Protein AF-A0A8C7MGF1-F1 (afdb_monomer_lite)

Secondary structure (DSSP, 8-state):
-HHHHHHHHHHHHHHHHHHTTSTTT--S---EEE--------S-TTSSEEEEEEEEESSSEEESS--EEEEEEEESS-B-SS--EE---EEEETTEEEEPBPBTTBSB-EES-HHHHHHHHS-TTSPPPTTTTTTT---SS-B----S--------------------------SSHHHHHHHHHHHHHHHHHHHHHHH-SSHHHHHHHT--GGGHHHHHHHHHHHHHHHHHHHHHHHHHHHHHHHHHHHHHHHHHHHHHHHHHHHHHHHHHHHHHHHHHHHHHHHHHHHHHHHHHHHHHHHHHSHHHHHHHHHHHHH-SSHHHHHHHHHHHHHHHHHHHHHHHHHHHHHHHHHHHHHHHHHHHHHHHHHHHHHHHHHHHHHHHHHHHHHHHHHHHHHHHHHHHHHHHHHHHHHHHHHHHHHHHTTS-----------------

Radius of gyration: 53.66 Å; chains: 1; bounding box: 94×139×147 Å

pLDDT: mean 77.33, std 20.77, range [21.83, 98.06]

Organism: Oncorhynchus kisutch (NCBI:txid8019)

Structure (mmCIF, N/CA/C/O backbone):
data_AF-A0A8C7MGF1-F1
#
_entry.id   AF-A0A8C7MGF1-F1
#
loop_
_atom_site.group_PDB
_atom_site.id
_atom_site.type_symbol
_atom_site.label_atom_id
_atom_site.label_alt_id
_atom_site.label_comp_id
_atom_site.label_asym_id
_atom_site.label_entity_id
_atom_site.label_seq_id
_atom_site.pdbx_PDB_ins_code
_atom_site.Cartn_x
_atom_site.Cartn_y
_atom_site.Cartn_z
_atom_site.occupancy
_atom_site.B_iso_or_equiv
_atom_site.auth_seq_id
_atom_site.auth_comp_id
_atom_site.auth_asym_id
_atom_site.auth_atom_id
_atom_site.pdbx_PDB_model_num
ATOM 1 N N . MET A 1 1 ? -4.438 -28.065 25.127 1.00 48.44 1 MET A N 1
ATOM 2 C CA . MET A 1 1 ? -4.462 -28.089 23.645 1.00 48.44 1 MET A CA 1
ATOM 3 C C . MET A 1 1 ? -5.595 -27.255 23.055 1.00 48.44 1 MET A C 1
ATOM 5 O O . MET A 1 1 ? -5.280 -26.351 22.300 1.00 48.44 1 MET A O 1
ATOM 9 N N . LYS A 1 2 ? -6.869 -27.446 23.435 1.00 40.03 2 LYS A N 1
ATOM 10 C CA . LYS A 1 2 ? -7.990 -26.633 22.905 1.00 40.03 2 LYS A CA 1
ATOM 11 C C . LYS A 1 2 ? -7.847 -25.116 23.154 1.00 40.03 2 LYS A C 1
ATOM 13 O O . LYS A 1 2 ? -8.087 -24.334 22.245 1.00 40.03 2 LYS A O 1
ATOM 18 N N . ASN A 1 3 ? -7.337 -24.711 24.321 1.00 41.34 3 ASN A N 1
ATOM 19 C CA . ASN A 1 3 ? -7.145 -23.288 24.648 1.00 41.34 3 ASN A CA 1
ATOM 20 C C . ASN A 1 3 ? -5.932 -22.646 23.946 1.00 41.34 3 ASN A C 1
ATOM 22 O O . ASN A 1 3 ? -5.928 -21.440 23.739 1.00 41.34 3 ASN A O 1
ATOM 26 N N . CYS A 1 4 ? -4.928 -23.434 23.542 1.00 42.59 4 CYS A N 1
ATOM 27 C CA . CYS A 1 4 ? -3.792 -22.926 22.761 1.00 42.59 4 CYS A CA 1
ATOM 28 C C . CYS A 1 4 ? -4.198 -22.674 21.307 1.00 42.59 4 CYS A C 1
ATOM 30 O O . CYS A 1 4 ? -3.785 -21.684 20.723 1.00 42.59 4 CYS A O 1
ATOM 32 N N . ILE A 1 5 ? -5.053 -23.536 20.749 1.00 58.16 5 ILE A N 1
ATOM 33 C CA . ILE A 1 5 ? -5.573 -23.380 19.386 1.00 58.16 5 ILE A CA 1
ATOM 34 C C . ILE A 1 5 ? -6.497 -22.157 19.313 1.00 58.16 5 ILE A C 1
ATOM 36 O O . ILE A 1 5 ? -6.367 -21.360 18.395 1.00 58.16 5 ILE A O 1
ATOM 40 N N . ALA A 1 6 ? -7.357 -21.952 20.318 1.00 48.53 6 ALA A N 1
ATOM 41 C CA . ALA A 1 6 ? -8.198 -20.758 20.392 1.00 48.53 6 ALA A CA 1
ATOM 42 C C . ALA A 1 6 ? -7.363 -19.470 20.487 1.00 48.53 6 ALA A C 1
ATOM 44 O O . ALA A 1 6 ? -7.625 -18.539 19.744 1.00 48.53 6 ALA A O 1
ATOM 45 N N . ALA A 1 7 ? -6.321 -19.433 21.326 1.00 55.03 7 ALA A N 1
ATOM 46 C CA . ALA A 1 7 ? -5.462 -18.255 21.458 1.00 55.03 7 ALA A CA 1
ATOM 47 C C . ALA A 1 7 ? -4.693 -17.927 20.167 1.00 55.03 7 ALA A C 1
ATOM 49 O O . ALA A 1 7 ? -4.595 -16.759 19.813 1.00 55.03 7 ALA A O 1
ATOM 50 N N . VAL A 1 8 ? -4.200 -18.941 19.445 1.00 64.88 8 VAL A N 1
ATOM 51 C CA . VAL A 1 8 ? -3.512 -18.755 18.156 1.00 64.88 8 VAL A CA 1
ATOM 52 C C . VAL A 1 8 ? -4.484 -18.277 17.079 1.00 64.88 8 VAL A C 1
ATOM 54 O O . VAL A 1 8 ? -4.157 -17.352 16.349 1.00 64.88 8 VAL A O 1
ATOM 57 N N . ILE A 1 9 ? -5.702 -18.825 17.024 1.00 63.25 9 ILE A N 1
ATOM 58 C CA . ILE A 1 9 ? -6.731 -18.370 16.078 1.00 63.25 9 ILE A CA 1
ATOM 59 C C . ILE A 1 9 ? -7.138 -16.922 16.380 1.00 63.25 9 ILE A C 1
ATOM 61 O O . ILE A 1 9 ? -7.226 -16.118 15.458 1.00 63.25 9 ILE A O 1
ATOM 65 N N . THR A 1 10 ? -7.321 -16.553 17.651 1.00 55.03 10 THR A N 1
ATOM 66 C CA . THR A 1 10 ? -7.651 -15.170 18.022 1.00 55.03 10 THR A CA 1
ATOM 67 C C . THR A 1 10 ? -6.496 -14.213 17.719 1.00 55.03 10 THR A C 1
ATOM 69 O O . THR A 1 10 ? -6.748 -13.120 17.224 1.00 55.03 10 THR A O 1
ATOM 72 N N . LEU A 1 11 ? -5.237 -14.619 17.935 1.00 56.50 11 LEU A N 1
ATOM 73 C CA . LEU A 1 11 ? -4.072 -13.806 17.565 1.00 56.50 11 LEU A CA 1
ATOM 74 C C . LEU A 1 11 ? -3.960 -13.638 16.041 1.00 56.50 11 LEU A C 1
ATOM 76 O O . LEU A 1 11 ? -3.710 -12.536 15.568 1.00 56.50 11 LEU A O 1
ATOM 80 N N . CYS A 1 12 ? -4.204 -14.704 15.271 1.00 51.19 12 CYS A N 1
ATOM 81 C CA . CYS A 1 12 ? -4.207 -14.659 13.809 1.00 51.19 12 CYS A CA 1
ATOM 82 C C . CYS A 1 12 ? -5.329 -13.769 13.262 1.00 51.19 12 CYS A C 1
ATOM 84 O O . CYS A 1 12 ? -5.092 -13.026 12.318 1.00 51.19 12 CYS A O 1
ATOM 86 N N . ILE A 1 13 ? -6.520 -13.785 13.869 1.00 54.56 13 ILE A N 1
ATOM 87 C CA . ILE A 1 13 ? -7.622 -12.891 13.481 1.00 54.56 13 ILE A CA 1
ATOM 88 C C . ILE A 1 13 ? -7.269 -11.433 13.810 1.00 54.56 13 ILE A C 1
ATOM 90 O O . ILE A 1 13 ? -7.506 -10.558 12.988 1.00 54.56 13 ILE A O 1
ATOM 94 N N . VAL A 1 14 ? -6.646 -11.155 14.961 1.00 51.03 14 VAL A N 1
ATOM 95 C CA . VAL A 1 14 ? -6.215 -9.790 15.321 1.00 51.03 14 VAL A CA 1
ATOM 96 C C . VAL A 1 14 ? -5.103 -9.281 14.392 1.00 51.03 14 VAL A C 1
ATOM 98 O O . VAL A 1 14 ? -5.136 -8.118 13.999 1.00 51.03 14 VAL A O 1
ATOM 101 N N . MET A 1 15 ? -4.170 -10.141 13.967 1.00 51.00 15 MET A N 1
ATOM 102 C CA . MET A 1 15 ? -3.142 -9.767 12.985 1.00 51.00 15 MET A CA 1
ATOM 103 C C . MET A 1 15 ? -3.722 -9.554 11.579 1.00 51.00 15 MET A C 1
ATOM 105 O O . MET A 1 15 ? -3.382 -8.568 10.934 1.00 51.00 15 MET A O 1
ATOM 109 N N . GLN A 1 16 ? -4.670 -10.387 11.137 1.00 46.19 16 GLN A N 1
ATOM 110 C CA . GLN A 1 16 ? -5.327 -10.205 9.836 1.00 46.19 16 GLN A CA 1
ATOM 111 C C . GLN A 1 16 ? -6.243 -8.972 9.779 1.00 46.19 16 GLN A C 1
ATOM 113 O O . GLN A 1 16 ? -6.409 -8.392 8.709 1.00 46.19 16 GLN A O 1
ATOM 118 N N . VAL A 1 17 ? -6.817 -8.540 10.909 1.00 46.03 17 VAL A N 1
ATOM 119 C CA . VAL A 1 17 ? -7.641 -7.318 10.975 1.00 46.03 17 VAL A CA 1
ATOM 120 C C . VAL A 1 17 ? -6.778 -6.049 11.039 1.00 46.03 17 VAL A C 1
ATOM 122 O O . VAL A 1 17 ? -7.191 -5.023 10.504 1.00 46.03 17 VAL A O 1
ATOM 125 N N . ASN A 1 18 ? -5.569 -6.110 11.611 1.00 44.75 18 ASN A N 1
ATOM 126 C CA . ASN A 1 18 ? -4.622 -4.989 11.568 1.00 44.75 18 ASN A CA 1
ATOM 127 C C . ASN A 1 18 ? -3.985 -4.802 10.179 1.00 44.75 18 ASN A C 1
ATOM 129 O O . ASN A 1 18 ? -3.852 -3.664 9.742 1.00 44.75 18 ASN A O 1
ATOM 133 N N . ASP A 1 19 ? -3.664 -5.882 9.458 1.00 43.16 19 ASP A N 1
ATOM 134 C CA . ASP A 1 19 ? -3.136 -5.788 8.084 1.00 43.16 19 ASP A CA 1
ATOM 135 C C . ASP A 1 19 ? -4.193 -5.287 7.076 1.00 43.16 19 ASP A C 1
ATOM 137 O O . ASP A 1 19 ? -3.857 -4.660 6.072 1.00 43.16 19 ASP A O 1
ATOM 141 N N . ALA A 1 20 ? -5.486 -5.511 7.346 1.00 40.31 20 ALA A N 1
ATOM 142 C CA . ALA A 1 20 ? -6.582 -5.051 6.489 1.00 40.31 20 ALA A CA 1
ATOM 143 C C . ALA A 1 20 ? -6.896 -3.546 6.624 1.00 40.31 20 ALA A C 1
ATOM 145 O O . ALA A 1 20 ? -7.609 -2.999 5.785 1.00 40.31 20 ALA A O 1
ATOM 146 N N . LEU A 1 21 ? -6.374 -2.864 7.652 1.00 36.47 21 LEU A N 1
ATOM 147 C CA . LEU A 1 21 ? -6.612 -1.434 7.892 1.00 36.47 21 LEU A CA 1
ATOM 148 C C . LEU A 1 21 ? -5.487 -0.512 7.396 1.00 36.47 21 LEU A C 1
ATOM 150 O O . LEU A 1 21 ? -5.614 0.703 7.531 1.00 36.47 21 LEU A O 1
ATOM 154 N N . ASP A 1 22 ? -4.429 -1.050 6.782 1.00 36.25 22 ASP A N 1
ATOM 155 C CA . ASP A 1 22 ? -3.279 -0.251 6.327 1.00 36.25 22 ASP A CA 1
ATOM 156 C C . ASP A 1 22 ? -3.208 -0.060 4.797 1.00 36.25 22 ASP A C 1
ATOM 158 O O . ASP A 1 22 ? -2.263 0.529 4.274 1.00 36.25 22 ASP A O 1
ATOM 162 N N . PHE A 1 23 ? -4.222 -0.511 4.047 1.00 39.38 23 PHE A N 1
ATOM 163 C CA . PHE A 1 23 ? -4.166 -0.511 2.577 1.00 39.38 23 PHE A CA 1
ATOM 164 C C . PHE A 1 23 ? -4.354 0.874 1.920 1.00 39.38 23 PHE A C 1
ATOM 166 O O . PHE A 1 23 ? -4.012 1.039 0.753 1.00 39.38 23 PHE A O 1
ATOM 173 N N . GLU A 1 24 ? -4.809 1.905 2.644 1.00 39.56 24 GLU A N 1
ATOM 174 C CA . GLU A 1 24 ? -5.101 3.220 2.035 1.00 39.56 24 GLU A CA 1
ATOM 175 C C . GLU A 1 24 ? -4.253 4.409 2.525 1.00 39.56 24 GLU A C 1
ATOM 177 O O . GLU A 1 24 ? -4.455 5.526 2.041 1.00 39.56 24 GLU A O 1
ATOM 182 N N . LYS A 1 25 ? -3.270 4.244 3.433 1.00 33.88 25 LYS A N 1
ATOM 183 C CA . LYS A 1 25 ? -2.584 5.427 4.014 1.00 33.88 25 LYS A CA 1
ATOM 184 C C . LYS A 1 25 ? -1.060 5.433 4.138 1.00 33.88 25 LYS A C 1
ATOM 186 O O . LYS A 1 25 ? -0.514 6.427 4.617 1.00 33.88 25 LYS A O 1
ATOM 191 N N . THR A 1 26 ? -0.344 4.447 3.609 1.00 32.66 26 THR A N 1
ATOM 192 C CA . THR A 1 26 ? 1.131 4.416 3.637 1.00 32.66 26 THR A CA 1
ATOM 193 C C . THR A 1 26 ? 1.739 4.468 2.230 1.00 32.66 26 THR A C 1
ATOM 195 O O . THR A 1 26 ? 2.295 3.506 1.716 1.00 32.66 26 THR A O 1
ATOM 198 N N . ARG A 1 27 ? 1.744 5.658 1.603 1.00 37.88 27 ARG A N 1
ATOM 199 C CA . ARG A 1 27 ? 2.689 5.983 0.503 1.00 37.88 27 ARG A CA 1
ATOM 200 C C . ARG A 1 27 ? 4.088 6.298 1.058 1.00 37.88 27 ARG A C 1
ATOM 202 O O . ARG A 1 27 ? 4.693 7.313 0.721 1.00 37.88 27 ARG A O 1
ATOM 209 N N . THR A 1 28 ? 4.598 5.434 1.926 1.00 36.28 28 THR A N 1
ATOM 210 C CA . THR A 1 28 ? 6.008 5.382 2.327 1.00 36.28 28 THR A CA 1
ATOM 211 C C . THR A 1 28 ? 6.693 4.379 1.405 1.00 36.28 28 THR A C 1
ATOM 213 O O . THR A 1 28 ? 6.153 3.305 1.166 1.00 36.28 28 THR A O 1
ATOM 216 N N . ALA A 1 29 ? 7.846 4.732 0.834 1.00 42.62 29 ALA A N 1
ATOM 217 C CA . ALA A 1 29 ? 8.560 3.919 -0.152 1.00 42.62 29 ALA A CA 1
ATOM 218 C C . ALA A 1 29 ? 9.014 2.563 0.432 1.00 42.62 29 ALA A C 1
ATOM 220 O O . ALA A 1 29 ? 10.140 2.420 0.904 1.00 42.62 29 ALA A O 1
ATOM 221 N N . TYR A 1 30 ? 8.128 1.567 0.411 1.00 51.72 30 TYR A N 1
ATOM 222 C CA . TYR A 1 30 ? 8.448 0.177 0.713 1.00 51.72 30 TYR A CA 1
ATOM 223 C C . TYR A 1 30 ? 9.276 -0.399 -0.439 1.00 51.72 30 TYR A C 1
ATOM 225 O O . TYR A 1 30 ? 8.810 -0.444 -1.576 1.00 51.72 30 TYR A O 1
ATOM 233 N N . SER A 1 31 ? 10.505 -0.835 -0.143 1.00 55.25 31 SER A N 1
ATOM 234 C CA . SER A 1 31 ? 11.298 -1.659 -1.058 1.00 55.25 31 SER A CA 1
ATOM 235 C C . SER A 1 31 ? 11.147 -3.124 -0.660 1.00 55.25 31 SER A C 1
ATOM 237 O O . SER A 1 31 ? 11.668 -3.546 0.373 1.00 55.25 31 SER A O 1
ATOM 239 N N . ALA A 1 32 ? 10.409 -3.894 -1.455 1.00 72.38 32 ALA A N 1
ATOM 240 C CA . ALA A 1 32 ? 10.256 -5.332 -1.264 1.00 72.38 32 ALA A CA 1
ATOM 241 C C . ALA A 1 32 ? 11.247 -6.085 -2.161 1.00 72.38 32 ALA A C 1
ATOM 243 O O . ALA A 1 32 ? 11.392 -5.760 -3.341 1.00 72.38 32 ALA A O 1
ATOM 244 N N . LYS A 1 33 ? 11.923 -7.095 -1.598 1.00 76.69 33 LYS A N 1
ATOM 245 C CA . LYS A 1 33 ? 12.781 -8.031 -2.335 1.00 76.69 33 LYS A CA 1
ATOM 246 C C . LYS A 1 33 ? 12.146 -9.413 -2.316 1.00 76.69 33 LYS A C 1
ATOM 248 O O . LYS A 1 33 ? 11.998 -10.003 -1.248 1.00 76.69 33 LYS A O 1
ATOM 253 N N . ILE A 1 34 ? 11.770 -9.907 -3.488 1.00 78.69 34 ILE A N 1
ATOM 254 C CA . ILE A 1 34 ? 11.181 -11.235 -3.674 1.00 78.69 34 ILE A CA 1
ATOM 255 C C . ILE A 1 34 ? 12.290 -12.155 -4.174 1.00 78.69 34 ILE A C 1
ATOM 257 O O . ILE A 1 34 ? 12.898 -11.877 -5.205 1.00 78.69 34 ILE A O 1
ATOM 261 N N . PHE A 1 35 ? 12.572 -13.220 -3.431 1.00 80.19 35 PHE A N 1
ATOM 262 C CA . PHE A 1 35 ? 13.685 -14.128 -3.700 1.00 80.19 35 PHE A CA 1
ATOM 263 C C . PHE A 1 35 ? 13.206 -15.423 -4.344 1.00 80.19 35 PHE A C 1
ATOM 265 O O . PHE A 1 35 ? 12.133 -15.919 -4.003 1.00 80.19 35 PHE A O 1
ATOM 272 N N . GLY A 1 36 ? 14.054 -16.012 -5.187 1.00 77.62 36 GLY A N 1
ATOM 273 C CA . GLY A 1 36 ? 13.915 -17.412 -5.577 1.00 77.62 36 GLY A CA 1
ATOM 274 C C . GLY A 1 36 ? 12.747 -17.644 -6.523 1.00 77.62 36 GLY A C 1
ATOM 275 O O . GLY A 1 36 ? 11.896 -18.496 -6.269 1.00 77.62 36 GLY A O 1
ATOM 276 N N . PHE A 1 37 ? 12.708 -16.884 -7.621 1.00 85.81 37 PHE A N 1
ATOM 277 C CA . PHE A 1 37 ? 11.730 -17.117 -8.677 1.00 85.81 37 PHE A CA 1
ATOM 278 C C . PHE A 1 37 ? 11.848 -18.555 -9.204 1.00 85.81 37 PHE A C 1
ATOM 280 O O . PHE A 1 37 ? 12.886 -18.968 -9.721 1.00 85.81 37 PHE A O 1
ATOM 287 N N . SER A 1 38 ? 10.755 -19.302 -9.090 1.00 88.81 38 SER A N 1
ATOM 288 C CA . SER A 1 38 ? 10.614 -20.667 -9.583 1.00 88.81 38 SER A CA 1
ATOM 289 C C . SER A 1 38 ? 9.240 -20.818 -10.222 1.00 88.81 38 SER A C 1
ATOM 291 O O . SER A 1 38 ? 8.280 -20.170 -9.804 1.00 88.81 38 SER A O 1
ATOM 293 N N . TRP A 1 39 ? 9.144 -21.661 -11.245 1.00 92.81 39 TRP A N 1
ATOM 294 C CA . TRP A 1 39 ? 7.886 -21.950 -11.920 1.00 92.81 39 TRP A CA 1
ATOM 295 C C . TRP A 1 39 ? 7.877 -23.385 -12.447 1.00 92.81 39 TRP A C 1
ATOM 297 O O . TRP A 1 39 ? 8.917 -23.941 -12.803 1.00 92.81 39 TRP A O 1
ATOM 307 N N . GLU A 1 40 ? 6.682 -23.958 -12.540 1.00 92.56 40 GLU A N 1
ATOM 308 C CA . GLU A 1 40 ? 6.429 -25.245 -13.181 1.00 92.56 40 GLU A CA 1
ATOM 309 C C . GLU A 1 40 ? 5.016 -25.275 -13.779 1.00 92.56 40 GLU A C 1
ATOM 311 O O . GLU A 1 40 ? 4.155 -24.478 -13.409 1.00 92.56 40 GLU A O 1
ATOM 316 N N . ASN A 1 41 ? 4.767 -26.183 -14.727 1.00 90.81 41 ASN A N 1
ATOM 317 C CA . ASN A 1 41 ? 3.404 -26.436 -15.195 1.00 90.81 41 ASN A CA 1
ATOM 318 C C . ASN A 1 41 ? 2.735 -27.429 -14.237 1.00 90.81 41 ASN A C 1
ATOM 320 O O . ASN A 1 41 ? 3.185 -28.567 -14.128 1.00 90.81 41 ASN A O 1
ATOM 324 N N . CYS A 1 42 ? 1.634 -27.029 -13.601 1.00 89.25 42 CYS A N 1
ATOM 325 C CA . CYS A 1 42 ? 0.871 -27.902 -12.698 1.00 89.25 42 CYS A CA 1
ATOM 326 C C . CYS A 1 42 ? 0.048 -28.973 -13.445 1.00 89.25 42 CYS A C 1
ATOM 328 O O . CYS A 1 42 ? -0.407 -29.950 -12.851 1.00 89.25 42 CYS A O 1
ATOM 330 N N . GLY A 1 43 ? -0.201 -28.735 -14.735 1.00 82.06 43 GLY A N 1
ATOM 331 C CA . GLY A 1 43 ? -1.018 -29.564 -15.613 1.00 82.06 43 GLY A CA 1
ATOM 332 C C . GLY A 1 43 ? -0.330 -30.839 -16.103 1.00 82.06 43 GLY A C 1
ATOM 333 O O . GLY A 1 43 ? 0.867 -31.054 -15.905 1.00 82.06 43 GLY A O 1
ATOM 334 N N . LYS A 1 44 ? -1.084 -31.705 -16.784 1.00 80.88 44 LYS A N 1
ATOM 335 C CA . LYS A 1 44 ? -0.506 -32.886 -17.444 1.00 80.88 44 LYS A CA 1
ATOM 336 C C . LYS A 1 44 ? 0.308 -32.450 -18.674 1.00 80.88 44 LYS A C 1
ATOM 338 O O . LYS A 1 44 ? -0.020 -31.437 -19.283 1.00 80.88 44 LYS A O 1
ATOM 343 N N . PRO A 1 45 ? 1.315 -33.227 -19.119 1.00 72.12 45 PRO A N 1
ATOM 344 C CA . PRO A 1 45 ? 2.090 -32.898 -20.324 1.00 72.12 45 PRO A CA 1
ATOM 345 C C . PRO A 1 45 ? 1.244 -32.756 -21.599 1.00 72.12 45 PRO A C 1
ATOM 347 O O . PRO A 1 45 ? 1.657 -32.080 -22.538 1.00 72.12 45 PRO A O 1
ATOM 350 N N . ASP A 1 46 ? 0.075 -33.399 -21.617 1.00 75.19 46 ASP A N 1
ATOM 351 C CA . ASP A 1 46 ? -0.871 -33.398 -22.734 1.00 75.19 46 ASP A CA 1
ATOM 352 C C . ASP A 1 46 ? -1.890 -32.247 -22.657 1.00 75.19 46 ASP A C 1
ATOM 354 O O . ASP A 1 46 ? -2.790 -32.167 -23.497 1.00 75.19 46 ASP A O 1
ATOM 358 N N . ASP A 1 47 ? -1.787 -31.375 -21.647 1.00 83.38 47 ASP A N 1
ATOM 359 C CA . ASP A 1 47 ? -2.684 -30.236 -21.510 1.00 83.38 47 ASP A CA 1
ATOM 360 C C . ASP A 1 47 ? -2.532 -29.284 -22.705 1.00 83.38 47 ASP A C 1
ATOM 362 O O . ASP A 1 47 ? -1.449 -29.122 -23.278 1.00 83.38 47 ASP A O 1
ATOM 366 N N . PRO A 1 48 ? -3.635 -28.651 -23.132 1.00 82.38 48 PRO A N 1
ATOM 367 C CA . PRO A 1 48 ? -3.680 -27.992 -24.424 1.00 82.38 48 PRO A CA 1
ATOM 368 C C . PRO A 1 48 ? -2.756 -26.778 -24.524 1.00 82.38 48 PRO A C 1
ATOM 370 O O . PRO A 1 48 ? -2.315 -26.476 -25.633 1.00 82.38 48 PRO A O 1
ATOM 373 N N . ALA A 1 49 ? -2.448 -26.118 -23.405 1.00 85.12 49 ALA A N 1
ATOM 374 C CA . ALA A 1 49 ? -1.533 -24.989 -23.323 1.00 85.12 49 ALA A CA 1
ATOM 375 C C . ALA A 1 49 ? -0.426 -25.286 -22.305 1.00 85.12 49 ALA A C 1
ATOM 377 O O . ALA A 1 49 ? -0.709 -25.520 -21.133 1.00 85.12 49 ALA A O 1
ATOM 378 N N . VAL A 1 50 ? 0.829 -25.265 -22.760 1.00 87.69 50 VAL A N 1
ATOM 379 C CA . VAL A 1 50 ? 1.998 -25.577 -21.929 1.00 87.69 50 VAL A CA 1
ATOM 380 C C . VAL A 1 50 ? 3.032 -24.469 -22.065 1.00 87.69 50 VAL A C 1
ATOM 382 O O . VAL A 1 50 ? 3.414 -24.065 -23.172 1.00 87.69 50 VAL A O 1
ATOM 385 N N . LEU A 1 51 ? 3.517 -23.983 -20.924 1.00 87.75 51 LEU A N 1
ATOM 386 C CA . LEU A 1 51 ? 4.604 -23.018 -20.884 1.00 87.75 51 LEU A CA 1
ATOM 387 C C . LEU A 1 51 ? 5.939 -23.754 -21.041 1.00 87.75 51 LEU A C 1
ATOM 389 O O . LEU A 1 51 ? 6.214 -24.728 -20.342 1.00 87.75 51 LEU A O 1
ATOM 393 N N . LYS A 1 52 ? 6.766 -23.312 -21.988 1.00 89.12 52 LYS A N 1
ATOM 394 C CA . LYS A 1 52 ? 8.069 -23.920 -22.293 1.00 89.12 52 LYS A CA 1
ATOM 395 C C . LYS A 1 52 ? 9.203 -23.238 -21.551 1.00 89.12 52 LYS A C 1
ATOM 397 O O . LYS A 1 52 ? 10.083 -23.913 -21.032 1.00 89.12 52 LYS A O 1
ATOM 402 N N . THR A 1 53 ? 9.198 -21.910 -21.532 1.00 89.62 53 THR A N 1
ATOM 403 C CA . THR A 1 53 ? 10.206 -21.115 -20.832 1.00 89.62 53 THR A CA 1
ATOM 404 C C . THR A 1 53 ? 9.538 -19.930 -20.160 1.00 89.62 53 THR A C 1
ATOM 406 O O . THR A 1 53 ? 8.686 -19.282 -20.763 1.00 89.62 53 THR A O 1
ATOM 409 N N . LEU A 1 54 ? 9.969 -19.613 -18.946 1.00 90.38 54 LEU A N 1
ATOM 410 C CA . LEU A 1 54 ? 9.657 -18.369 -18.260 1.00 90.38 54 LEU A CA 1
ATOM 411 C C . LEU A 1 54 ? 10.892 -17.957 -17.461 1.00 90.38 54 LEU A C 1
ATOM 413 O O . LEU A 1 54 ? 11.450 -18.755 -16.709 1.00 90.38 54 LEU A O 1
ATOM 417 N N . THR A 1 55 ? 11.359 -16.733 -17.667 1.00 87.19 55 THR A N 1
ATOM 418 C CA . THR A 1 55 ? 12.519 -16.186 -16.962 1.00 87.19 55 THR A CA 1
ATOM 419 C C . THR A 1 55 ? 12.200 -14.783 -16.491 1.00 87.19 55 THR A C 1
ATOM 421 O O . THR A 1 55 ? 11.768 -13.957 -17.298 1.00 87.19 55 THR A O 1
ATOM 424 N N . LEU A 1 56 ? 12.474 -14.511 -15.220 1.00 88.75 56 LEU A N 1
ATOM 425 C CA . LEU A 1 56 ? 12.384 -13.185 -14.623 1.00 88.75 56 LEU A CA 1
ATOM 426 C C . LEU A 1 56 ? 13.769 -12.756 -14.128 1.00 88.75 56 LEU A C 1
ATOM 428 O O . LEU A 1 56 ? 14.522 -13.574 -13.605 1.00 88.75 56 LEU A O 1
ATOM 432 N N . SER A 1 57 ? 14.111 -11.485 -14.319 1.00 84.62 57 SER A N 1
ATOM 433 C CA . SER A 1 57 ? 15.367 -10.883 -13.864 1.00 84.62 57 SER A CA 1
ATOM 434 C C . SER A 1 57 ? 15.130 -9.426 -13.453 1.00 84.62 57 SER A C 1
ATOM 436 O O . SER A 1 57 ? 14.415 -8.727 -14.176 1.00 84.62 57 SER A O 1
ATOM 438 N N . PRO A 1 58 ? 15.756 -8.922 -12.372 1.00 86.88 58 PRO A N 1
ATOM 439 C CA . PRO A 1 58 ? 16.762 -9.588 -11.530 1.00 86.88 58 PRO A CA 1
ATOM 440 C C . PRO A 1 58 ? 16.162 -10.500 -10.439 1.00 86.88 58 PRO A C 1
ATOM 442 O O . PRO A 1 58 ? 15.000 -10.349 -10.080 1.00 86.88 58 PRO A O 1
ATOM 445 N N . ASP A 1 59 ? 16.967 -11.421 -9.894 1.00 79.56 59 ASP A N 1
ATOM 446 C CA . ASP A 1 59 ? 16.668 -12.196 -8.673 1.00 79.56 59 ASP A CA 1
ATOM 447 C C . ASP A 1 59 ? 17.635 -11.749 -7.553 1.00 79.56 59 ASP A C 1
ATOM 449 O O . ASP A 1 59 ? 18.853 -11.875 -7.731 1.00 79.56 59 ASP A O 1
ATOM 453 N N . PRO A 1 60 ? 17.158 -11.179 -6.427 1.00 82.88 60 PRO A N 1
ATOM 454 C CA . PRO A 1 60 ? 15.755 -10.958 -6.070 1.00 82.88 60 PRO A CA 1
ATOM 455 C C . PRO A 1 60 ? 15.082 -9.828 -6.856 1.00 82.88 60 PRO A C 1
ATOM 457 O O . PRO A 1 60 ? 15.679 -8.777 -7.113 1.00 82.88 60 PRO A O 1
ATOM 460 N N . ILE A 1 61 ? 13.797 -10.015 -7.157 1.00 84.56 61 ILE A N 1
ATOM 461 C CA . ILE A 1 61 ? 12.957 -8.997 -7.792 1.00 84.56 61 ILE A CA 1
ATOM 462 C C . ILE A 1 61 ? 12.770 -7.857 -6.793 1.00 84.56 61 ILE A C 1
ATOM 464 O O . ILE A 1 61 ? 12.334 -8.079 -5.663 1.00 84.56 61 ILE A O 1
ATOM 468 N N . THR A 1 62 ? 13.116 -6.638 -7.206 1.00 76.94 62 THR A N 1
ATOM 469 C CA . THR A 1 62 ? 13.038 -5.440 -6.363 1.00 76.94 62 THR A CA 1
ATOM 470 C C . THR A 1 62 ? 11.837 -4.597 -6.777 1.00 76.94 62 THR A C 1
ATOM 472 O O . THR A 1 62 ? 11.736 -4.203 -7.935 1.00 76.94 62 THR A O 1
ATOM 475 N N . VAL A 1 63 ? 10.938 -4.308 -5.834 1.00 77.75 63 VAL A N 1
ATOM 476 C CA . VAL A 1 63 ? 9.757 -3.457 -6.048 1.00 77.75 63 VAL A CA 1
ATOM 477 C C . VAL A 1 63 ? 9.868 -2.227 -5.142 1.00 77.75 63 VAL A C 1
ATOM 479 O O . VAL A 1 63 ? 10.023 -2.426 -3.939 1.00 77.75 63 VAL A O 1
ATOM 482 N N . PRO A 1 64 ? 9.789 -0.984 -5.658 1.00 77.12 64 PRO A N 1
ATOM 483 C CA . PRO A 1 64 ? 9.676 -0.618 -7.075 1.00 77.12 64 PRO A CA 1
ATOM 484 C C . PRO A 1 64 ? 10.997 -0.824 -7.843 1.00 77.12 64 PRO A C 1
ATOM 486 O O . PRO A 1 64 ? 12.078 -0.655 -7.280 1.00 77.12 64 PRO A O 1
ATOM 489 N N . GLY A 1 65 ? 10.911 -1.162 -9.132 1.00 80.19 65 GLY A N 1
ATOM 490 C CA . GLY A 1 65 ? 12.069 -1.375 -10.004 1.00 80.19 65 GLY A CA 1
ATOM 491 C C . GLY A 1 65 ? 11.687 -1.954 -11.368 1.00 80.19 65 GLY A C 1
ATOM 492 O O . GLY A 1 65 ? 10.551 -2.386 -11.564 1.00 80.19 65 GLY A O 1
ATOM 493 N N . ASP A 1 66 ? 12.642 -1.965 -12.300 1.00 84.25 66 ASP A N 1
ATOM 494 C CA . ASP A 1 66 ? 12.452 -2.552 -13.628 1.00 84.25 66 ASP A CA 1
ATOM 495 C C . ASP A 1 66 ? 12.578 -4.080 -13.569 1.00 84.25 66 ASP A C 1
ATOM 497 O O . ASP A 1 66 ? 13.536 -4.625 -13.011 1.00 84.25 66 ASP A O 1
ATOM 501 N N . LEU A 1 67 ? 11.624 -4.772 -14.190 1.00 84.19 67 LEU A N 1
ATOM 502 C CA . LEU A 1 67 ? 11.607 -6.226 -14.315 1.00 84.19 67 LEU A CA 1
ATOM 503 C C . LEU A 1 67 ? 11.765 -6.615 -15.786 1.00 84.19 67 LEU A C 1
ATOM 505 O O . LEU A 1 67 ? 11.005 -6.173 -16.643 1.00 84.19 67 LEU A O 1
ATOM 509 N N . THR A 1 68 ? 12.728 -7.486 -16.080 1.00 87.12 68 THR A N 1
ATOM 510 C CA . THR A 1 68 ? 12.859 -8.119 -17.396 1.00 87.12 68 THR A CA 1
ATOM 511 C C . THR A 1 68 ? 12.210 -9.495 -17.350 1.00 87.12 68 THR A C 1
ATOM 513 O O . THR A 1 68 ? 12.643 -10.361 -16.588 1.00 87.12 68 THR A O 1
ATOM 516 N N . ALA A 1 69 ? 11.191 -9.705 -18.182 1.00 87.00 69 ALA A N 1
ATOM 517 C CA . ALA A 1 69 ? 10.481 -10.971 -18.308 1.00 87.00 69 ALA A CA 1
ATOM 518 C C . ALA A 1 69 ? 10.635 -11.536 -19.725 1.00 87.00 69 ALA A C 1
ATOM 520 O O . ALA A 1 69 ? 10.524 -10.806 -20.708 1.00 87.00 69 ALA A O 1
ATOM 521 N N . SER A 1 70 ? 10.859 -12.845 -19.837 1.00 85.94 70 SER A N 1
ATOM 522 C CA . SER A 1 70 ? 10.777 -13.561 -21.112 1.00 85.94 70 SER A CA 1
ATOM 523 C C . SER A 1 70 ? 9.946 -14.824 -20.930 1.00 85.94 70 SER A C 1
ATOM 525 O O . SER A 1 70 ? 10.131 -15.552 -19.955 1.00 85.94 70 SER A O 1
ATOM 527 N N . ALA A 1 71 ? 9.007 -15.071 -21.842 1.00 87.12 71 ALA A N 1
ATOM 528 C CA . ALA A 1 71 ? 8.102 -16.209 -21.777 1.00 87.12 71 ALA A CA 1
ATOM 529 C C . ALA A 1 71 ? 7.925 -16.833 -23.163 1.00 87.12 71 ALA A C 1
ATOM 531 O O . ALA A 1 71 ? 7.815 -16.131 -24.168 1.00 87.12 71 ALA A O 1
ATOM 532 N N . SER A 1 72 ? 7.874 -18.161 -23.227 1.00 86.19 72 SER A N 1
ATOM 533 C CA . SER A 1 72 ? 7.476 -18.890 -24.427 1.00 86.19 72 SER A CA 1
ATOM 534 C C . SER A 1 72 ? 6.568 -20.050 -24.053 1.00 86.19 72 SER A C 1
ATOM 536 O O . SER A 1 72 ? 6.815 -20.770 -23.087 1.00 86.19 72 SER A O 1
ATOM 538 N N . GLY A 1 73 ? 5.510 -20.246 -24.830 1.00 86.00 73 GLY A N 1
ATOM 539 C CA . GLY A 1 73 ? 4.544 -21.318 -24.633 1.00 86.00 73 GLY A CA 1
ATOM 540 C C . GLY A 1 73 ? 3.993 -21.800 -25.964 1.00 86.00 73 GLY A C 1
ATOM 541 O O . GLY A 1 73 ? 4.161 -21.153 -27.003 1.00 86.00 73 GLY A O 1
ATOM 542 N N . ASN A 1 74 ? 3.358 -22.965 -25.953 1.00 84.25 74 ASN A N 1
ATOM 543 C CA . ASN A 1 74 ? 2.559 -23.431 -27.076 1.00 84.25 74 ASN A CA 1
ATOM 544 C C . ASN A 1 74 ? 1.129 -23.708 -26.626 1.00 84.25 74 ASN A C 1
ATOM 546 O O . ASN A 1 74 ? 0.882 -24.112 -25.497 1.00 84.25 74 ASN A O 1
ATOM 550 N N . THR A 1 75 ? 0.198 -23.513 -27.554 1.00 85.19 75 THR A N 1
ATOM 551 C CA . THR A 1 75 ? -1.166 -24.009 -27.418 1.00 85.19 75 THR A CA 1
ATOM 552 C C . THR A 1 75 ? -1.507 -24.865 -28.629 1.00 85.19 75 THR A C 1
ATOM 554 O O . THR A 1 75 ? -1.191 -24.510 -29.772 1.00 85.19 75 THR A O 1
ATOM 557 N N . THR A 1 76 ? -2.097 -26.025 -28.371 1.00 85.75 76 THR A N 1
ATOM 558 C CA . THR A 1 76 ? -2.570 -26.984 -29.377 1.00 85.75 76 THR A CA 1
ATOM 559 C C . THR A 1 76 ? -4.010 -26.702 -29.798 1.00 85.75 76 THR A C 1
ATOM 561 O O . THR A 1 76 ? -4.411 -27.102 -30.892 1.00 85.75 76 THR A O 1
ATOM 564 N N . VAL A 1 77 ? -4.755 -25.959 -28.975 1.00 89.19 77 VAL A N 1
ATOM 565 C CA . VAL A 1 77 ? -6.135 -25.531 -29.228 1.00 89.19 77 VAL A CA 1
ATOM 566 C C . VAL A 1 77 ? -6.219 -24.012 -29.334 1.00 89.19 77 VAL A C 1
ATOM 568 O O . VAL A 1 77 ? -5.343 -23.281 -28.869 1.00 89.19 77 VAL A O 1
ATOM 571 N N . GLU A 1 78 ? -7.275 -23.538 -29.980 1.00 89.19 78 GLU A N 1
ATOM 572 C CA . GLU A 1 78 ? -7.600 -22.117 -30.021 1.00 89.19 78 GLU A CA 1
ATOM 573 C C . GLU A 1 78 ? -8.161 -21.674 -28.664 1.00 89.19 78 GLU A C 1
ATOM 575 O O . GLU A 1 78 ? -9.061 -22.320 -28.130 1.00 89.19 78 GLU A O 1
ATOM 580 N N . LEU A 1 79 ? -7.618 -20.591 -28.103 1.00 89.94 79 LEU A N 1
ATOM 581 C CA . LEU A 1 79 ? -8.100 -20.011 -26.847 1.00 89.94 79 LEU A CA 1
ATOM 582 C C . LEU A 1 79 ? -9.058 -18.864 -27.189 1.00 89.94 79 LEU A C 1
ATOM 584 O O . LEU A 1 79 ? -8.615 -17.781 -27.577 1.00 89.94 79 LEU A O 1
ATOM 588 N N . ALA A 1 80 ? -10.360 -19.133 -27.107 1.00 91.69 80 ALA A N 1
ATOM 589 C CA . ALA A 1 80 ? -11.441 -18.206 -27.441 1.00 91.69 80 ALA A CA 1
ATOM 590 C C . ALA A 1 80 ? -12.294 -17.870 -26.205 1.00 91.69 80 ALA A C 1
ATOM 592 O O . ALA A 1 80 ? -12.236 -18.577 -25.201 1.00 91.69 80 ALA A O 1
ATOM 593 N N . ALA A 1 81 ? -13.092 -16.804 -26.298 1.00 90.81 81 ALA A N 1
ATOM 594 C CA . ALA A 1 81 ? -14.016 -16.405 -25.240 1.00 90.81 81 ALA A CA 1
ATOM 595 C C . ALA A 1 81 ? -15.180 -17.414 -25.083 1.00 90.81 81 ALA A C 1
ATOM 597 O O . ALA A 1 81 ? -15.670 -17.927 -26.099 1.00 90.81 81 ALA A O 1
ATOM 598 N N . PRO A 1 82 ? -15.674 -17.667 -23.855 1.00 91.69 82 PRO A N 1
ATOM 599 C CA . PRO A 1 82 ? -15.166 -17.145 -22.585 1.00 91.69 82 PRO A CA 1
ATOM 600 C C . PRO A 1 82 ? -13.948 -17.924 -22.066 1.00 91.69 82 PRO A C 1
ATOM 602 O O . PRO A 1 82 ? -13.976 -19.155 -21.986 1.00 91.69 82 PRO A O 1
ATOM 605 N N . LEU A 1 83 ? -12.886 -17.207 -21.684 1.00 92.19 83 LEU A N 1
ATOM 606 C CA . LEU A 1 83 ? -11.642 -17.801 -21.183 1.00 92.19 83 LEU A CA 1
ATOM 607 C C . LEU A 1 83 ? -11.525 -17.628 -19.665 1.00 92.19 83 LEU A C 1
ATOM 609 O O . LEU A 1 83 ? -10.950 -16.653 -19.189 1.00 92.19 83 LEU A O 1
ATOM 613 N N . ALA A 1 84 ? -12.054 -18.577 -18.896 1.00 93.50 84 ALA A N 1
ATOM 614 C CA . ALA A 1 84 ? -12.004 -18.510 -17.437 1.00 93.50 84 ALA A CA 1
ATOM 615 C C . ALA A 1 84 ? -10.575 -18.717 -16.891 1.00 93.50 84 ALA A C 1
ATOM 617 O O . ALA A 1 84 ? -9.898 -19.681 -17.255 1.00 93.50 84 ALA A O 1
ATOM 618 N N . VAL A 1 85 ? -10.138 -17.849 -15.972 1.00 92.25 85 VAL A N 1
ATOM 619 C CA . VAL A 1 85 ? -8.814 -17.890 -15.329 1.00 92.25 85 VAL A CA 1
ATOM 620 C C . VAL A 1 85 ? -8.972 -17.873 -13.809 1.00 92.25 85 VAL A C 1
ATOM 622 O O . VAL A 1 85 ? -9.579 -16.971 -13.239 1.00 92.25 85 VAL A O 1
ATOM 625 N N . ASN A 1 86 ? -8.400 -18.874 -13.141 1.00 93.12 86 ASN A N 1
ATOM 626 C CA . ASN A 1 86 ? -8.323 -18.948 -11.683 1.00 93.12 86 ASN A CA 1
ATOM 627 C C . ASN A 1 86 ? -6.919 -18.581 -11.222 1.00 93.12 86 ASN A C 1
ATOM 629 O O . ASN A 1 86 ? -5.966 -19.283 -11.562 1.00 93.12 86 ASN A O 1
ATOM 633 N N . VAL A 1 87 ? -6.805 -17.515 -10.434 1.00 94.38 87 VAL A N 1
ATOM 634 C CA . VAL A 1 87 ? -5.545 -17.092 -9.826 1.00 94.38 87 VAL A CA 1
ATOM 635 C C . VAL A 1 87 ? -5.637 -17.314 -8.325 1.00 94.38 87 VAL A C 1
ATOM 637 O O . VAL A 1 87 ? -6.571 -16.845 -7.681 1.00 94.38 87 VAL A O 1
ATOM 640 N N . THR A 1 88 ? -4.649 -18.006 -7.767 1.00 93.94 88 THR A N 1
ATOM 641 C CA . THR A 1 88 ? -4.471 -18.147 -6.320 1.00 93.94 88 THR A CA 1
ATOM 642 C C . THR A 1 88 ? -3.139 -17.514 -5.960 1.00 93.94 88 THR A C 1
ATOM 644 O O . THR A 1 88 ? -2.100 -17.945 -6.456 1.00 93.94 88 THR A O 1
ATOM 647 N N . LEU A 1 89 ? -3.175 -16.475 -5.127 1.00 92.25 89 LEU A N 1
ATOM 648 C CA . LEU A 1 89 ? -1.991 -15.784 -4.633 1.00 92.25 89 LEU A CA 1
ATOM 649 C C . LEU A 1 89 ? -1.821 -16.085 -3.149 1.00 92.25 89 LEU A C 1
ATOM 651 O O . LEU A 1 89 ? -2.725 -15.846 -2.350 1.00 92.25 89 LEU A O 1
ATOM 655 N N . GLU A 1 90 ? -0.642 -16.561 -2.773 1.00 89.50 90 GLU A N 1
ATOM 656 C CA . GLU A 1 90 ? -0.313 -16.897 -1.392 1.00 89.50 90 GLU A CA 1
ATOM 657 C C . GLU A 1 90 ? 0.989 -16.214 -0.974 1.00 89.50 90 GLU A C 1
ATOM 659 O O . GLU A 1 90 ? 1.896 -16.012 -1.784 1.00 89.50 90 GLU A O 1
ATOM 664 N N . LYS A 1 91 ? 1.080 -15.854 0.306 1.00 86.38 91 LYS A N 1
ATOM 665 C CA . LYS A 1 91 ? 2.271 -15.272 0.923 1.00 86.38 91 LYS A CA 1
ATOM 666 C C . LYS A 1 91 ? 2.738 -16.172 2.055 1.00 86.38 91 LYS A C 1
ATOM 668 O O . LYS A 1 91 ? 1.966 -16.473 2.964 1.00 86.38 91 LYS A O 1
ATOM 673 N N . GLU A 1 92 ? 4.004 -16.566 2.026 1.00 84.44 92 GLU A N 1
ATOM 674 C CA . GLU A 1 92 ? 4.614 -17.276 3.146 1.00 84.44 92 GLU A CA 1
ATOM 675 C C . GLU A 1 92 ? 4.914 -16.294 4.289 1.00 84.44 92 GLU A C 1
ATOM 677 O O . GLU A 1 92 ? 5.615 -15.295 4.113 1.00 84.44 92 GLU A O 1
ATOM 682 N N . VAL A 1 93 ? 4.371 -16.570 5.474 1.00 80.88 93 VAL A N 1
ATOM 683 C CA . VAL A 1 93 ? 4.599 -15.795 6.697 1.00 80.88 93 VAL A CA 1
ATOM 684 C C . VAL A 1 93 ? 4.951 -16.783 7.797 1.00 80.88 93 VAL A C 1
ATOM 686 O O . VAL A 1 93 ? 4.185 -17.697 8.063 1.00 80.88 93 VAL A O 1
ATOM 689 N N . ALA A 1 94 ? 6.129 -16.647 8.411 1.00 80.69 94 ALA A N 1
ATOM 690 C CA . ALA A 1 94 ? 6.582 -17.507 9.514 1.00 80.69 94 ALA A CA 1
ATOM 691 C C . ALA A 1 94 ? 6.398 -19.034 9.279 1.00 80.69 94 ALA A C 1
ATOM 693 O O . ALA A 1 94 ? 6.094 -19.780 10.210 1.00 80.69 94 ALA A O 1
ATOM 694 N N . GLY A 1 95 ? 6.598 -19.499 8.037 1.00 82.38 95 GLY A N 1
ATOM 695 C CA . GLY A 1 95 ? 6.535 -20.916 7.649 1.00 82.38 95 GLY A CA 1
ATOM 696 C C . GLY A 1 95 ? 5.137 -21.463 7.331 1.00 82.38 95 GLY A C 1
ATOM 697 O O . GLY A 1 95 ? 4.987 -22.674 7.166 1.00 82.38 95 GLY A O 1
ATOM 698 N N . PHE A 1 96 ? 4.112 -20.610 7.249 1.00 84.12 96 PHE A N 1
ATOM 699 C CA . PHE A 1 96 ? 2.780 -20.968 6.754 1.00 84.12 96 PHE A CA 1
ATOM 700 C C . PHE A 1 96 ? 2.391 -20.114 5.543 1.00 84.12 96 PHE A C 1
ATOM 702 O O . PHE A 1 96 ? 2.744 -18.939 5.455 1.00 84.12 96 PHE A O 1
ATOM 709 N N . TRP A 1 97 ? 1.642 -20.705 4.612 1.00 87.81 97 TRP A N 1
ATOM 710 C CA . TRP A 1 97 ? 1.124 -20.016 3.430 1.00 87.81 97 TRP A CA 1
ATOM 711 C C . TRP A 1 97 ? -0.228 -19.381 3.749 1.00 87.81 97 TRP A C 1
ATOM 713 O O . TRP A 1 97 ? -1.170 -20.068 4.147 1.00 87.81 97 TRP A O 1
ATOM 723 N N . VAL A 1 98 ? -0.310 -18.059 3.609 1.00 88.5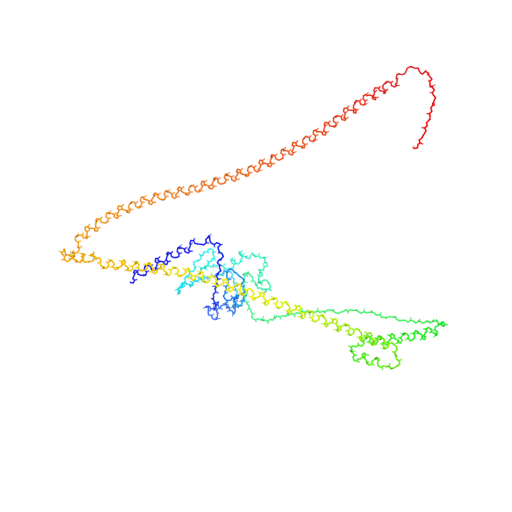0 98 VAL A N 1
ATOM 724 C CA . VAL A 1 98 ? -1.541 -17.281 3.774 1.00 88.50 98 VAL A CA 1
ATOM 725 C C . VAL A 1 98 ? -2.065 -16.898 2.400 1.00 88.50 98 VAL A C 1
ATOM 727 O O . VAL A 1 98 ? -1.396 -16.176 1.663 1.00 88.50 98 VAL A O 1
ATOM 730 N N . THR A 1 99 ? -3.272 -17.341 2.062 1.00 88.62 99 THR A N 1
ATOM 731 C CA . THR A 1 99 ? -3.952 -16.938 0.828 1.00 88.62 99 THR A CA 1
ATOM 732 C C . THR A 1 99 ? -4.363 -15.466 0.900 1.00 88.62 99 THR A C 1
ATOM 734 O O . THR A 1 99 ? -5.034 -15.043 1.842 1.00 88.62 99 THR A O 1
ATOM 737 N N . VAL A 1 100 ? -3.973 -14.683 -0.105 1.00 88.94 100 VAL A N 1
ATOM 738 C CA . VAL A 1 100 ? -4.346 -13.271 -0.237 1.00 88.94 100 VAL A CA 1
ATOM 739 C C . VAL A 1 100 ? -5.751 -13.199 -0.845 1.00 88.94 100 VAL A C 1
ATOM 741 O O . VAL A 1 100 ? -5.940 -13.722 -1.950 1.00 88.94 100 VAL A O 1
ATOM 744 N N . PRO A 1 101 ? -6.748 -12.603 -0.162 1.00 90.44 101 PRO A N 1
ATOM 745 C CA . PRO A 1 101 ? -8.107 -12.502 -0.689 1.00 90.44 101 PRO A CA 1
ATOM 746 C C . PRO A 1 101 ? -8.152 -11.618 -1.943 1.00 90.44 101 PRO A C 1
ATOM 748 O O . PRO A 1 101 ? -7.300 -10.754 -2.124 1.00 90.44 101 PRO A O 1
ATOM 751 N N . CYS A 1 102 ? -9.146 -11.832 -2.806 1.00 89.94 102 CYS A N 1
ATOM 752 C CA . CYS A 1 102 ? -9.382 -10.963 -3.959 1.00 89.94 102 CYS A CA 1
ATOM 753 C C . CYS A 1 102 ? -9.943 -9.609 -3.501 1.00 89.94 102 CYS A C 1
ATOM 755 O O . CYS A 1 102 ? -11.051 -9.556 -2.961 1.00 89.94 102 CYS A O 1
ATOM 757 N N . LEU A 1 103 ? -9.199 -8.531 -3.732 1.00 87.38 103 LEU A N 1
ATOM 758 C CA . LEU A 1 103 ? -9.602 -7.145 -3.497 1.00 87.38 103 LEU A CA 1
ATOM 759 C C . LEU A 1 103 ? -9.259 -6.334 -4.746 1.00 87.38 103 LEU A C 1
ATOM 761 O O . LEU A 1 103 ? -8.114 -6.352 -5.178 1.00 87.38 103 LEU A O 1
ATOM 765 N N . GLU A 1 104 ? -10.247 -5.659 -5.336 1.00 83.88 104 GLU A N 1
ATOM 766 C CA . GLU A 1 104 ? -10.051 -4.805 -6.525 1.00 83.88 104 GLU A CA 1
ATOM 767 C C . GLU A 1 104 ? -9.270 -5.485 -7.672 1.00 83.88 104 GLU A C 1
ATOM 769 O O . GLU A 1 104 ? -8.354 -4.904 -8.240 1.00 83.88 104 GLU A O 1
ATOM 774 N N . GLU A 1 105 ? -9.609 -6.740 -8.004 1.00 83.19 105 GLU A N 1
ATOM 775 C CA . GLU A 1 105 ? -8.919 -7.547 -9.037 1.00 83.19 105 GLU A CA 1
ATOM 776 C C . GLU A 1 105 ? -7.446 -7.885 -8.716 1.00 83.19 105 GLU A C 1
ATOM 778 O O . GLU A 1 105 ? -6.667 -8.285 -9.579 1.00 83.19 105 GLU A O 1
ATOM 783 N N . ILE A 1 106 ? -7.051 -7.788 -7.446 1.00 83.94 106 ILE A N 1
ATOM 784 C CA . ILE A 1 106 ? -5.719 -8.156 -6.962 1.00 83.94 106 ILE A CA 1
ATOM 785 C C . ILE A 1 106 ? -5.857 -9.227 -5.873 1.00 83.94 106 ILE A C 1
ATOM 787 O O . ILE A 1 106 ? -6.650 -9.100 -4.945 1.00 83.94 106 ILE A O 1
ATOM 791 N N . GLY A 1 107 ? -5.071 -10.302 -5.976 1.00 91.81 107 GLY A N 1
ATOM 792 C CA . GLY A 1 107 ? -5.082 -11.423 -5.031 1.00 91.81 107 GLY A CA 1
ATOM 793 C C . GLY A 1 107 ? -5.615 -12.716 -5.646 1.00 91.81 107 GLY A C 1
ATOM 794 O O . GLY A 1 107 ? -5.422 -12.984 -6.833 1.00 91.81 107 GLY A O 1
ATOM 795 N N . SER A 1 108 ? -6.258 -13.549 -4.825 1.00 94.94 108 SER A N 1
ATOM 796 C CA . SER A 1 108 ? -6.808 -14.840 -5.258 1.00 94.94 108 SER A CA 1
ATOM 797 C C . SER A 1 108 ? -8.182 -14.674 -5.911 1.00 94.94 108 SER A C 1
ATOM 799 O O . SER A 1 108 ? -9.213 -14.857 -5.260 1.00 94.94 108 SER A O 1
ATOM 801 N N . CYS A 1 109 ? -8.192 -14.270 -7.181 1.00 94.31 109 CYS A N 1
ATOM 802 C CA . CYS A 1 109 ? -9.390 -13.914 -7.940 1.00 94.31 109 CYS A CA 1
ATOM 803 C C . CYS A 1 109 ? -9.798 -14.990 -8.968 1.00 94.31 109 CYS A C 1
ATOM 805 O O . CYS A 1 109 ? -8.956 -15.652 -9.582 1.00 94.31 109 CYS A O 1
ATOM 807 N N . HIS A 1 110 ? -11.110 -15.118 -9.199 1.00 95.69 110 HIS A N 1
ATOM 808 C CA . HIS A 1 110 ? -11.680 -15.905 -10.296 1.00 95.69 110 HIS A CA 1
ATOM 809 C C . HIS A 1 110 ? -12.172 -14.973 -11.404 1.00 95.69 110 HIS A C 1
ATOM 811 O O . HIS A 1 110 ? -13.176 -14.281 -11.236 1.00 95.69 110 HIS A O 1
ATOM 817 N N . TYR A 1 111 ? -11.485 -14.984 -12.541 1.00 92.44 111 TYR A N 1
ATOM 818 C CA . TYR A 1 111 ? -11.881 -14.249 -13.734 1.00 92.44 111 TYR A CA 1
ATOM 819 C C . TYR A 1 111 ? -12.730 -15.161 -14.613 1.00 92.44 111 TYR A C 1
ATOM 821 O O . TYR A 1 111 ? -12.254 -16.184 -15.105 1.00 92.44 111 TYR A O 1
ATOM 829 N N . THR A 1 112 ? -13.997 -14.807 -14.801 1.00 92.25 112 THR A N 1
ATOM 830 C CA . THR A 1 112 ? -14.951 -15.611 -15.578 1.00 92.25 112 THR A CA 1
ATOM 831 C C . THR A 1 112 ? -14.663 -15.567 -17.078 1.00 92.25 112 THR A C 1
ATOM 833 O O . THR A 1 112 ? -14.843 -16.580 -17.754 1.00 92.25 112 THR A O 1
ATOM 836 N N . ASP A 1 113 ? -14.174 -14.431 -17.583 1.00 93.75 113 ASP A N 1
ATOM 837 C CA . ASP A 1 113 ? -13.710 -14.278 -18.960 1.00 93.75 113 ASP A CA 1
ATOM 838 C C . ASP A 1 113 ? -12.504 -13.327 -19.064 1.00 93.75 113 ASP A C 1
ATOM 840 O O . ASP A 1 113 ? -12.624 -12.103 -19.035 1.00 93.75 113 ASP A O 1
ATOM 844 N N . GLY A 1 114 ? -11.311 -13.899 -19.223 1.00 90.12 114 GLY A N 1
ATOM 845 C CA . GLY A 1 114 ? -10.078 -13.152 -19.453 1.00 90.12 114 GLY A CA 1
ATOM 846 C C . GLY A 1 114 ? -10.051 -12.415 -20.796 1.00 90.12 114 GLY A C 1
ATOM 847 O O . GLY A 1 114 ? -9.312 -11.442 -20.930 1.00 90.12 114 GLY A O 1
ATOM 848 N N . CYS A 1 115 ? -10.862 -12.822 -21.781 1.00 92.56 115 CYS A N 1
ATOM 849 C CA . CYS A 1 115 ? -10.975 -12.094 -23.045 1.00 92.56 115 CYS A CA 1
ATOM 850 C C . CYS A 1 115 ? -11.682 -10.745 -22.856 1.00 92.56 115 CYS A C 1
ATOM 852 O O . CYS A 1 115 ? -11.280 -9.757 -23.470 1.00 92.56 115 CYS A O 1
ATOM 854 N N . ASP A 1 116 ? -12.684 -10.683 -21.976 1.00 91.69 116 ASP A N 1
ATOM 855 C CA . ASP A 1 116 ? -13.375 -9.436 -21.638 1.00 91.69 116 ASP A CA 1
ATOM 856 C C . ASP A 1 116 ? -12.462 -8.477 -20.872 1.00 91.69 116 ASP A C 1
ATOM 858 O O . ASP A 1 116 ? -12.446 -7.283 -21.172 1.00 91.69 116 ASP A O 1
ATOM 862 N N . LEU A 1 117 ? -11.646 -8.987 -19.942 1.00 89.31 117 LEU A N 1
ATOM 863 C CA . LEU A 1 117 ? -10.638 -8.178 -19.246 1.00 89.31 117 LEU A CA 1
ATOM 864 C C . LEU A 1 117 ? -9.614 -7.595 -20.231 1.00 89.31 117 LEU A C 1
ATOM 866 O O . LEU A 1 117 ? -9.267 -6.417 -20.166 1.00 89.31 117 LEU A O 1
ATOM 870 N N . LEU A 1 118 ? -9.166 -8.401 -21.195 1.00 89.25 118 LEU A N 1
ATOM 871 C CA . LEU A 1 118 ? -8.211 -7.958 -22.204 1.00 89.25 118 LEU A CA 1
ATOM 872 C C . LEU A 1 118 ? -8.794 -6.864 -23.110 1.00 89.25 118 LEU A C 1
ATOM 874 O O . LEU A 1 118 ? -8.095 -5.906 -23.419 1.00 89.25 118 LEU A O 1
ATOM 878 N N . ASN A 1 119 ? -10.080 -6.957 -23.463 1.00 90.19 119 ASN A N 1
ATOM 879 C CA . ASN A 1 119 ? -10.783 -5.927 -24.234 1.00 90.19 119 ASN A CA 1
ATOM 880 C C . ASN A 1 119 ? -11.026 -4.629 -23.443 1.00 90.19 119 ASN A C 1
ATOM 882 O O . ASN A 1 119 ? -11.152 -3.563 -24.046 1.00 90.19 119 ASN A O 1
ATOM 886 N N . GLN A 1 120 ? -11.113 -4.703 -22.110 1.00 88.06 120 GLN A N 1
ATOM 887 C CA . GLN A 1 120 ? -11.190 -3.521 -21.246 1.00 88.06 120 GLN A CA 1
ATOM 888 C C . GLN A 1 120 ? -9.841 -2.799 -21.155 1.00 88.06 120 GLN A C 1
ATOM 890 O O . GLN A 1 120 ? -9.802 -1.571 -21.198 1.00 88.06 120 GLN A O 1
ATOM 895 N N . LEU A 1 121 ? -8.740 -3.554 -21.064 1.00 88.81 121 LEU A N 1
ATOM 896 C CA . LEU A 1 121 ? -7.382 -3.002 -20.990 1.00 88.81 121 LEU A CA 1
ATOM 897 C C . LEU A 1 121 ? -6.869 -2.505 -22.347 1.00 88.81 121 LEU A C 1
ATOM 899 O O . LEU A 1 121 ? -6.174 -1.493 -22.415 1.00 88.81 121 LEU A O 1
ATOM 903 N N . ILE A 1 122 ? -7.200 -3.218 -23.422 1.00 90.25 122 ILE A N 1
ATOM 904 C CA . ILE A 1 122 ? -6.804 -2.913 -24.795 1.00 90.25 122 ILE A CA 1
ATOM 905 C C . ILE A 1 122 ? -8.090 -2.900 -25.623 1.00 90.25 122 ILE A C 1
ATOM 907 O O . ILE A 1 122 ? -8.617 -3.962 -25.947 1.00 90.25 122 ILE A O 1
ATOM 911 N N . PRO A 1 123 ? -8.646 -1.725 -25.954 1.00 88.31 123 PRO A N 1
ATOM 912 C CA . PRO A 1 123 ? -9.856 -1.647 -26.761 1.00 88.31 123 PRO A CA 1
ATOM 913 C C . PRO A 1 123 ? -9.643 -2.213 -28.177 1.00 88.31 123 PRO A C 1
ATOM 915 O O . PRO A 1 123 ? -8.618 -1.934 -28.807 1.00 88.31 123 PRO A O 1
ATOM 918 N N . PRO A 1 124 ? -10.610 -2.968 -28.730 1.00 86.25 124 PRO A N 1
ATOM 919 C CA . PRO A 1 124 ? -10.481 -3.551 -30.061 1.00 86.25 124 PRO A CA 1
ATOM 920 C C . PRO A 1 124 ? -10.325 -2.468 -31.138 1.00 86.25 124 PRO A C 1
ATOM 922 O O . PRO A 1 124 ? -11.072 -1.491 -31.177 1.00 86.25 124 PRO A O 1
ATOM 925 N N . GLY A 1 125 ? -9.370 -2.675 -32.047 1.00 82.00 125 GLY A N 1
ATOM 926 C CA . GLY A 1 125 ? -9.051 -1.742 -33.135 1.00 82.00 125 GLY A CA 1
ATOM 927 C C . GLY A 1 125 ? -7.824 -0.861 -32.884 1.00 82.00 125 GLY A C 1
ATOM 928 O O . GLY A 1 125 ? -7.464 -0.088 -33.769 1.00 82.00 125 GLY A O 1
ATOM 929 N N . GLN A 1 126 ? -7.178 -0.987 -31.723 1.00 85.75 126 GLN A N 1
ATOM 930 C CA . GLN A 1 126 ? -5.854 -0.420 -31.456 1.00 85.75 126 GLN A CA 1
ATOM 931 C C . GLN A 1 126 ? -4.750 -1.457 -31.705 1.00 85.75 126 GLN A C 1
ATOM 933 O O . GLN A 1 126 ? -4.994 -2.664 -31.637 1.00 85.75 126 GLN A O 1
ATOM 938 N N . ASP A 1 127 ? -3.538 -0.985 -32.005 1.00 87.81 127 ASP A N 1
ATOM 939 C CA . ASP A 1 127 ? -2.359 -1.849 -32.059 1.00 87.81 127 ASP A CA 1
ATOM 940 C C . ASP A 1 127 ? -2.022 -2.372 -30.656 1.00 87.81 127 ASP A C 1
ATOM 942 O O . ASP A 1 127 ? -2.245 -1.696 -29.648 1.00 87.81 127 ASP A O 1
ATOM 946 N N . CYS A 1 128 ? -1.472 -3.585 -30.583 1.00 89.88 128 CYS A N 1
ATOM 947 C CA . CYS A 1 128 ? -1.058 -4.161 -29.309 1.00 89.88 128 CYS A CA 1
ATOM 948 C C . CYS A 1 128 ? 0.023 -3.298 -28.634 1.00 89.88 128 CYS A C 1
ATOM 950 O O . CYS A 1 128 ? 0.855 -2.702 -29.316 1.00 89.88 128 CYS A O 1
ATOM 952 N N . PRO A 1 129 ? 0.069 -3.234 -27.297 1.00 91.38 129 PRO A N 1
ATOM 953 C CA . PRO A 1 129 ? 1.112 -2.488 -26.607 1.00 91.38 129 PRO A CA 1
ATOM 954 C C . PRO A 1 129 ? 2.489 -3.128 -26.826 1.00 91.38 129 PRO A C 1
ATOM 956 O O . PRO A 1 129 ? 2.618 -4.346 -26.987 1.00 91.38 129 PRO A O 1
ATOM 959 N N . GLU A 1 130 ? 3.545 -2.318 -26.793 1.00 87.19 130 GLU A N 1
ATOM 960 C CA . GLU A 1 130 ? 4.911 -2.841 -26.737 1.00 87.19 130 GLU A CA 1
ATOM 961 C C . GLU A 1 130 ? 5.133 -3.612 -25.420 1.00 87.19 130 GLU A C 1
ATOM 963 O O . GLU A 1 130 ? 4.618 -3.199 -24.379 1.00 87.19 130 GLU A O 1
ATOM 968 N N . PRO A 1 131 ? 5.875 -4.735 -25.421 1.00 86.94 131 PRO A N 1
ATOM 969 C CA . PRO A 1 131 ? 6.671 -5.286 -26.524 1.00 86.94 131 PRO A CA 1
ATOM 970 C C . PRO A 1 131 ? 5.901 -6.241 -27.459 1.00 86.94 131 PRO A C 1
ATOM 972 O O . PRO A 1 131 ? 6.492 -6.826 -28.368 1.00 86.94 131 PRO A O 1
ATOM 975 N N . LEU A 1 132 ? 4.599 -6.465 -27.236 1.00 86.75 132 LEU A N 1
ATOM 976 C CA . LEU A 1 132 ? 3.822 -7.456 -27.994 1.00 86.75 132 LEU A CA 1
ATOM 977 C C . LEU A 1 132 ? 3.757 -7.106 -29.481 1.00 86.75 132 LEU A C 1
ATOM 979 O O . LEU A 1 132 ? 3.877 -7.997 -30.322 1.00 86.75 132 LEU A O 1
ATOM 983 N N . HIS A 1 133 ? 3.620 -5.818 -29.796 1.00 87.88 133 HIS A N 1
ATOM 984 C CA . HIS A 1 133 ? 3.591 -5.332 -31.170 1.00 87.88 133 HIS A CA 1
ATOM 985 C C . HIS A 1 133 ? 4.913 -5.574 -31.910 1.00 87.88 133 HIS A C 1
ATOM 987 O O . HIS A 1 133 ? 4.886 -6.204 -32.969 1.00 87.88 133 HIS A O 1
ATOM 993 N N . THR A 1 134 ? 6.066 -5.216 -31.328 1.00 87.94 134 THR A N 1
ATOM 994 C CA . THR A 1 134 ? 7.385 -5.502 -31.930 1.00 87.94 134 THR A CA 1
ATOM 995 C C . THR A 1 134 ? 7.591 -6.991 -32.223 1.00 87.94 134 THR A C 1
ATOM 997 O O . THR A 1 134 ? 8.143 -7.348 -33.264 1.00 87.94 134 THR A O 1
ATOM 1000 N N . TYR A 1 135 ? 7.127 -7.879 -31.340 1.00 84.44 135 TYR A N 1
ATOM 1001 C CA . TYR A 1 135 ? 7.277 -9.328 -31.518 1.00 84.44 135 TYR A CA 1
ATOM 1002 C C . TYR A 1 135 ? 6.129 -9.998 -32.294 1.00 84.44 135 TYR A C 1
ATOM 1004 O O . TYR A 1 135 ? 6.126 -11.223 -32.446 1.00 84.44 135 TYR A O 1
ATOM 1012 N N . GLY A 1 136 ? 5.150 -9.232 -32.790 1.00 86.38 136 GLY A N 1
ATOM 1013 C CA . GLY A 1 136 ? 4.003 -9.757 -33.538 1.00 86.38 136 GLY A CA 1
ATOM 1014 C C . GLY A 1 136 ? 3.125 -10.721 -32.729 1.00 86.38 136 GLY A C 1
ATOM 1015 O O . GLY A 1 136 ? 2.571 -11.676 -33.282 1.00 86.38 136 GLY A O 1
ATOM 1016 N N . ILE A 1 137 ? 3.033 -10.518 -31.413 1.00 86.69 137 ILE A N 1
ATOM 1017 C CA . ILE A 1 137 ? 2.231 -11.339 -30.505 1.00 86.69 137 ILE A CA 1
ATOM 1018 C C . ILE A 1 137 ? 0.816 -10.740 -30.436 1.00 86.69 137 ILE A C 1
ATOM 1020 O O . ILE A 1 137 ? 0.678 -9.566 -30.093 1.00 86.69 137 ILE A O 1
ATOM 1024 N N . PRO A 1 138 ? -0.247 -11.506 -30.750 1.00 89.88 138 PRO A N 1
ATOM 1025 C CA . PRO A 1 138 ? -1.614 -11.001 -30.653 1.00 89.88 138 PRO A CA 1
ATOM 1026 C C . PRO A 1 138 ? -1.976 -10.682 -29.197 1.00 89.88 138 PRO A C 1
ATOM 1028 O O . PRO A 1 138 ? -1.547 -11.386 -28.288 1.00 89.88 138 PRO A O 1
ATOM 1031 N N . CYS A 1 139 ? -2.797 -9.654 -28.992 1.00 91.38 139 CYS A N 1
ATOM 1032 C CA . CYS A 1 139 ? -3.283 -9.199 -27.685 1.00 91.38 139 CYS A CA 1
ATOM 1033 C C . CYS A 1 139 ? -4.818 -9.211 -27.590 1.00 91.38 139 CYS A C 1
ATOM 1035 O O . CYS A 1 139 ? -5.382 -8.533 -26.745 1.00 91.38 139 CYS A O 1
ATOM 1037 N N . HIS A 1 140 ? -5.499 -9.970 -28.452 1.00 91.50 140 HIS A N 1
ATOM 1038 C CA . HIS A 1 140 ? -6.948 -10.160 -28.403 1.00 91.50 140 HIS A CA 1
ATOM 1039 C C . HIS A 1 140 ? -7.304 -11.617 -28.677 1.00 91.50 140 HIS A C 1
ATOM 1041 O O . HIS A 1 140 ? -6.632 -12.305 -29.453 1.00 91.50 140 HIS A O 1
ATOM 1047 N N . CYS A 1 141 ? -8.402 -12.066 -28.078 1.00 90.88 141 CYS A N 1
ATOM 1048 C CA . CYS A 1 141 ? -8.990 -13.358 -28.391 1.00 90.88 141 CYS A CA 1
ATOM 1049 C C . CYS A 1 141 ? -9.640 -13.353 -29.794 1.00 90.88 141 CYS A C 1
ATOM 1051 O O . CYS A 1 141 ? -10.174 -12.326 -30.217 1.00 90.88 141 CYS A O 1
ATOM 1053 N N . PRO A 1 142 ? -9.665 -14.494 -30.508 1.00 91.69 142 PRO A N 1
ATOM 1054 C CA . PRO A 1 142 ? -9.107 -15.784 -30.108 1.00 91.69 142 PRO A CA 1
ATOM 1055 C C . PRO A 1 142 ? -7.610 -15.942 -30.437 1.00 91.69 142 PRO A C 1
ATOM 1057 O O . PRO A 1 142 ? -7.144 -15.601 -31.529 1.00 91.69 142 PRO A O 1
ATOM 1060 N N . PHE A 1 143 ? -6.856 -16.552 -29.518 1.00 90.38 143 PHE A N 1
ATOM 1061 C CA . PHE A 1 143 ? -5.451 -16.900 -29.739 1.00 90.38 143 PHE A CA 1
ATOM 1062 C C . PHE A 1 143 ? -5.349 -18.208 -30.526 1.00 90.38 143 PHE A C 1
ATOM 1064 O O . PHE A 1 143 ? -5.676 -19.290 -30.031 1.00 90.38 143 PHE A O 1
ATOM 1071 N N . LYS A 1 144 ? -4.887 -18.110 -31.775 1.00 86.25 144 LYS A N 1
ATOM 1072 C CA . LYS A 1 144 ? -4.825 -19.246 -32.706 1.00 86.25 144 LYS A CA 1
ATOM 1073 C C . LYS A 1 144 ? -3.766 -20.272 -32.298 1.00 86.25 144 LYS A C 1
ATOM 1075 O O . LYS A 1 144 ? -2.646 -19.920 -31.929 1.00 86.25 144 LYS A O 1
ATOM 1080 N N . ALA A 1 145 ? -4.083 -21.552 -32.489 1.00 83.06 145 ALA A N 1
ATOM 1081 C CA . ALA A 1 145 ? -3.135 -22.645 -32.291 1.00 83.06 145 ALA A CA 1
ATOM 1082 C C . ALA A 1 145 ? -1.925 -22.531 -33.241 1.00 83.06 145 ALA A C 1
ATOM 1084 O O . ALA A 1 145 ? -2.075 -22.439 -34.466 1.00 83.06 145 ALA A O 1
ATOM 1085 N N . ARG A 1 146 ? -0.703 -22.583 -32.691 1.00 65.44 146 ARG A N 1
ATOM 1086 C CA . ARG A 1 146 ? 0.533 -22.582 -33.491 1.00 65.44 146 ARG A CA 1
ATOM 1087 C C . ARG A 1 146 ? 0.784 -23.988 -34.036 1.00 65.44 146 ARG A C 1
ATOM 1089 O O . ARG A 1 146 ? 1.211 -24.884 -33.314 1.00 65.44 146 ARG A O 1
ATOM 1096 N N . LYS A 1 147 ? 0.575 -24.176 -35.342 1.00 47.84 147 LYS A N 1
ATOM 1097 C CA . LYS A 1 147 ? 1.046 -25.368 -36.065 1.00 47.84 147 LYS A CA 1
ATOM 1098 C C . LYS A 1 147 ? 2.551 -25.225 -36.302 1.00 47.84 147 LYS A C 1
ATOM 1100 O O . LYS A 1 147 ? 2.978 -24.302 -36.987 1.00 47.84 147 LYS A O 1
ATOM 1105 N N . SER A 1 148 ? 3.356 -26.112 -35.728 1.00 38.19 148 SER A N 1
ATOM 1106 C CA . SER A 1 148 ? 4.823 -26.085 -35.790 1.00 38.19 148 SER A CA 1
ATOM 1107 C C . SER A 1 148 ? 5.370 -26.037 -37.227 1.00 38.19 148 SER A C 1
ATOM 1109 O O . SER A 1 148 ? 5.507 -27.084 -37.855 1.00 38.19 148 SER A O 1
ATOM 1111 N N . LYS A 1 149 ? 5.730 -24.848 -37.737 1.00 31.48 149 LYS A N 1
ATOM 1112 C CA . LYS A 1 149 ? 6.702 -24.649 -38.832 1.00 31.48 149 LYS A CA 1
ATOM 1113 C C . LYS A 1 149 ? 7.443 -23.318 -38.630 1.00 31.48 149 LYS A C 1
ATOM 1115 O O . LYS A 1 149 ? 6.849 -22.257 -38.760 1.00 31.48 149 LYS A O 1
ATOM 1120 N N . VAL A 1 150 ? 8.730 -23.396 -38.292 1.00 32.72 150 VAL A N 1
ATOM 1121 C CA . VAL A 1 150 ? 9.653 -22.263 -38.100 1.00 32.72 150 VAL A CA 1
ATOM 1122 C C . VAL A 1 150 ? 10.398 -22.000 -39.407 1.00 32.72 150 VAL A C 1
ATOM 1124 O O . VAL A 1 150 ? 11.042 -22.925 -39.900 1.00 32.72 150 VAL A O 1
ATOM 1127 N N . LYS A 1 151 ? 10.341 -20.769 -39.933 1.00 31.52 151 LYS A N 1
ATOM 1128 C CA . LYS A 1 151 ? 11.392 -20.145 -40.758 1.00 31.52 151 LYS A CA 1
ATOM 1129 C C . LYS A 1 151 ? 11.309 -18.623 -40.613 1.00 31.52 151 LYS A C 1
ATOM 1131 O O . LYS A 1 151 ? 10.244 -18.054 -40.823 1.00 31.52 151 LYS A O 1
ATOM 1136 N N . GLU A 1 152 ? 12.433 -18.015 -40.271 1.00 27.56 152 GLU A N 1
ATOM 1137 C CA . GLU A 1 152 ? 12.676 -16.574 -40.216 1.00 27.56 152 GLU A CA 1
ATOM 1138 C C . GLU A 1 152 ? 13.669 -16.271 -41.354 1.00 27.56 152 GLU A C 1
ATOM 1140 O O . GLU A 1 152 ? 14.703 -16.932 -41.453 1.00 27.56 152 GLU A O 1
ATOM 1145 N N . GLU A 1 153 ? 13.307 -15.381 -42.283 1.00 30.08 153 GLU A N 1
ATOM 1146 C CA . GLU A 1 153 ? 14.146 -14.958 -43.416 1.00 30.08 153 GLU A CA 1
ATOM 1147 C C . GLU A 1 153 ? 14.287 -13.430 -43.399 1.00 30.08 153 GLU A C 1
ATOM 1149 O O . GLU A 1 153 ? 13.297 -12.705 -43.470 1.00 30.08 153 GLU A O 1
ATOM 1154 N N . GLU A 1 154 ? 15.534 -12.963 -43.359 1.00 27.11 154 GLU A N 1
ATOM 1155 C CA . GLU A 1 154 ? 15.954 -11.569 -43.511 1.00 27.11 154 GLU A CA 1
ATOM 1156 C C . GLU A 1 154 ? 16.528 -11.384 -44.931 1.00 27.11 154 GLU A C 1
ATOM 1158 O O . GLU A 1 154 ? 17.248 -12.256 -45.433 1.00 27.11 154 GLU A O 1
ATOM 1163 N N . LYS A 1 155 ? 16.199 -10.288 -45.633 1.00 25.67 155 LYS A N 1
ATOM 1164 C CA . LYS A 1 155 ? 16.700 -10.050 -46.999 1.00 25.67 155 LYS A CA 1
ATOM 1165 C C . LYS A 1 155 ? 16.835 -8.565 -47.334 1.00 25.67 155 LYS A C 1
ATOM 1167 O O . LYS A 1 155 ? 15.840 -7.851 -47.409 1.00 25.67 155 LYS A O 1
ATOM 1172 N N . THR A 1 156 ? 18.053 -8.159 -47.688 1.00 22.72 156 THR A N 1
ATOM 1173 C CA . THR A 1 156 ? 18.390 -6.839 -48.253 1.00 22.72 156 THR A CA 1
ATOM 1174 C C . THR A 1 156 ? 18.976 -7.024 -49.660 1.00 22.72 156 THR A C 1
ATOM 1176 O O . THR A 1 156 ? 19.708 -7.985 -49.904 1.00 22.72 156 THR A O 1
ATOM 1179 N N . LYS A 1 157 ? 18.652 -6.134 -50.612 1.00 27.92 157 LYS A N 1
ATOM 1180 C CA . LYS A 1 157 ? 19.233 -6.091 -51.972 1.00 27.92 157 LYS A CA 1
ATOM 1181 C C . LYS A 1 157 ? 19.572 -4.653 -52.384 1.00 27.92 157 LYS A C 1
ATOM 1183 O O . LYS A 1 157 ? 18.719 -3.778 -52.286 1.00 27.92 157 LYS A O 1
ATOM 1188 N N . GLU A 1 158 ? 20.784 -4.464 -52.909 1.00 21.83 158 GLU A N 1
ATOM 1189 C CA . GLU A 1 158 ? 21.273 -3.271 -53.623 1.00 21.83 158 GLU A CA 1
ATOM 1190 C C . GLU A 1 158 ? 20.961 -3.316 -55.136 1.00 21.83 158 GLU A C 1
ATOM 1192 O O . GLU A 1 158 ? 20.731 -4.387 -55.705 1.00 21.83 158 GLU A O 1
ATOM 1197 N N . VAL A 1 159 ? 21.020 -2.149 -55.800 1.00 26.11 159 VAL A N 1
ATOM 1198 C CA . VAL A 1 159 ? 20.874 -1.949 -57.258 1.00 26.11 159 VAL A CA 1
ATOM 1199 C C . VAL A 1 159 ? 22.073 -1.153 -57.801 1.00 26.11 159 VAL A C 1
ATOM 1201 O O . VAL A 1 159 ? 22.486 -0.165 -57.200 1.00 26.11 159 VAL A O 1
ATOM 1204 N N . ARG A 1 160 ? 22.613 -1.571 -58.959 1.00 24.58 160 ARG A N 1
ATOM 1205 C CA . ARG A 1 160 ? 23.712 -0.924 -59.706 1.00 24.58 160 ARG A CA 1
ATOM 1206 C C . ARG A 1 160 ? 23.192 -0.260 -60.993 1.00 24.58 160 ARG A C 1
ATOM 1208 O O . ARG A 1 160 ? 22.205 -0.720 -61.560 1.00 24.58 160 ARG A O 1
ATOM 1215 N N . GLY A 1 161 ? 23.876 0.816 -61.400 1.00 30.19 161 GLY A N 1
ATOM 1216 C CA . GLY A 1 161 ? 23.502 1.796 -62.432 1.00 30.19 161 GLY A CA 1
ATOM 1217 C C . GLY A 1 161 ? 23.675 1.418 -63.912 1.00 30.19 161 GLY A C 1
ATOM 1218 O O . GLY A 1 161 ? 23.855 0.255 -64.268 1.00 30.19 161 GLY A O 1
ATOM 1219 N N . GLN A 1 162 ? 23.597 2.454 -64.761 1.00 26.38 162 GLN A N 1
ATOM 1220 C CA . GLN A 1 162 ? 23.534 2.398 -66.226 1.00 26.38 162 GLN A CA 1
ATOM 1221 C C . GLN A 1 162 ? 24.495 3.388 -66.921 1.00 26.38 162 GLN A C 1
ATOM 1223 O O . GLN A 1 162 ? 25.036 4.299 -66.302 1.00 26.38 162 GLN A O 1
ATOM 1228 N N . ASP A 1 163 ? 24.668 3.118 -68.214 1.00 25.98 163 ASP A N 1
ATOM 1229 C CA . ASP A 1 163 ? 25.797 3.294 -69.139 1.00 25.98 163 ASP A CA 1
ATOM 1230 C C . ASP A 1 163 ? 25.656 4.482 -70.130 1.00 25.98 163 ASP A C 1
ATOM 1232 O O . ASP A 1 163 ? 24.584 5.076 -70.249 1.00 25.98 163 ASP A O 1
ATOM 1236 N N . GLY A 1 164 ? 26.721 4.748 -70.902 1.00 27.05 164 GLY A N 1
ATOM 1237 C CA . GLY A 1 164 ? 26.717 5.489 -72.178 1.00 27.05 164 GLY A CA 1
ATOM 1238 C C . GLY A 1 164 ? 27.843 6.531 -72.269 1.00 27.05 164 GLY A C 1
ATOM 1239 O O . GLY A 1 164 ? 28.011 7.335 -71.364 1.00 27.05 164 GLY A O 1
ATOM 1240 N N . GLY A 1 165 ? 28.672 6.653 -73.309 1.00 28.47 165 GLY A N 1
ATOM 1241 C CA . GLY A 1 165 ? 28.706 6.092 -74.662 1.00 28.47 165 GLY A CA 1
ATOM 1242 C C . GLY A 1 165 ? 29.441 7.112 -75.554 1.00 28.47 165 GLY A C 1
ATOM 1243 O O . GLY A 1 165 ? 29.068 8.282 -75.578 1.00 28.47 165 GLY A O 1
ATOM 1244 N N . GLY A 1 166 ? 30.526 6.709 -76.224 1.00 27.88 166 GLY A N 1
ATOM 1245 C CA . GLY A 1 166 ? 31.384 7.590 -77.031 1.00 27.88 166 GLY A CA 1
ATOM 1246 C C . GLY A 1 166 ? 31.062 7.586 -78.532 1.00 27.88 166 GLY A C 1
ATOM 1247 O O . GLY A 1 166 ? 30.551 6.604 -79.063 1.00 27.88 166 GLY A O 1
ATOM 1248 N N . GLY A 1 167 ? 31.439 8.667 -79.223 1.00 28.70 167 GLY A N 1
ATOM 1249 C CA . GLY A 1 167 ? 31.429 8.802 -80.684 1.00 28.70 167 GLY A CA 1
ATOM 1250 C C . GLY A 1 167 ? 32.620 9.643 -81.161 1.00 28.70 167 GLY A C 1
ATOM 1251 O O . GLY A 1 167 ? 32.982 10.628 -80.523 1.00 28.70 167 GLY A O 1
ATOM 1252 N N . LYS A 1 168 ? 33.262 9.208 -82.249 1.00 28.30 168 LYS A N 1
ATOM 1253 C CA . LYS A 1 168 ? 34.550 9.675 -82.799 1.00 28.30 168 LYS A CA 1
ATOM 1254 C C . LYS A 1 168 ? 34.326 10.201 -84.237 1.00 28.30 168 LYS A C 1
ATOM 1256 O O . LYS A 1 168 ? 33.329 9.826 -84.849 1.00 28.30 168 LYS A O 1
ATOM 1261 N N . VAL A 1 169 ? 35.222 11.045 -84.771 1.00 30.55 169 VAL A N 1
ATOM 1262 C CA . VAL A 1 169 ? 36.068 10.907 -86.004 1.00 30.55 169 VAL A CA 1
ATOM 1263 C C . VAL A 1 169 ? 36.017 12.268 -86.797 1.00 30.55 169 VAL A C 1
ATOM 1265 O O . VAL A 1 169 ? 35.043 12.987 -86.579 1.00 30.55 169 VAL A O 1
ATOM 1268 N N . PRO A 1 170 ? 36.866 12.605 -87.811 1.00 39.56 170 PRO A N 1
ATOM 1269 C CA . PRO A 1 170 ? 38.324 12.951 -87.934 1.00 39.56 170 PRO A CA 1
ATOM 1270 C C . PRO A 1 170 ? 38.628 14.411 -88.449 1.00 39.56 170 PRO A C 1
ATOM 1272 O O . PRO A 1 170 ? 37.763 14.993 -89.088 1.00 39.56 170 PRO A O 1
ATOM 1275 N N . LEU A 1 171 ? 39.771 15.058 -88.092 1.00 30.50 171 LEU A N 1
ATOM 1276 C CA . LEU A 1 171 ? 41.045 15.330 -88.864 1.00 30.50 171 LEU A CA 1
ATOM 1277 C C . LEU A 1 171 ? 40.906 16.431 -89.970 1.00 30.50 171 LEU A C 1
ATOM 1279 O O . LEU A 1 171 ? 39.934 16.379 -90.705 1.00 30.50 171 LEU A O 1
ATOM 1283 N N . GLU A 1 172 ? 41.741 17.466 -90.199 1.00 29.44 172 GLU A N 1
ATOM 1284 C CA . GLU A 1 172 ? 43.212 17.674 -90.184 1.00 29.44 172 GLU A CA 1
ATOM 1285 C C . GLU A 1 172 ? 43.506 19.160 -90.596 1.00 29.44 172 GLU A C 1
ATOM 1287 O O . GLU A 1 172 ? 42.714 19.680 -91.372 1.00 29.44 172 GLU A O 1
ATOM 1292 N N . GLU A 1 173 ? 44.581 19.835 -90.127 1.00 30.48 173 GLU A N 1
ATOM 1293 C CA . GLU A 1 173 ? 45.346 20.934 -90.816 1.00 30.48 173 GLU A CA 1
ATOM 1294 C C . GLU A 1 173 ? 46.420 21.560 -89.870 1.00 30.48 173 GLU A C 1
ATOM 1296 O O . GLU A 1 173 ? 46.107 22.244 -88.901 1.00 30.48 173 GLU A O 1
ATOM 1301 N N . LEU A 1 174 ? 47.686 21.121 -89.962 1.00 38.00 174 LEU A N 1
ATOM 1302 C CA . LEU A 1 174 ? 48.864 21.759 -90.599 1.00 38.00 174 LEU A CA 1
ATOM 1303 C C . LEU A 1 174 ? 49.562 22.937 -89.859 1.00 38.00 174 LEU A C 1
ATOM 1305 O O . LEU A 1 174 ? 49.339 24.117 -90.099 1.00 38.00 174 LEU A O 1
ATOM 1309 N N . ASN A 1 175 ? 50.590 22.544 -89.094 1.00 44.91 175 ASN A N 1
ATOM 1310 C CA . ASN A 1 175 ? 51.972 23.045 -89.197 1.00 44.91 175 ASN A CA 1
ATOM 1311 C C . ASN A 1 175 ? 52.352 24.437 -88.640 1.00 44.91 175 ASN A C 1
ATOM 1313 O O . ASN A 1 175 ? 53.260 25.091 -89.147 1.00 44.91 175 ASN A O 1
ATOM 1317 N N . VAL A 1 176 ? 51.769 24.803 -87.494 1.00 48.75 176 VAL A N 1
ATOM 1318 C CA . VAL A 1 176 ? 52.515 25.444 -86.374 1.00 48.75 176 VAL A CA 1
ATOM 1319 C C . VAL A 1 176 ? 52.898 24.384 -85.310 1.00 48.75 176 VAL A C 1
ATOM 1321 O O . VAL A 1 176 ? 53.500 24.670 -84.279 1.00 48.75 176 VAL A O 1
ATOM 1324 N N . GLY A 1 177 ? 52.552 23.122 -85.589 1.00 50.28 177 GLY A N 1
ATOM 1325 C CA . GLY A 1 177 ? 52.458 22.031 -84.631 1.00 50.28 177 GLY A CA 1
ATOM 1326 C C . GLY A 1 177 ? 53.756 21.330 -84.266 1.00 50.28 177 GLY A C 1
ATOM 1327 O O . GLY A 1 177 ? 53.792 20.780 -83.191 1.00 50.28 177 GLY A O 1
ATOM 1328 N N . LEU A 1 178 ? 54.842 21.350 -85.040 1.00 50.31 178 LEU A N 1
ATOM 1329 C CA . LEU A 1 178 ? 55.907 20.351 -84.831 1.00 50.31 178 LEU A CA 1
ATOM 1330 C C . LEU A 1 178 ? 56.622 20.420 -83.457 1.00 50.31 178 LEU A C 1
ATOM 1332 O O . LEU A 1 178 ? 56.939 19.384 -82.875 1.00 50.31 178 LEU A O 1
ATOM 1336 N N . GLU A 1 179 ? 56.835 21.617 -82.897 1.00 49.97 179 GLU A N 1
ATOM 1337 C CA . GLU A 1 179 ? 57.422 21.774 -81.551 1.00 49.97 179 GLU A CA 1
ATOM 1338 C C . GLU A 1 179 ? 56.363 21.594 -80.447 1.00 49.97 179 GLU A C 1
ATOM 1340 O O . GLU A 1 179 ? 56.626 20.996 -79.403 1.00 49.97 179 GLU A O 1
ATOM 1345 N N . ALA A 1 180 ? 55.134 22.052 -80.711 1.00 52.59 180 ALA A N 1
ATOM 1346 C CA . ALA A 1 180 ? 53.991 21.898 -79.818 1.00 52.59 180 ALA A CA 1
ATOM 1347 C C . ALA A 1 180 ? 53.493 20.444 -79.747 1.00 52.59 180 ALA A C 1
ATOM 1349 O O . ALA A 1 180 ? 53.073 20.024 -78.687 1.00 52.59 180 ALA A O 1
ATOM 1350 N N . GLU A 1 181 ? 53.594 19.658 -80.818 1.00 56.28 181 GLU A N 1
ATOM 1351 C CA . GLU A 1 181 ? 53.256 18.234 -80.944 1.00 56.28 181 GLU A CA 1
ATOM 1352 C C . GLU A 1 181 ? 54.317 17.366 -80.275 1.00 56.28 181 GLU A C 1
ATOM 1354 O O . GLU A 1 181 ? 53.992 16.344 -79.680 1.00 56.28 181 GLU A O 1
ATOM 1359 N N . LYS A 1 182 ? 55.587 17.787 -80.304 1.00 62.44 182 LYS A N 1
ATOM 1360 C CA . LYS A 1 182 ? 56.665 17.116 -79.571 1.00 62.44 182 LYS A CA 1
ATOM 1361 C C . LYS A 1 182 ? 56.539 17.342 -78.062 1.00 62.44 182 LYS A C 1
ATOM 1363 O O . LYS A 1 182 ? 56.668 16.394 -77.290 1.00 62.44 182 LYS A O 1
ATOM 1368 N N . GLN A 1 183 ? 56.220 18.572 -77.652 1.00 60.25 183 GLN A N 1
ATOM 1369 C CA . GLN A 1 183 ? 55.871 18.914 -76.268 1.00 60.25 183 GLN A CA 1
ATOM 1370 C C . GLN A 1 183 ? 54.572 18.224 -75.827 1.00 60.25 183 GLN A C 1
ATOM 1372 O O . GLN A 1 183 ? 54.533 17.604 -74.769 1.00 60.25 183 GLN A O 1
ATOM 1377 N N . LEU A 1 184 ? 53.524 18.262 -76.650 1.00 67.81 184 LEU A N 1
ATOM 1378 C CA . LEU A 1 184 ? 52.239 17.617 -76.380 1.00 67.81 184 LEU A CA 1
ATOM 1379 C C . LEU A 1 184 ? 52.394 16.100 -76.296 1.00 67.81 184 LEU A C 1
ATOM 1381 O O . LEU A 1 184 ? 51.852 15.508 -75.377 1.00 67.81 184 LEU A O 1
ATOM 1385 N N . GLY A 1 185 ? 53.201 15.479 -77.158 1.00 72.44 185 GLY A N 1
ATOM 1386 C CA . GLY A 1 185 ? 53.527 14.055 -77.081 1.00 72.44 185 GLY A CA 1
ATOM 1387 C C . GLY A 1 185 ? 54.280 13.690 -75.799 1.00 72.44 185 GLY A C 1
ATOM 1388 O O . GLY A 1 185 ? 54.034 12.633 -75.217 1.00 72.44 185 GLY A O 1
ATOM 1389 N N . GLN A 1 186 ? 55.143 14.581 -75.301 1.00 72.19 186 GLN A N 1
ATOM 1390 C CA . GLN A 1 186 ? 55.806 14.414 -74.007 1.00 72.19 186 GLN A CA 1
ATOM 1391 C C . GLN A 1 186 ? 54.812 14.537 -72.839 1.00 72.19 186 GLN A C 1
ATOM 1393 O O . GLN A 1 186 ? 54.824 13.689 -71.947 1.00 72.19 186 GLN A O 1
ATOM 1398 N N . TYR A 1 187 ? 53.909 15.523 -72.864 1.00 71.69 187 TYR A N 1
ATOM 1399 C CA . TYR A 1 187 ? 52.856 15.681 -71.854 1.00 71.69 187 TYR A CA 1
ATOM 1400 C C . TYR A 1 187 ? 51.813 14.554 -71.897 1.00 71.69 187 TYR A C 1
ATOM 1402 O O . TYR A 1 187 ? 51.408 14.058 -70.850 1.00 71.69 187 TYR A O 1
ATOM 1410 N N . GLU A 1 188 ? 51.405 14.093 -73.078 1.00 76.69 188 GLU A N 1
ATOM 1411 C CA . GLU A 1 188 ? 50.504 12.949 -73.249 1.00 76.69 188 GLU A CA 1
ATOM 1412 C C . GLU A 1 188 ? 51.133 11.667 -72.709 1.00 76.69 188 GLU A C 1
ATOM 1414 O O . GLU A 1 188 ? 50.469 10.894 -72.017 1.00 76.69 188 GLU A O 1
ATOM 1419 N N . TRP A 1 189 ? 52.425 11.453 -72.966 1.00 74.62 189 TRP A N 1
ATOM 1420 C CA . TRP A 1 189 ? 53.155 10.311 -72.428 1.00 74.62 189 TRP A CA 1
ATOM 1421 C C . TRP A 1 189 ? 53.290 10.382 -70.898 1.00 74.62 189 TRP A C 1
ATOM 1423 O O . TRP A 1 189 ? 53.042 9.387 -70.215 1.00 74.62 189 TRP A O 1
ATOM 1433 N N . GLN A 1 190 ? 53.576 11.564 -70.343 1.00 73.19 190 GLN A N 1
ATOM 1434 C CA . GLN A 1 190 ? 53.582 11.806 -68.895 1.00 73.19 190 GLN A CA 1
ATOM 1435 C C . GLN A 1 190 ? 52.205 11.552 -68.256 1.00 73.19 190 GLN A C 1
ATOM 1437 O O . GLN A 1 190 ? 52.110 10.866 -67.237 1.00 73.19 190 GLN A O 1
ATOM 1442 N N . LEU A 1 191 ? 51.125 12.037 -68.876 1.00 75.94 191 LEU A N 1
ATOM 1443 C CA . LEU A 1 191 ? 49.746 11.817 -68.424 1.00 75.94 191 LEU A CA 1
ATOM 1444 C C . LEU A 1 191 ? 49.324 10.349 -68.533 1.00 75.94 191 LEU A C 1
ATOM 1446 O O . LEU A 1 191 ? 48.549 9.869 -67.704 1.00 75.94 191 LEU A O 1
ATOM 1450 N N . LYS A 1 192 ? 49.832 9.625 -69.534 1.00 78.50 192 LYS A N 1
ATOM 1451 C CA . LYS A 1 192 ? 49.587 8.191 -69.696 1.00 78.50 192 LYS A CA 1
ATOM 1452 C C . LYS A 1 192 ? 50.225 7.386 -68.566 1.00 78.50 192 LYS A C 1
ATOM 1454 O O . LYS A 1 192 ? 49.539 6.569 -67.961 1.00 78.50 192 LYS A O 1
ATOM 1459 N N . ILE A 1 193 ? 51.481 7.680 -68.224 1.00 74.50 193 ILE A N 1
ATOM 1460 C CA . ILE A 1 193 ? 52.170 7.047 -67.088 1.00 74.50 193 ILE A CA 1
ATOM 1461 C C . ILE A 1 193 ? 51.461 7.377 -65.774 1.00 74.50 193 ILE A C 1
ATOM 1463 O O . ILE A 1 193 ? 51.185 6.478 -64.984 1.00 74.50 193 ILE A O 1
ATOM 1467 N N . LEU A 1 194 ? 51.111 8.648 -65.552 1.00 74.25 194 LEU A N 1
ATOM 1468 C CA . LEU A 1 194 ? 50.387 9.065 -64.351 1.00 74.25 194 LEU A CA 1
ATOM 1469 C C . LEU A 1 194 ? 49.044 8.328 -64.223 1.00 74.25 194 LEU A C 1
ATOM 1471 O O . LEU A 1 194 ? 48.689 7.866 -63.142 1.00 74.25 194 LEU A O 1
ATOM 1475 N N . ARG A 1 195 ? 48.313 8.169 -65.333 1.00 79.19 195 ARG A N 1
ATOM 1476 C CA . ARG A 1 195 ? 47.054 7.416 -65.371 1.00 79.19 195 ARG A CA 1
ATOM 1477 C C . ARG A 1 195 ? 47.259 5.946 -65.020 1.00 79.19 195 ARG A C 1
ATOM 1479 O O . ARG A 1 195 ? 46.466 5.415 -64.250 1.00 79.19 195 ARG A O 1
ATOM 1486 N N . GLU A 1 196 ? 48.279 5.298 -65.571 1.00 75.88 196 GLU A N 1
ATOM 1487 C CA . GLU A 1 196 ? 48.587 3.892 -65.283 1.00 75.88 196 GLU A CA 1
ATOM 1488 C C . GLU A 1 196 ? 48.942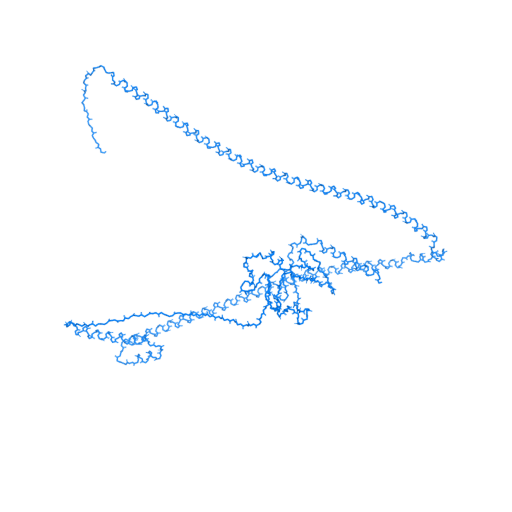 3.693 -63.799 1.00 75.88 196 GLU A C 1
ATOM 1490 O O . GLU A 1 196 ? 48.382 2.807 -63.158 1.00 75.88 196 GLU A O 1
ATOM 1495 N N . VAL A 1 197 ? 49.750 4.584 -63.208 1.00 75.00 197 VAL A N 1
ATOM 1496 C CA . VAL A 1 197 ? 50.099 4.540 -61.773 1.00 75.00 197 VAL A CA 1
ATOM 1497 C C . VAL A 1 197 ? 48.876 4.768 -60.872 1.00 75.00 197 VAL A C 1
ATOM 1499 O O . VAL A 1 197 ? 48.685 4.043 -59.896 1.00 75.00 197 VAL A O 1
ATOM 1502 N N . LEU A 1 198 ? 48.010 5.733 -61.203 1.00 74.19 198 LEU A N 1
ATOM 1503 C CA . LEU A 1 198 ? 46.779 6.000 -60.443 1.00 74.19 198 LEU A CA 1
ATOM 1504 C C . LEU A 1 198 ? 45.730 4.883 -60.587 1.00 74.19 198 LEU A C 1
ATOM 1506 O O . LEU A 1 198 ? 44.924 4.687 -59.680 1.00 74.19 198 LEU A O 1
ATOM 1510 N N . SER A 1 199 ? 45.740 4.156 -61.710 1.00 78.88 199 SER A N 1
ATOM 1511 C CA . SER A 1 199 ? 44.785 3.073 -61.999 1.00 78.88 199 SER A CA 1
ATOM 1512 C C . SER A 1 199 ? 45.236 1.706 -61.477 1.00 78.88 199 SER A C 1
ATOM 1514 O O . SER A 1 199 ? 44.415 0.795 -61.394 1.00 78.88 199 SER A O 1
ATOM 1516 N N . ALA A 1 200 ? 46.515 1.550 -61.128 1.00 77.25 200 ALA A N 1
ATOM 1517 C CA . ALA A 1 200 ? 47.044 0.320 -60.550 1.00 77.25 200 ALA A CA 1
ATOM 1518 C C . ALA A 1 200 ? 46.407 0.033 -59.182 1.00 77.25 200 ALA A C 1
ATOM 1520 O O . ALA A 1 200 ? 46.132 0.944 -58.393 1.00 77.25 200 ALA A O 1
ATOM 1521 N N . SER A 1 201 ? 46.161 -1.245 -58.914 1.00 59.31 201 SER A N 1
ATOM 1522 C CA . SER A 1 201 ? 45.270 -1.709 -57.842 1.00 59.31 201 SER A CA 1
ATOM 1523 C C . SER A 1 201 ? 46.000 -2.105 -56.553 1.00 59.31 201 SER A C 1
ATOM 1525 O O . SER A 1 201 ? 45.370 -2.222 -55.503 1.00 59.31 201 SER A O 1
ATOM 1527 N N . GLY A 1 202 ? 47.329 -2.239 -56.609 1.00 68.44 202 GLY A N 1
ATOM 1528 C CA . GLY A 1 202 ? 48.178 -2.581 -55.467 1.00 68.44 202 GLY A CA 1
ATOM 1529 C C . GLY A 1 202 ? 49.463 -1.754 -55.392 1.00 68.44 202 GLY A C 1
ATOM 1530 O O . GLY A 1 202 ? 49.947 -1.229 -56.394 1.00 68.44 202 GLY A O 1
ATOM 1531 N N . THR A 1 203 ? 50.035 -1.661 -54.189 1.00 65.06 203 THR A N 1
ATOM 1532 C CA . THR A 1 203 ? 51.302 -0.957 -53.910 1.00 65.06 203 THR A CA 1
ATOM 1533 C C . THR A 1 203 ? 52.468 -1.529 -54.720 1.00 65.06 203 THR A C 1
ATOM 1535 O O . THR A 1 203 ? 53.230 -0.777 -55.314 1.00 65.06 203 THR A O 1
ATOM 1538 N N . GLN A 1 204 ? 52.532 -2.855 -54.856 1.00 68.81 204 GLN A N 1
ATOM 1539 C CA . GLN A 1 204 ? 53.590 -3.551 -55.595 1.00 68.81 204 GLN A CA 1
ATOM 1540 C C . GLN A 1 204 ? 53.545 -3.307 -57.119 1.00 68.81 204 GLN A C 1
ATOM 1542 O O . GLN A 1 204 ? 54.585 -3.142 -57.749 1.00 68.81 204 GLN A O 1
ATOM 1547 N N . GLU A 1 205 ? 52.343 -3.215 -57.700 1.00 69.06 205 GLU A N 1
ATOM 1548 C CA . GLU A 1 205 ? 52.118 -2.920 -59.127 1.00 69.06 205 GLU A CA 1
ATOM 1549 C C . GLU A 1 205 ? 52.511 -1.468 -59.468 1.00 69.06 205 GLU A C 1
ATOM 1551 O O . GLU A 1 205 ? 53.095 -1.193 -60.516 1.00 69.06 205 GLU A O 1
ATOM 1556 N N . ARG A 1 206 ? 52.267 -0.531 -58.541 1.00 69.38 206 ARG A N 1
ATOM 1557 C CA . ARG A 1 206 ? 52.689 0.876 -58.661 1.00 69.38 206 ARG A CA 1
ATOM 1558 C C . ARG A 1 206 ? 54.203 1.038 -58.563 1.00 69.38 206 ARG A C 1
ATOM 1560 O O . ARG A 1 206 ? 54.783 1.827 -59.303 1.00 69.38 206 ARG A O 1
ATOM 1567 N N . GLU A 1 207 ? 54.843 0.284 -57.676 1.00 66.56 207 GLU A N 1
ATOM 1568 C CA . GLU A 1 207 ? 56.282 0.366 -57.424 1.00 66.56 207 GLU A CA 1
ATOM 1569 C C . GLU A 1 207 ? 57.123 -0.213 -58.577 1.00 66.56 207 GLU A C 1
ATOM 1571 O O . GLU A 1 207 ? 58.205 0.293 -58.873 1.00 66.56 207 GLU A O 1
ATOM 1576 N N . GLU A 1 208 ? 56.615 -1.219 -59.300 1.00 70.25 208 GLU A N 1
ATOM 1577 C CA . GLU A 1 208 ? 57.232 -1.719 -60.540 1.00 70.25 208 GLU A CA 1
ATOM 1578 C C . GLU A 1 208 ? 57.169 -0.701 -61.691 1.00 70.25 208 GLU A C 1
ATOM 1580 O O . GLU A 1 208 ? 58.159 -0.515 -62.401 1.00 70.25 208 GLU A O 1
ATOM 1585 N N . LEU A 1 209 ? 56.048 0.015 -61.842 1.00 66.06 209 LEU A N 1
ATOM 1586 C CA . LEU A 1 209 ? 55.866 1.045 -62.876 1.00 66.06 209 LEU A CA 1
ATOM 1587 C C . LEU A 1 209 ? 56.752 2.288 -62.664 1.00 66.06 209 LEU A C 1
ATOM 1589 O O . LEU A 1 209 ? 57.045 3.007 -63.624 1.00 66.06 209 LEU A O 1
ATOM 1593 N N . LEU A 1 210 ? 57.197 2.527 -61.426 1.00 66.44 210 LEU A N 1
ATOM 1594 C CA . LEU A 1 210 ? 58.034 3.664 -61.022 1.00 66.44 210 LEU A CA 1
ATOM 1595 C C . LEU A 1 210 ? 59.553 3.383 -61.084 1.00 66.44 210 LEU A C 1
ATOM 1597 O O . LEU A 1 210 ? 60.338 4.318 -60.946 1.00 66.44 210 LEU A O 1
ATOM 1601 N N . LYS A 1 211 ? 59.985 2.134 -61.332 1.00 66.75 211 LYS A N 1
ATOM 1602 C CA . LYS A 1 211 ? 61.410 1.722 -61.400 1.00 66.75 211 LYS A CA 1
ATOM 1603 C C . LYS A 1 211 ? 62.106 1.968 -62.749 1.00 66.75 211 LYS A C 1
ATOM 1605 O O . LYS A 1 211 ? 63.305 1.722 -62.862 1.00 66.75 211 LYS A O 1
ATOM 1610 N N . ASP A 1 212 ? 61.389 2.422 -63.776 1.00 63.62 212 ASP A N 1
ATOM 1611 C CA . ASP A 1 212 ? 61.927 2.615 -65.132 1.00 63.62 212 ASP A CA 1
ATOM 1612 C C . ASP A 1 212 ? 62.832 3.874 -65.228 1.00 63.62 212 ASP A C 1
ATOM 1614 O O . ASP A 1 212 ? 62.344 5.001 -65.081 1.00 63.62 212 ASP A O 1
ATOM 1618 N N . PRO A 1 213 ? 64.144 3.727 -65.511 1.00 56.28 213 PRO A N 1
ATOM 1619 C CA . PRO A 1 213 ? 65.119 4.823 -65.497 1.00 56.28 213 PRO A CA 1
ATOM 1620 C C . PRO A 1 213 ? 64.956 5.839 -66.641 1.00 56.28 213 PRO A C 1
ATOM 1622 O O . PRO A 1 213 ? 65.614 6.878 -66.630 1.00 56.28 213 PRO A O 1
ATOM 1625 N N . THR A 1 214 ? 64.077 5.589 -67.619 1.00 56.97 214 THR A N 1
ATOM 1626 C CA . THR A 1 214 ? 63.793 6.528 -68.723 1.00 56.97 214 THR A CA 1
ATOM 1627 C C . THR A 1 214 ? 62.772 7.621 -68.366 1.00 56.97 214 THR A C 1
ATOM 1629 O O . THR A 1 214 ? 62.520 8.519 -69.170 1.00 56.97 214 THR A O 1
ATOM 1632 N N . LYS A 1 215 ? 62.204 7.589 -67.150 1.00 60.56 215 LYS A N 1
ATOM 1633 C CA . LYS A 1 215 ? 61.058 8.414 -66.705 1.00 60.56 215 LYS A CA 1
ATOM 1634 C C . LYS A 1 215 ? 61.388 9.398 -65.561 1.00 60.56 215 LYS A C 1
ATOM 1636 O O . LYS A 1 215 ? 60.498 9.849 -64.839 1.00 60.56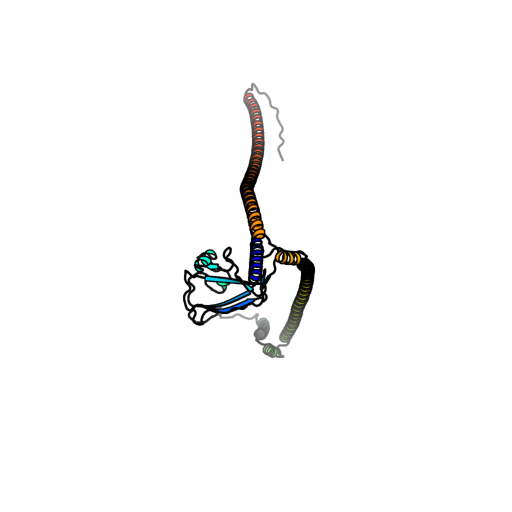 215 LYS A O 1
ATOM 1641 N N . GLY A 1 216 ? 62.676 9.722 -65.406 1.00 65.50 216 GLY A N 1
ATOM 1642 C CA . GLY A 1 216 ? 63.324 10.261 -64.198 1.00 65.50 216 GLY A CA 1
ATOM 1643 C C . GLY A 1 216 ? 62.563 11.297 -63.356 1.00 65.50 216 GLY A C 1
ATOM 1644 O O . GLY A 1 216 ? 62.301 11.041 -62.185 1.00 65.50 216 GLY A O 1
ATOM 1645 N N . GLU A 1 217 ? 62.217 12.467 -63.900 1.00 67.69 217 GLU A N 1
ATOM 1646 C CA . GLU A 1 217 ? 61.727 13.590 -63.073 1.00 67.69 217 GLU A CA 1
ATOM 1647 C C . GLU A 1 217 ? 60.286 13.406 -62.566 1.00 67.69 217 GLU A C 1
ATOM 1649 O O . GLU A 1 217 ? 59.989 13.693 -61.405 1.00 67.69 217 GLU A O 1
ATOM 1654 N N . LEU A 1 218 ? 59.390 12.881 -63.410 1.00 72.25 218 LEU A N 1
ATOM 1655 C CA . LEU A 1 218 ? 57.986 12.672 -63.045 1.00 72.25 218 LEU A CA 1
ATOM 1656 C C . LEU A 1 218 ? 57.833 11.510 -62.055 1.00 72.25 218 LEU A C 1
ATOM 1658 O O . LEU A 1 218 ? 57.101 11.636 -61.076 1.00 72.25 218 LEU A O 1
ATOM 1662 N N . CYS A 1 219 ? 58.539 10.397 -62.275 1.00 72.00 219 CYS A N 1
ATOM 1663 C CA . CYS A 1 219 ? 58.493 9.247 -61.370 1.00 72.00 219 CYS A CA 1
ATOM 1664 C C . CYS A 1 219 ? 59.075 9.582 -59.989 1.00 72.00 219 CYS A C 1
ATOM 1666 O O . CYS A 1 219 ? 58.514 9.154 -58.983 1.00 72.00 219 CYS A O 1
ATOM 1668 N N . PHE A 1 220 ? 60.129 10.405 -59.922 1.00 77.31 220 PHE A N 1
ATOM 1669 C CA . PHE A 1 220 ? 60.677 10.889 -58.654 1.00 77.31 220 PHE A CA 1
ATOM 1670 C C . PHE A 1 220 ? 59.678 11.771 -57.894 1.00 77.31 220 PHE A C 1
ATOM 1672 O O . PHE A 1 220 ? 59.462 11.567 -56.700 1.00 77.31 220 PHE A O 1
ATOM 1679 N N . LEU A 1 221 ? 59.026 12.725 -58.569 1.00 80.38 221 LEU A N 1
ATOM 1680 C CA . LEU A 1 221 ? 58.013 13.577 -57.937 1.00 80.38 221 LEU A CA 1
ATOM 1681 C C . LEU A 1 221 ? 56.822 12.755 -57.422 1.00 80.38 221 LEU A C 1
ATOM 1683 O O . LEU A 1 221 ? 56.383 12.958 -56.293 1.00 80.38 221 LEU A O 1
ATOM 1687 N N . VAL A 1 222 ? 56.332 11.804 -58.221 1.00 80.62 222 VAL A N 1
ATOM 1688 C CA . VAL A 1 222 ? 55.229 10.912 -57.833 1.00 80.62 222 VAL A CA 1
ATOM 1689 C C . VAL A 1 222 ? 55.616 10.048 -56.631 1.00 80.62 222 VAL A C 1
ATOM 1691 O O . VAL A 1 222 ? 54.827 9.952 -55.698 1.00 80.62 222 VAL A O 1
ATOM 1694 N N . HIS A 1 223 ? 56.831 9.495 -56.593 1.00 77.19 223 HIS A N 1
ATOM 1695 C CA . HIS A 1 223 ? 57.319 8.734 -55.440 1.00 77.19 223 HIS A CA 1
ATOM 1696 C C . HIS A 1 223 ? 57.383 9.589 -54.167 1.00 77.19 223 HIS A C 1
ATOM 1698 O O . HIS A 1 223 ? 56.881 9.172 -53.131 1.00 77.19 223 HIS A O 1
ATOM 1704 N N . ASN A 1 224 ? 57.928 10.809 -54.244 1.00 83.31 224 ASN A N 1
ATOM 1705 C CA . ASN A 1 224 ? 57.983 11.720 -53.093 1.00 83.31 224 ASN A CA 1
ATOM 1706 C C . ASN A 1 224 ? 56.586 12.114 -52.593 1.00 83.31 224 ASN A C 1
ATOM 1708 O O . ASN A 1 224 ? 56.374 12.240 -51.391 1.00 83.31 224 ASN A O 1
ATOM 1712 N N . ILE A 1 225 ? 55.626 12.324 -53.500 1.00 83.69 225 ILE A N 1
ATOM 1713 C CA . ILE A 1 225 ? 54.239 12.625 -53.124 1.00 83.69 225 ILE A CA 1
ATOM 1714 C C . ILE A 1 225 ? 53.595 11.409 -52.459 1.00 83.69 225 ILE A C 1
ATOM 1716 O O . ILE A 1 225 ? 52.944 11.576 -51.435 1.00 83.69 225 ILE A O 1
ATOM 1720 N N . ILE A 1 226 ? 53.783 10.204 -53.005 1.00 81.25 226 ILE A N 1
ATOM 1721 C CA . ILE A 1 226 ? 53.248 8.966 -52.425 1.00 81.25 226 ILE A CA 1
ATOM 1722 C C . ILE A 1 226 ? 53.838 8.739 -51.035 1.00 81.25 226 ILE A C 1
ATOM 1724 O O . ILE A 1 226 ? 53.078 8.593 -50.090 1.00 81.25 226 ILE A O 1
ATOM 1728 N N . GLU A 1 227 ? 55.159 8.812 -50.883 1.00 83.94 227 GLU A N 1
ATOM 1729 C CA . GLU A 1 227 ? 55.836 8.649 -49.594 1.00 83.94 227 GLU A CA 1
ATOM 1730 C C . GLU A 1 227 ? 55.376 9.703 -48.575 1.00 83.94 227 GLU A C 1
ATOM 1732 O O . GLU A 1 227 ? 55.100 9.387 -47.418 1.00 83.94 227 GLU A O 1
ATOM 1737 N N . LYS A 1 228 ? 55.217 10.962 -49.000 1.00 88.38 228 LYS A N 1
ATOM 1738 C CA . LYS A 1 228 ? 54.703 12.028 -48.135 1.00 88.38 228 LYS A CA 1
ATOM 1739 C C . LYS A 1 228 ? 53.248 11.794 -47.724 1.00 88.38 228 LYS A C 1
ATOM 1741 O O . LYS A 1 228 ? 52.918 11.940 -46.555 1.00 88.38 228 LYS A O 1
ATOM 1746 N N . VAL A 1 229 ? 52.385 11.397 -48.657 1.00 88.75 229 VAL A N 1
ATOM 1747 C CA . VAL A 1 229 ? 50.979 11.083 -48.364 1.00 88.75 229 VAL A CA 1
ATOM 1748 C C . VAL A 1 229 ? 50.876 9.850 -47.471 1.00 88.75 229 VAL A C 1
ATOM 1750 O O . VAL A 1 229 ? 50.082 9.848 -46.537 1.00 88.75 229 VAL A O 1
ATOM 1753 N N . GLU A 1 230 ? 51.680 8.817 -47.706 1.00 85.56 230 GLU A N 1
ATOM 1754 C CA . GLU A 1 230 ? 51.716 7.609 -46.881 1.00 85.56 230 GLU A CA 1
ATOM 1755 C C . GLU A 1 230 ? 52.205 7.912 -45.465 1.00 85.56 230 GLU A C 1
ATOM 1757 O O . GLU A 1 230 ? 51.585 7.466 -44.502 1.00 85.56 230 GLU A O 1
ATOM 1762 N N . THR A 1 231 ? 53.263 8.712 -45.316 1.00 87.19 231 THR A N 1
ATOM 1763 C CA . THR A 1 231 ? 53.792 9.106 -44.000 1.00 87.19 231 THR A CA 1
ATOM 1764 C C . THR A 1 231 ? 52.841 10.026 -43.239 1.00 87.19 231 THR A C 1
ATOM 1766 O O . THR A 1 231 ? 52.602 9.780 -42.057 1.00 87.19 231 THR A O 1
ATOM 1769 N N . GLU A 1 232 ? 52.244 11.029 -43.892 1.00 87.88 232 GLU A N 1
ATOM 1770 C CA . GLU A 1 232 ? 51.240 11.913 -43.280 1.00 87.88 232 GLU A CA 1
ATOM 1771 C C . GLU A 1 232 ? 49.973 11.129 -42.898 1.00 87.88 232 GLU A C 1
ATOM 1773 O O . GLU A 1 232 ? 49.513 11.222 -41.763 1.00 87.88 232 GLU A O 1
ATOM 1778 N N . THR A 1 233 ? 49.470 10.255 -43.777 1.00 88.00 233 THR A N 1
ATOM 1779 C CA . THR A 1 233 ? 48.282 9.428 -43.492 1.00 88.00 233 THR A CA 1
ATOM 1780 C C . THR A 1 233 ? 48.553 8.402 -42.387 1.00 88.00 233 THR A C 1
ATOM 1782 O O . THR A 1 233 ? 47.695 8.169 -41.535 1.00 88.00 233 THR A O 1
ATOM 1785 N N . ALA A 1 234 ? 49.740 7.785 -42.360 1.00 89.44 234 ALA A N 1
ATOM 1786 C CA . ALA A 1 234 ? 50.128 6.858 -41.298 1.00 89.44 234 ALA A CA 1
ATOM 1787 C C . ALA A 1 234 ? 50.290 7.576 -39.951 1.00 89.44 234 ALA A C 1
ATOM 1789 O O . ALA A 1 234 ? 49.859 7.044 -38.923 1.00 89.44 234 ALA A O 1
ATOM 1790 N N . ALA A 1 235 ? 50.864 8.783 -39.943 1.00 91.75 235 ALA A N 1
ATOM 1791 C CA . ALA A 1 235 ? 50.967 9.614 -38.749 1.00 91.75 235 ALA A CA 1
ATOM 1792 C C . ALA A 1 235 ? 49.575 10.012 -38.229 1.00 91.75 235 ALA A C 1
ATOM 1794 O O . ALA A 1 235 ? 49.279 9.765 -37.058 1.00 91.75 235 ALA A O 1
ATOM 1795 N N . ASP A 1 236 ? 48.693 10.513 -39.097 1.00 91.00 236 ASP A N 1
ATOM 1796 C CA . ASP A 1 236 ? 47.322 10.903 -38.746 1.00 91.00 236 ASP A CA 1
ATOM 1797 C C . ASP A 1 236 ? 46.500 9.716 -38.227 1.00 91.00 236 ASP A C 1
ATOM 1799 O O . ASP A 1 236 ? 45.839 9.806 -37.189 1.00 91.00 236 ASP A O 1
ATOM 1803 N N . MET A 1 237 ? 46.583 8.561 -38.895 1.00 88.62 237 MET A N 1
ATOM 1804 C CA . MET A 1 237 ? 45.907 7.338 -38.459 1.00 88.62 237 MET A CA 1
ATOM 1805 C C . MET A 1 237 ? 46.435 6.846 -37.104 1.00 88.62 237 MET A C 1
ATOM 1807 O O . MET A 1 237 ? 45.652 6.379 -36.274 1.00 88.62 237 MET A O 1
ATOM 1811 N N . THR A 1 238 ? 47.739 6.982 -36.846 1.00 93.19 238 THR A N 1
ATOM 1812 C CA . THR A 1 238 ? 48.346 6.623 -35.555 1.00 93.19 238 THR A CA 1
ATOM 1813 C C . THR A 1 238 ? 47.860 7.552 -34.445 1.00 93.19 238 THR A C 1
ATOM 1815 O O . THR A 1 238 ? 47.467 7.070 -33.382 1.00 93.19 238 THR A O 1
ATOM 1818 N N . VAL A 1 239 ? 47.815 8.865 -34.691 1.00 95.25 239 VAL A N 1
ATOM 1819 C CA . VAL A 1 239 ? 47.287 9.853 -33.736 1.00 95.25 239 VAL A CA 1
ATOM 1820 C C . VAL A 1 239 ? 45.820 9.563 -33.414 1.00 95.25 239 VAL A C 1
ATOM 1822 O O . VAL A 1 239 ? 45.463 9.467 -32.240 1.00 95.25 239 VAL A O 1
ATOM 1825 N N . LEU A 1 240 ? 44.985 9.332 -34.433 1.00 94.25 240 LEU A N 1
ATOM 1826 C CA . LEU A 1 240 ? 43.569 8.994 -34.252 1.00 94.25 240 LEU A CA 1
ATOM 1827 C C . LEU A 1 240 ? 43.372 7.685 -33.479 1.00 94.25 240 LEU A C 1
ATOM 1829 O O . LEU A 1 240 ? 42.487 7.597 -32.625 1.00 94.25 240 LEU A O 1
ATOM 1833 N N . TYR A 1 241 ? 44.183 6.662 -33.757 1.00 90.25 241 TYR A N 1
ATOM 1834 C CA . TYR A 1 241 ? 44.118 5.387 -33.046 1.00 90.25 241 TYR A CA 1
ATOM 1835 C C . TYR A 1 241 ? 44.500 5.539 -31.570 1.00 90.25 241 TYR A C 1
ATOM 1837 O O . TYR A 1 241 ? 43.779 5.052 -30.696 1.00 90.25 241 TYR A O 1
ATOM 1845 N N . VAL A 1 242 ? 45.595 6.250 -31.284 1.00 95.62 242 VAL A N 1
ATOM 1846 C CA . VAL A 1 242 ? 46.049 6.531 -29.915 1.00 95.62 242 VAL A CA 1
ATOM 1847 C C . VAL A 1 242 ? 44.988 7.324 -29.155 1.00 95.62 242 VAL A C 1
ATOM 1849 O O . VAL A 1 242 ? 44.611 6.931 -28.052 1.00 95.62 242 VAL A O 1
ATOM 1852 N N . GLU A 1 243 ? 44.435 8.374 -29.761 1.00 94.62 243 GLU A N 1
ATOM 1853 C CA . GLU A 1 243 ? 43.399 9.196 -29.139 1.00 94.62 243 GLU A CA 1
ATOM 1854 C C . GLU A 1 243 ? 42.116 8.392 -28.874 1.00 94.62 243 GLU A C 1
ATOM 1856 O O . GLU A 1 243 ? 41.540 8.465 -27.787 1.00 94.62 243 GLU A O 1
ATOM 1861 N N . LYS A 1 244 ? 41.678 7.559 -29.827 1.00 94.25 244 LYS A N 1
ATOM 1862 C CA . LYS A 1 244 ? 40.507 6.687 -29.650 1.00 94.25 244 LYS A CA 1
ATOM 1863 C C . LYS A 1 244 ? 40.732 5.637 -28.560 1.00 94.25 244 LYS A C 1
ATOM 1865 O O . LYS A 1 244 ? 39.838 5.407 -27.741 1.00 94.25 244 LYS A O 1
ATOM 1870 N N . SER A 1 245 ? 41.912 5.019 -28.526 1.00 89.12 245 SER A N 1
ATOM 1871 C CA . SER A 1 245 ? 42.302 4.066 -27.482 1.00 89.12 245 SER A CA 1
ATOM 1872 C C . SER A 1 245 ? 42.302 4.735 -26.107 1.00 89.12 245 SER A C 1
ATOM 1874 O O . SER A 1 245 ? 41.742 4.192 -25.156 1.00 89.12 245 SER A O 1
ATOM 1876 N N . GLN A 1 246 ? 42.867 5.940 -26.007 1.00 96.19 246 GLN A N 1
ATOM 1877 C CA . GLN A 1 246 ? 42.926 6.700 -24.764 1.00 96.19 246 GLN A CA 1
ATOM 1878 C C . GLN A 1 246 ? 41.533 7.122 -24.281 1.00 96.19 246 GLN A C 1
ATOM 1880 O O . GLN A 1 246 ? 41.198 6.871 -23.127 1.00 96.19 246 GLN A O 1
ATOM 1885 N N . ARG A 1 247 ? 40.678 7.666 -25.157 1.00 95.25 247 ARG A N 1
ATOM 1886 C CA . ARG A 1 247 ? 39.289 8.027 -24.809 1.00 95.25 247 ARG A CA 1
ATOM 1887 C C . ARG A 1 247 ? 38.497 6.826 -24.291 1.00 95.25 247 ARG A C 1
ATOM 1889 O O . ARG A 1 247 ? 37.765 6.949 -23.313 1.00 95.25 247 ARG A O 1
ATOM 1896 N N . THR A 1 248 ? 38.670 5.662 -24.917 1.00 90.06 248 THR A N 1
ATOM 1897 C CA . THR A 1 248 ? 38.006 4.422 -24.484 1.00 90.06 248 THR A CA 1
ATOM 1898 C C . THR A 1 248 ? 38.526 3.973 -23.113 1.00 90.06 248 THR A C 1
ATOM 1900 O O . THR A 1 248 ? 37.736 3.635 -22.233 1.00 90.06 248 THR A O 1
ATOM 1903 N N . ALA A 1 249 ? 39.843 4.035 -22.890 1.00 95.19 249 ALA A N 1
ATOM 1904 C CA . ALA A 1 249 ? 40.454 3.708 -21.602 1.00 95.19 249 ALA A CA 1
ATOM 1905 C C . ALA A 1 249 ? 39.995 4.656 -20.479 1.00 95.19 249 ALA A C 1
ATOM 1907 O O . ALA A 1 249 ? 39.629 4.194 -19.399 1.00 95.19 249 ALA A O 1
ATOM 1908 N N . GLU A 1 250 ? 39.943 5.963 -20.740 1.00 96.75 250 GLU A N 1
ATOM 1909 C CA . GLU A 1 250 ? 39.447 6.965 -19.790 1.00 96.75 250 GLU A CA 1
ATOM 1910 C C . GLU A 1 250 ? 37.961 6.769 -19.477 1.00 96.75 250 GLU A C 1
ATOM 1912 O O . GLU A 1 250 ? 37.553 6.874 -18.321 1.00 96.75 250 GLU A O 1
ATOM 1917 N N . GLN A 1 251 ? 37.142 6.446 -20.480 1.00 95.38 251 GLN A N 1
ATOM 1918 C CA . GLN A 1 251 ? 35.723 6.164 -20.275 1.00 95.38 251 GLN A CA 1
ATOM 1919 C C . GLN A 1 251 ? 35.520 4.924 -19.395 1.00 95.38 251 GLN A C 1
ATOM 1921 O O . GLN A 1 251 ? 34.712 4.959 -18.465 1.00 95.38 251 GLN A O 1
ATOM 1926 N N . HIS A 1 252 ? 36.277 3.850 -19.632 1.00 93.25 252 HIS A N 1
ATOM 1927 C CA . HIS A 1 252 ? 36.232 2.661 -18.783 1.00 93.25 252 HIS A CA 1
ATOM 1928 C C . HIS A 1 252 ? 36.739 2.934 -17.363 1.00 93.25 252 HIS A C 1
ATOM 1930 O O . HIS A 1 252 ? 36.120 2.465 -16.409 1.00 93.25 252 HIS A O 1
ATOM 1936 N N . ALA A 1 253 ? 37.808 3.722 -17.206 1.00 96.94 253 ALA A N 1
ATOM 1937 C CA . ALA A 1 253 ? 38.317 4.123 -15.895 1.00 96.94 253 ALA A CA 1
ATOM 1938 C C . ALA A 1 253 ? 37.260 4.904 -15.096 1.00 96.94 253 ALA A C 1
ATOM 1940 O O . ALA A 1 253 ? 36.977 4.553 -13.952 1.00 96.94 253 ALA A O 1
ATOM 1941 N N . ARG A 1 254 ? 36.583 5.876 -15.726 1.00 96.81 254 ARG A N 1
ATOM 1942 C CA . ARG A 1 254 ? 35.482 6.629 -15.098 1.00 96.81 254 ARG A CA 1
ATOM 1943 C C . ARG A 1 254 ? 34.321 5.725 -14.693 1.00 96.81 254 ARG A C 1
ATOM 1945 O O . ARG A 1 254 ? 33.816 5.844 -13.583 1.00 96.81 254 ARG A O 1
ATOM 1952 N N . GLN A 1 255 ? 33.917 4.795 -15.560 1.00 95.12 255 GLN A N 1
ATOM 1953 C CA . GLN A 1 255 ? 32.844 3.846 -15.243 1.00 95.12 255 GLN A CA 1
ATOM 1954 C C . GLN A 1 255 ? 33.208 2.918 -14.076 1.00 95.12 255 GLN A C 1
ATOM 1956 O O . GLN A 1 255 ? 32.342 2.573 -13.270 1.00 95.12 255 GLN A O 1
ATOM 1961 N N . LEU A 1 256 ? 34.474 2.505 -13.975 1.00 96.25 256 LEU A N 1
ATOM 1962 C CA . LEU A 1 256 ? 34.977 1.696 -12.865 1.00 96.25 256 LEU A CA 1
ATOM 1963 C C . LEU A 1 256 ? 34.949 2.474 -11.548 1.00 96.25 256 LEU A C 1
ATOM 1965 O O . LEU A 1 256 ? 34.416 1.961 -10.565 1.00 96.25 256 LEU A O 1
ATOM 1969 N N . GLU A 1 257 ? 35.459 3.705 -11.536 1.00 96.75 257 GLU A N 1
ATOM 1970 C CA . GLU A 1 257 ? 35.435 4.575 -10.354 1.00 96.75 257 GLU A CA 1
ATOM 1971 C C . GLU A 1 257 ? 34.003 4.892 -9.914 1.00 96.75 257 GLU A C 1
ATOM 1973 O O . GLU A 1 257 ? 33.676 4.800 -8.731 1.00 96.75 257 GLU A O 1
ATOM 1978 N N . GLU A 1 258 ? 33.110 5.191 -10.857 1.00 97.00 258 GLU A N 1
ATOM 1979 C CA . GLU A 1 258 ? 31.707 5.465 -10.558 1.00 97.00 258 GLU A CA 1
ATOM 1980 C C . GLU A 1 258 ? 30.991 4.228 -9.999 1.00 97.00 258 GLU A C 1
ATOM 1982 O O . GLU A 1 258 ? 30.258 4.329 -9.010 1.00 97.00 258 GLU A O 1
ATOM 1987 N N . ARG A 1 259 ? 31.235 3.042 -10.578 1.00 91.12 259 ARG A N 1
ATOM 1988 C CA . ARG A 1 259 ? 30.697 1.778 -10.056 1.00 91.12 259 ARG A CA 1
ATOM 1989 C C . ARG A 1 259 ? 31.231 1.492 -8.651 1.00 91.12 259 ARG A C 1
ATOM 1991 O O . ARG A 1 259 ? 30.450 1.094 -7.792 1.00 91.12 259 ARG A O 1
ATOM 1998 N N . GLN A 1 260 ? 32.519 1.723 -8.394 1.00 95.25 260 GLN A N 1
ATOM 1999 C CA . GLN A 1 260 ? 33.107 1.567 -7.059 1.00 95.25 260 GLN A CA 1
ATOM 2000 C C . GLN A 1 260 ? 32.524 2.563 -6.051 1.00 95.25 260 GLN A C 1
ATOM 2002 O O . GLN A 1 260 ? 32.231 2.179 -4.917 1.00 95.25 260 GLN A O 1
ATOM 2007 N N . ARG A 1 261 ? 32.295 3.818 -6.455 1.00 97.56 261 ARG A N 1
ATOM 2008 C CA . ARG A 1 261 ? 31.649 4.832 -5.612 1.00 97.56 261 ARG A CA 1
ATOM 2009 C C . ARG A 1 261 ? 30.226 4.415 -5.244 1.00 97.56 261 ARG A C 1
ATOM 2011 O O . ARG A 1 261 ? 29.894 4.416 -4.061 1.00 97.56 261 ARG A O 1
ATOM 2018 N N . ARG A 1 262 ? 29.422 3.981 -6.225 1.00 95.75 262 ARG A N 1
ATOM 2019 C CA . ARG A 1 262 ? 28.062 3.469 -5.979 1.00 95.75 262 ARG A CA 1
ATOM 2020 C C . ARG A 1 262 ? 28.070 2.256 -5.056 1.00 95.75 262 ARG A C 1
ATOM 2022 O O . ARG A 1 262 ? 27.358 2.256 -4.061 1.00 95.75 262 ARG A O 1
ATOM 2029 N N . GLN A 1 263 ? 28.955 1.289 -5.299 1.00 93.56 263 GLN A N 1
ATOM 2030 C CA . GLN A 1 263 ? 29.103 0.118 -4.431 1.00 93.56 263 GLN A CA 1
ATOM 2031 C C . GLN A 1 263 ? 29.484 0.503 -2.989 1.00 93.56 263 GLN A C 1
ATOM 2033 O O . GLN A 1 263 ? 28.984 -0.086 -2.032 1.00 93.56 263 GLN A O 1
ATOM 2038 N N . SER A 1 264 ? 30.372 1.486 -2.813 1.00 95.44 264 SER A N 1
ATOM 2039 C CA . SER A 1 264 ? 30.758 2.014 -1.499 1.00 95.44 264 SER A CA 1
ATOM 2040 C C . SER A 1 264 ? 29.573 2.655 -0.768 1.00 95.44 264 SER A C 1
ATOM 2042 O O . SER A 1 264 ? 29.384 2.424 0.427 1.00 95.44 264 SER A O 1
ATOM 2044 N N . GLU A 1 265 ? 28.769 3.444 -1.479 1.00 97.12 265 GLU A N 1
ATOM 2045 C CA . GLU A 1 265 ? 27.595 4.132 -0.933 1.00 97.12 265 GLU A CA 1
ATOM 2046 C C . GLU A 1 265 ? 26.469 3.164 -0.577 1.00 97.12 265 GLU A C 1
ATOM 2048 O O . GLU A 1 265 ? 25.967 3.211 0.544 1.00 97.12 265 GLU A O 1
ATOM 2053 N N . GLU A 1 266 ? 26.144 2.232 -1.473 1.00 93.69 266 GLU A N 1
ATOM 2054 C CA . GLU A 1 266 ? 25.162 1.170 -1.232 1.00 93.69 266 GLU A CA 1
ATOM 2055 C C . GLU A 1 266 ? 25.569 0.309 -0.033 1.00 93.69 266 GLU A C 1
ATOM 2057 O O . GLU A 1 266 ? 24.750 0.034 0.843 1.00 93.69 266 GLU A O 1
ATOM 2062 N N . ARG A 1 267 ? 26.855 -0.060 0.074 1.00 94.38 267 ARG A N 1
ATOM 2063 C CA . ARG A 1 267 ? 27.357 -0.815 1.230 1.00 94.38 267 ARG A CA 1
ATOM 2064 C C . ARG A 1 267 ? 27.211 -0.020 2.528 1.00 94.38 267 ARG A C 1
ATOM 2066 O O . ARG A 1 267 ? 26.856 -0.599 3.555 1.00 94.38 267 ARG A O 1
ATOM 2073 N N . LYS A 1 268 ? 27.479 1.289 2.499 1.00 97.38 268 LYS A N 1
ATOM 2074 C CA . LYS A 1 268 ? 27.344 2.162 3.672 1.00 97.38 268 LYS A CA 1
ATOM 2075 C C . LYS A 1 268 ? 25.881 2.255 4.114 1.00 97.38 268 LYS A C 1
ATOM 2077 O O . LYS A 1 268 ? 25.592 1.965 5.269 1.00 97.38 268 LYS A O 1
ATOM 2082 N N . GLN A 1 269 ? 24.973 2.555 3.187 1.00 96.94 269 GLN A N 1
ATOM 2083 C CA . GLN A 1 269 ? 23.534 2.628 3.459 1.00 96.94 269 GLN A CA 1
ATOM 2084 C C . GLN A 1 269 ? 22.977 1.293 3.967 1.00 96.94 269 GLN A C 1
ATOM 2086 O O . GLN A 1 269 ? 22.209 1.262 4.928 1.00 96.94 269 GLN A O 1
ATOM 2091 N N . LEU A 1 270 ? 23.397 0.171 3.376 1.00 96.94 270 LEU A N 1
ATOM 2092 C CA . LEU A 1 270 ? 22.974 -1.155 3.824 1.00 96.94 270 LEU A CA 1
ATOM 2093 C C . LEU A 1 270 ? 23.459 -1.460 5.247 1.00 96.94 270 LEU A C 1
ATOM 2095 O O . LEU A 1 270 ? 22.720 -2.023 6.046 1.00 96.94 270 LEU A O 1
ATOM 2099 N N . THR A 1 271 ? 24.687 -1.062 5.585 1.00 93.44 271 THR A N 1
ATOM 2100 C CA . THR A 1 271 ? 25.226 -1.257 6.939 1.00 93.44 271 THR A CA 1
ATOM 2101 C C . THR A 1 271 ? 24.472 -0.410 7.962 1.00 93.44 271 THR A C 1
ATOM 2103 O O . THR A 1 271 ? 24.110 -0.908 9.024 1.00 93.44 271 THR A O 1
ATOM 2106 N N . GLU A 1 272 ? 24.195 0.854 7.637 1.00 97.25 272 GLU A N 1
ATOM 2107 C CA . GLU A 1 272 ? 23.461 1.771 8.516 1.00 97.25 272 GLU A CA 1
ATOM 2108 C C . GLU A 1 272 ? 22.018 1.300 8.749 1.00 97.25 272 GLU A C 1
ATOM 2110 O O . GLU A 1 272 ? 21.550 1.275 9.887 1.00 97.25 272 GLU A O 1
ATOM 2115 N N . THR A 1 273 ? 21.329 0.856 7.694 1.00 93.44 273 THR A N 1
ATOM 2116 C CA . THR A 1 273 ? 19.962 0.315 7.797 1.00 93.44 273 THR A CA 1
ATOM 2117 C C . THR A 1 273 ? 19.918 -0.995 8.577 1.00 93.44 273 THR A C 1
ATOM 2119 O O . THR A 1 273 ? 19.055 -1.154 9.439 1.00 93.44 273 THR A O 1
ATOM 2122 N N . HIS A 1 274 ? 20.874 -1.902 8.349 1.00 93.31 274 HIS A N 1
ATOM 2123 C CA . HIS A 1 274 ? 20.999 -3.131 9.132 1.00 93.31 274 HIS A CA 1
ATOM 2124 C C . HIS A 1 274 ? 21.218 -2.828 10.616 1.00 93.31 274 HIS A C 1
ATOM 2126 O O . HIS A 1 274 ? 20.527 -3.380 11.464 1.00 93.31 274 HIS A O 1
ATOM 2132 N N . GLN A 1 275 ? 22.147 -1.927 10.944 1.00 97.00 275 GLN A N 1
ATOM 2133 C CA . GLN A 1 275 ? 22.453 -1.583 12.331 1.00 97.00 275 GLN A CA 1
ATOM 2134 C C . GLN A 1 275 ? 21.267 -0.904 13.036 1.00 97.00 275 GLN A C 1
ATOM 2136 O O . GLN A 1 275 ? 21.036 -1.139 14.222 1.00 97.00 275 GLN A O 1
ATOM 2141 N N . ALA A 1 276 ? 20.493 -0.088 12.316 1.00 96.69 276 ALA A N 1
ATOM 2142 C CA . ALA A 1 276 ? 19.264 0.499 12.840 1.00 96.69 276 ALA A CA 1
ATOM 2143 C C . ALA A 1 276 ? 18.199 -0.574 13.129 1.00 96.69 276 ALA A C 1
ATOM 2145 O O . ALA A 1 276 ? 17.635 -0.583 14.221 1.00 96.69 276 ALA A O 1
ATOM 2146 N N . ALA A 1 277 ? 17.967 -1.502 12.194 1.00 92.88 277 ALA A N 1
ATOM 2147 C CA . ALA A 1 277 ? 17.020 -2.603 12.380 1.00 92.88 277 ALA A CA 1
ATOM 2148 C C . ALA A 1 277 ? 17.443 -3.548 13.518 1.00 92.88 277 ALA A C 1
ATOM 2150 O O . ALA A 1 277 ? 16.617 -3.935 14.340 1.00 92.88 277 ALA A O 1
ATOM 2151 N N . GLU A 1 278 ? 18.736 -3.866 13.616 1.00 96.00 278 GLU A N 1
ATOM 2152 C CA . GLU A 1 278 ? 19.299 -4.668 14.706 1.00 96.00 278 GLU A CA 1
ATOM 2153 C C . GLU A 1 278 ? 19.063 -4.005 16.066 1.00 96.00 278 GLU A C 1
ATOM 2155 O O . GLU A 1 278 ? 18.685 -4.676 17.027 1.00 96.00 278 GLU A O 1
ATOM 2160 N N . LYS A 1 279 ? 19.241 -2.681 16.150 1.00 97.56 279 LYS A N 1
ATOM 2161 C CA . LYS A 1 279 ? 18.982 -1.928 17.377 1.00 97.56 279 LYS A CA 1
ATOM 2162 C C . LYS A 1 279 ? 17.510 -2.014 17.792 1.00 97.56 279 LYS A C 1
ATOM 2164 O O . LYS A 1 279 ? 17.251 -2.299 18.956 1.00 97.56 279 LYS A O 1
ATOM 2169 N N . VAL A 1 280 ? 16.579 -1.818 16.857 1.00 97.19 280 VAL A N 1
ATOM 2170 C CA . VAL A 1 280 ? 15.131 -1.921 17.123 1.00 97.19 280 VAL A CA 1
ATOM 2171 C C . VAL A 1 280 ? 14.769 -3.323 17.610 1.00 97.19 280 VAL A C 1
ATOM 2173 O O . VAL A 1 280 ? 14.135 -3.471 18.649 1.00 97.19 280 VAL A O 1
ATOM 2176 N N . LEU A 1 281 ? 15.246 -4.362 16.918 1.00 95.25 281 LEU A N 1
ATOM 2177 C CA . LEU A 1 281 ? 14.964 -5.745 17.301 1.00 95.25 281 LEU A CA 1
ATOM 2178 C C . LEU A 1 281 ? 15.532 -6.077 18.688 1.00 95.25 281 LEU A C 1
ATOM 2180 O O . LEU A 1 281 ? 14.920 -6.812 19.459 1.00 95.25 281 LEU A O 1
ATOM 2184 N N . LYS A 1 282 ? 16.704 -5.532 19.024 1.00 97.25 282 LYS A N 1
ATOM 2185 C CA . LYS A 1 282 ? 17.313 -5.712 20.342 1.00 97.25 282 LYS A CA 1
ATOM 2186 C C . LYS A 1 282 ? 16.491 -5.050 21.450 1.00 97.25 282 LYS A C 1
ATOM 2188 O O . LYS A 1 282 ? 16.315 -5.667 22.498 1.00 97.25 282 LYS A O 1
ATOM 2193 N N . GLU A 1 283 ? 15.986 -3.841 21.215 1.00 96.94 283 GLU A N 1
ATOM 2194 C CA . GLU A 1 283 ? 15.087 -3.145 22.146 1.00 96.94 283 GLU A CA 1
ATOM 2195 C C . GLU A 1 283 ? 13.798 -3.957 22.375 1.00 96.94 283 GLU A C 1
ATOM 2197 O O . GLU A 1 283 ? 13.405 -4.170 23.521 1.00 96.94 283 GLU A O 1
ATOM 2202 N N . GLU A 1 284 ? 13.205 -4.516 21.317 1.00 95.50 284 GLU A N 1
ATOM 2203 C CA . GLU A 1 284 ? 11.982 -5.329 21.411 1.00 95.50 284 GLU A CA 1
ATOM 2204 C C . GLU A 1 284 ? 12.205 -6.669 22.136 1.00 95.50 284 GLU A C 1
ATOM 2206 O O . GLU A 1 284 ? 11.393 -7.087 22.964 1.00 95.50 284 GLU A O 1
ATOM 2211 N N . VAL A 1 285 ? 13.345 -7.331 21.907 1.00 97.19 285 VAL A N 1
ATOM 2212 C CA . VAL A 1 285 ? 13.729 -8.538 22.661 1.00 97.19 285 VAL A CA 1
ATOM 2213 C C . VAL A 1 285 ? 13.914 -8.227 24.147 1.00 97.19 285 VAL A C 1
ATOM 2215 O O . VAL A 1 285 ? 13.511 -9.030 24.996 1.00 97.19 285 VAL A O 1
ATOM 2218 N N . GLU A 1 286 ? 14.520 -7.087 24.484 1.00 96.75 286 GLU A N 1
ATOM 2219 C CA . GLU A 1 286 ? 14.660 -6.648 25.873 1.00 96.75 286 GLU A CA 1
ATOM 2220 C C . GLU A 1 286 ? 13.282 -6.396 26.507 1.00 96.75 286 GLU A C 1
ATOM 2222 O O . GLU A 1 286 ? 13.018 -6.923 27.591 1.00 96.75 286 GLU A O 1
ATOM 2227 N N . GLU A 1 287 ? 12.370 -5.710 25.813 1.00 95.31 287 GLU A N 1
ATOM 2228 C CA . GLU A 1 287 ? 10.994 -5.475 26.271 1.00 95.31 287 GLU A CA 1
ATOM 2229 C C . GLU A 1 287 ? 10.236 -6.788 26.528 1.00 95.31 287 GLU A C 1
ATOM 2231 O O . GLU A 1 287 ? 9.799 -7.037 27.658 1.00 95.31 287 GLU A O 1
ATOM 2236 N N . LEU A 1 288 ? 10.183 -7.686 25.539 1.00 94.06 288 LEU A N 1
ATOM 2237 C CA . LEU A 1 288 ? 9.557 -9.010 25.658 1.00 94.06 288 LEU A CA 1
ATOM 2238 C C . LEU A 1 288 ? 10.148 -9.830 26.810 1.00 94.06 288 LEU A C 1
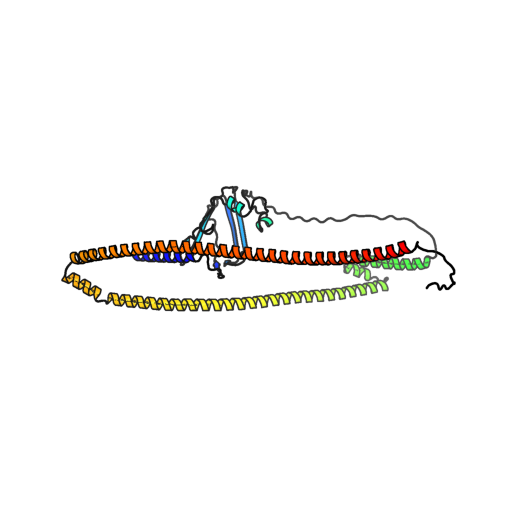ATOM 2240 O O . LEU A 1 288 ? 9.432 -10.537 27.524 1.00 94.06 288 LEU A O 1
ATOM 2244 N N . THR A 1 289 ? 11.459 -9.726 27.034 1.00 95.38 289 THR A N 1
ATOM 2245 C CA . THR A 1 289 ? 12.127 -10.401 28.152 1.00 95.38 289 THR A CA 1
ATOM 2246 C C . THR A 1 289 ? 11.643 -9.861 29.499 1.00 95.38 289 THR A C 1
ATOM 2248 O O . THR A 1 289 ? 11.428 -10.643 30.434 1.00 95.38 289 THR A O 1
ATOM 2251 N N . THR A 1 290 ? 11.430 -8.546 29.618 1.00 96.50 290 THR A N 1
ATOM 2252 C CA . THR A 1 290 ? 10.871 -7.952 30.842 1.00 96.50 290 THR A CA 1
ATOM 2253 C C . THR A 1 290 ? 9.415 -8.354 31.070 1.00 96.50 290 THR A C 1
ATOM 2255 O O . THR A 1 290 ? 9.066 -8.739 32.190 1.00 96.50 290 THR A O 1
ATOM 2258 N N . GLU A 1 291 ? 8.580 -8.365 30.029 1.00 90.50 291 GLU A N 1
ATOM 2259 C CA . GLU A 1 291 ? 7.176 -8.773 30.132 1.00 90.50 291 GLU A CA 1
ATOM 2260 C C . GLU A 1 291 ? 7.059 -10.245 30.551 1.00 90.50 291 GLU A C 1
ATOM 2262 O O . GLU A 1 291 ? 6.338 -10.595 31.494 1.00 90.50 291 GLU A O 1
ATOM 2267 N N . LEU A 1 292 ? 7.863 -11.112 29.933 1.00 90.50 292 LEU A N 1
ATOM 2268 C CA . LEU A 1 292 ? 7.940 -12.524 30.286 1.00 90.50 292 LEU A CA 1
ATOM 2269 C C . LEU A 1 292 ? 8.424 -12.728 31.730 1.00 90.50 292 LEU A C 1
ATOM 2271 O O . LEU A 1 292 ? 7.948 -13.634 32.426 1.00 90.50 292 LEU A O 1
ATOM 2275 N N . HIS A 1 293 ? 9.338 -11.887 32.225 1.00 93.69 293 HIS A N 1
ATOM 2276 C CA . HIS A 1 293 ? 9.737 -11.909 33.631 1.00 93.69 293 HIS A CA 1
ATOM 2277 C C . HIS A 1 293 ? 8.561 -11.563 34.555 1.00 93.69 293 HIS A C 1
ATOM 2279 O O . HIS A 1 293 ? 8.295 -12.304 35.506 1.00 93.69 293 HIS A O 1
ATOM 2285 N N . VAL A 1 294 ? 7.821 -10.487 34.264 1.00 91.69 294 VAL A N 1
ATOM 2286 C CA . VAL A 1 294 ? 6.649 -10.060 35.048 1.00 91.69 294 VAL A CA 1
ATOM 2287 C C . VAL A 1 294 ? 5.575 -11.146 35.072 1.00 91.69 294 VAL A C 1
ATOM 2289 O O . VAL A 1 294 ? 5.072 -11.487 36.147 1.00 91.69 294 VAL A O 1
ATOM 2292 N N . TYR A 1 295 ? 5.268 -11.747 33.922 1.00 84.88 295 TYR A N 1
ATOM 2293 C CA . TYR A 1 295 ? 4.316 -12.851 33.824 1.00 84.88 295 TYR A CA 1
ATOM 2294 C C . TYR A 1 295 ? 4.724 -14.039 34.707 1.00 84.88 295 TYR A C 1
ATOM 2296 O O . TYR A 1 295 ? 3.913 -14.566 35.472 1.00 84.88 295 TYR A O 1
ATOM 2304 N N . ASN A 1 296 ? 6.000 -14.434 34.670 1.00 84.31 296 ASN A N 1
ATOM 2305 C CA . ASN A 1 296 ? 6.502 -15.527 35.501 1.00 84.31 296 ASN A CA 1
ATOM 2306 C C . ASN A 1 296 ? 6.447 -15.206 37.002 1.00 84.31 296 ASN A C 1
ATOM 2308 O O . ASN A 1 296 ? 6.123 -16.086 37.802 1.00 84.31 296 ASN A O 1
ATOM 2312 N N . GLN A 1 297 ? 6.721 -13.960 37.397 1.00 89.62 297 GLN A N 1
ATOM 2313 C CA . GLN A 1 297 ? 6.556 -13.515 38.784 1.00 89.62 297 GLN A CA 1
ATOM 2314 C C . GLN A 1 297 ? 5.087 -13.556 39.216 1.00 89.62 297 GLN A C 1
ATOM 2316 O O . GLN A 1 297 ? 4.771 -14.016 40.314 1.00 89.62 297 GLN A O 1
ATOM 2321 N N . LEU A 1 298 ? 4.168 -13.117 38.352 1.00 80.06 298 LEU A N 1
ATOM 2322 C CA . LEU A 1 298 ? 2.735 -13.174 38.626 1.00 80.06 298 LEU A CA 1
ATOM 2323 C C . LEU A 1 298 ? 2.260 -14.619 38.792 1.00 80.06 298 LEU A C 1
ATOM 2325 O O . LEU A 1 298 ? 1.582 -14.923 39.769 1.00 80.06 298 LEU A O 1
ATOM 2329 N N . LYS A 1 299 ? 2.680 -15.514 37.895 1.00 74.62 299 LYS A N 1
ATOM 2330 C CA . LYS A 1 299 ? 2.386 -16.947 37.974 1.00 74.62 299 LYS A CA 1
ATOM 2331 C C . LYS A 1 299 ? 2.848 -17.548 39.303 1.00 74.62 299 LYS A C 1
ATOM 2333 O O . LYS A 1 299 ? 2.054 -18.200 39.973 1.00 74.62 299 LYS A O 1
ATOM 2338 N N . LYS A 1 300 ? 4.085 -17.261 39.730 1.00 81.19 300 LYS A N 1
ATOM 2339 C CA . LYS A 1 300 ? 4.595 -17.699 41.040 1.00 81.19 300 LYS A CA 1
ATOM 2340 C C . LYS A 1 300 ? 3.748 -17.168 42.194 1.00 81.19 300 LYS A C 1
ATOM 2342 O O . LYS A 1 300 ? 3.354 -17.952 43.045 1.00 81.19 300 LYS A O 1
ATOM 2347 N N . ARG A 1 301 ? 3.392 -15.877 42.194 1.00 71.00 301 ARG A N 1
ATOM 2348 C CA . ARG A 1 301 ? 2.520 -15.299 43.236 1.00 71.00 301 ARG A CA 1
ATOM 2349 C C . ARG A 1 301 ? 1.138 -15.947 43.278 1.00 71.00 301 ARG A C 1
ATOM 2351 O O . ARG A 1 301 ? 0.579 -16.096 44.357 1.00 71.00 301 ARG A O 1
ATOM 2358 N N . VAL A 1 302 ? 0.584 -16.325 42.128 1.00 69.62 302 VAL A N 1
ATOM 2359 C CA . VAL A 1 302 ? -0.693 -17.048 42.048 1.00 69.62 302 VAL A CA 1
ATOM 2360 C C . VAL A 1 302 ? -0.552 -18.474 42.589 1.00 69.62 302 VAL A C 1
ATOM 2362 O O . VAL A 1 302 ? -1.409 -18.913 43.350 1.00 69.62 302 VAL A O 1
ATOM 2365 N N . ASP A 1 303 ? 0.533 -19.175 42.260 1.00 66.31 303 ASP A N 1
ATOM 2366 C CA . ASP A 1 303 ? 0.804 -20.527 42.767 1.00 66.31 303 ASP A CA 1
ATOM 2367 C C . ASP A 1 303 ? 1.096 -20.543 44.282 1.00 66.31 303 ASP A C 1
ATOM 2369 O O . ASP A 1 303 ? 0.698 -21.471 44.991 1.00 66.31 303 ASP A O 1
ATOM 2373 N N . GLU A 1 304 ? 1.763 -19.506 44.789 1.00 70.81 304 GLU A N 1
ATOM 2374 C CA . GLU A 1 304 ? 2.091 -19.313 46.208 1.00 70.81 304 GLU A CA 1
ATOM 2375 C C . GLU A 1 304 ? 0.935 -18.703 47.015 1.00 70.81 304 GLU A C 1
ATOM 2377 O O . GLU A 1 304 ? 0.954 -18.745 48.250 1.00 70.81 304 GLU A O 1
ATOM 2382 N N . SER A 1 305 ? -0.085 -18.171 46.333 1.00 67.75 305 SER A N 1
ATOM 2383 C CA . SER A 1 305 ? -1.255 -17.550 46.948 1.00 67.75 305 SER A CA 1
ATOM 2384 C C . SER A 1 305 ? -1.984 -18.526 47.865 1.00 67.75 305 SER A C 1
ATOM 2386 O O . SER A 1 305 ? -2.242 -19.688 47.526 1.00 67.75 305 SER A O 1
ATOM 2388 N N . THR A 1 306 ? -2.388 -18.025 49.034 1.00 58.03 306 THR A N 1
ATOM 2389 C CA . THR A 1 306 ? -3.193 -18.791 49.986 1.00 58.03 306 THR A CA 1
ATOM 2390 C C . THR A 1 306 ? -4.536 -19.187 49.390 1.00 58.03 306 THR A C 1
ATOM 2392 O O . THR A 1 306 ? -5.075 -20.190 49.822 1.00 58.03 306 THR A O 1
ATOM 2395 N N . PHE A 1 307 ? -5.013 -18.523 48.330 1.00 60.53 307 PHE A N 1
ATOM 2396 C CA . PHE A 1 307 ? -6.284 -18.814 47.665 1.00 60.53 307 PHE A CA 1
ATOM 2397 C C . PHE A 1 307 ? -6.460 -20.292 47.295 1.00 60.53 307 PHE A C 1
ATOM 2399 O O . PHE A 1 307 ? -7.489 -20.883 47.605 1.00 60.53 307 PHE A O 1
ATOM 2406 N N . LYS A 1 308 ? -5.447 -20.934 46.697 1.00 60.31 308 LYS A N 1
ATOM 2407 C CA . LYS A 1 308 ? -5.527 -22.360 46.330 1.00 60.31 308 LYS A CA 1
ATOM 2408 C C . LYS A 1 308 ? -5.566 -23.267 47.565 1.00 60.31 308 LYS A C 1
ATOM 2410 O O . LYS A 1 308 ? -6.283 -24.264 47.578 1.00 60.31 308 LYS A O 1
ATOM 2415 N N . LYS A 1 309 ? -4.807 -22.916 48.608 1.00 66.56 309 LYS A N 1
ATOM 2416 C CA . LYS A 1 309 ? -4.759 -23.653 49.883 1.00 66.56 309 LYS A CA 1
ATOM 2417 C C . LYS A 1 309 ? -6.026 -23.447 50.714 1.00 66.56 309 LYS A C 1
ATOM 2419 O O . LYS A 1 309 ? -6.496 -24.394 51.331 1.00 66.56 309 LYS A O 1
ATOM 2424 N N . ASP A 1 310 ? -6.573 -22.240 50.719 1.00 61.09 310 ASP A N 1
ATOM 2425 C CA . ASP A 1 310 ? -7.785 -21.858 51.433 1.00 61.09 310 ASP A CA 1
ATOM 2426 C C . ASP A 1 310 ? -9.005 -22.462 50.742 1.00 61.09 310 ASP A C 1
ATOM 2428 O O . ASP A 1 310 ? -9.845 -23.023 51.427 1.00 61.09 310 ASP A O 1
ATOM 2432 N N . LEU A 1 311 ? -9.055 -22.476 49.404 1.00 61.94 311 LEU A N 1
ATOM 2433 C CA . LEU A 1 311 ? -10.074 -23.194 48.635 1.00 61.94 311 LEU A CA 1
ATOM 2434 C C . LEU A 1 311 ? -10.068 -24.694 48.961 1.00 61.94 311 LEU A C 1
ATOM 2436 O O . LEU A 1 311 ? -11.115 -25.259 49.260 1.00 61.94 311 LEU A O 1
ATOM 2440 N N . GLN A 1 312 ? -8.889 -25.323 48.978 1.00 65.12 312 GLN A N 1
ATOM 2441 C CA . GLN A 1 312 ? -8.741 -26.733 49.342 1.00 65.12 312 GLN A CA 1
ATOM 2442 C C . GLN A 1 312 ? -9.177 -27.001 50.795 1.00 65.12 312 GLN A C 1
ATOM 2444 O O . GLN A 1 312 ? -9.931 -27.936 51.052 1.00 65.12 312 GLN A O 1
ATOM 2449 N N . ARG A 1 313 ? -8.778 -26.135 51.737 1.00 67.75 313 ARG A N 1
ATOM 2450 C CA . ARG A 1 313 ? -9.168 -26.223 53.154 1.00 67.75 313 ARG A CA 1
ATOM 2451 C C . ARG A 1 313 ? -10.674 -26.015 53.355 1.00 67.75 313 ARG A C 1
ATOM 2453 O O . ARG A 1 313 ? -11.263 -26.638 54.228 1.00 67.75 313 ARG A O 1
ATOM 2460 N N . ASN A 1 314 ? -11.299 -25.154 52.553 1.00 59.69 314 ASN A N 1
ATOM 2461 C CA . ASN A 1 314 ? -12.731 -24.856 52.609 1.00 59.69 314 ASN A CA 1
ATOM 2462 C C . ASN A 1 314 ? -13.562 -26.038 52.075 1.00 59.69 314 ASN A C 1
ATOM 2464 O O . ASN A 1 314 ? -14.539 -26.434 52.702 1.00 59.69 314 ASN A O 1
ATOM 2468 N N . ILE A 1 315 ? -13.104 -26.682 50.995 1.00 62.16 315 ILE A N 1
ATOM 2469 C CA . ILE A 1 315 ? -13.686 -27.930 50.465 1.00 62.16 315 ILE A CA 1
ATOM 2470 C C . ILE A 1 315 ? -13.578 -29.073 51.490 1.00 62.16 315 ILE A C 1
ATOM 2472 O O . ILE A 1 315 ? -14.521 -29.842 51.668 1.00 62.16 315 ILE A O 1
ATOM 2476 N N . GLU A 1 316 ? -12.452 -29.174 52.200 1.00 68.69 316 GLU A N 1
ATOM 2477 C CA . GLU A 1 316 ? -12.249 -30.171 53.262 1.00 68.69 316 GLU A CA 1
ATOM 2478 C C . GLU A 1 316 ? -13.093 -29.891 54.518 1.00 68.69 316 GLU A C 1
ATOM 2480 O O . GLU A 1 316 ? -13.562 -30.830 55.159 1.00 68.69 316 GLU A O 1
ATOM 2485 N N . ALA A 1 317 ? -13.318 -28.619 54.863 1.00 64.38 317 ALA A N 1
ATOM 2486 C CA . ALA A 1 317 ? -14.064 -28.218 56.058 1.00 64.38 317 ALA A CA 1
ATOM 2487 C C . ALA A 1 317 ? -15.590 -28.214 55.868 1.00 64.38 317 ALA A C 1
ATOM 2489 O O . ALA A 1 317 ? -16.323 -28.484 56.819 1.00 64.38 317 ALA A O 1
ATOM 2490 N N . HIS A 1 318 ? -16.075 -27.909 54.662 1.00 59.91 318 HIS A N 1
ATOM 2491 C CA . HIS A 1 318 ? -17.500 -27.691 54.393 1.00 59.91 318 HIS A CA 1
ATOM 2492 C C . HIS A 1 318 ? -18.103 -28.678 53.380 1.00 59.91 318 HIS A C 1
ATOM 2494 O O . HIS A 1 318 ? -19.308 -28.642 53.134 1.00 59.91 318 HIS A O 1
ATOM 2500 N N . GLY A 1 319 ? -17.304 -29.612 52.854 1.00 62.00 319 GLY A N 1
ATOM 2501 C CA . GLY A 1 319 ? -17.751 -30.625 51.901 1.00 62.00 319 GLY A CA 1
ATOM 2502 C C . GLY A 1 319 ? -17.854 -30.112 50.461 1.00 62.00 319 GLY A C 1
ATOM 2503 O O . GLY A 1 319 ? -17.440 -29.000 50.133 1.00 62.00 319 GLY A O 1
ATOM 2504 N N . SER A 1 320 ? -18.378 -30.970 49.574 1.00 59.75 320 SER A N 1
ATOM 2505 C CA . SER A 1 320 ? -18.464 -30.693 48.134 1.00 59.75 320 SER A CA 1
ATOM 2506 C C . SER A 1 320 ? -19.249 -29.406 47.851 1.00 59.75 320 SER A C 1
ATOM 2508 O O . SER A 1 320 ? -20.285 -29.181 48.480 1.00 59.75 320 SER A O 1
ATOM 2510 N N . PRO A 1 321 ? -18.823 -28.592 46.871 1.00 58.53 321 PRO A N 1
ATOM 2511 C CA . PRO A 1 321 ? -19.187 -27.189 46.752 1.00 58.53 321 PRO A CA 1
ATOM 2512 C C . PRO A 1 321 ? -20.585 -26.959 46.135 1.00 58.53 321 PRO A C 1
ATOM 2514 O O . PRO A 1 321 ? -20.751 -26.058 45.334 1.00 58.53 321 PRO A O 1
ATOM 2517 N N . GLY A 1 322 ? -21.595 -27.772 46.450 1.00 65.25 322 GLY A N 1
ATOM 2518 C CA . GLY A 1 322 ? -22.915 -27.686 45.805 1.00 65.25 322 GLY A CA 1
ATOM 2519 C C . GLY A 1 322 ? -23.702 -26.428 46.203 1.00 65.25 322 GLY A C 1
ATOM 2520 O O . GLY A 1 322 ? -23.812 -25.509 45.403 1.00 65.25 322 GLY A O 1
ATOM 2521 N N . PRO A 1 323 ? -24.178 -26.300 47.455 1.00 62.41 323 PRO A N 1
ATOM 2522 C CA . PRO A 1 323 ? -25.205 -25.303 47.787 1.00 62.41 323 PRO A CA 1
ATOM 2523 C C . PRO A 1 323 ? -24.694 -23.856 47.834 1.00 62.41 323 PRO A C 1
ATOM 2525 O O . PRO A 1 323 ? -25.392 -22.928 47.442 1.00 62.41 323 PRO A O 1
ATOM 2528 N N . PHE A 1 324 ? -23.464 -23.650 48.318 1.00 62.94 324 PHE A N 1
ATOM 2529 C CA . PHE A 1 324 ? -22.865 -22.313 48.403 1.00 62.94 324 PHE A CA 1
ATOM 2530 C C . PHE A 1 324 ? -22.491 -21.766 47.019 1.00 62.94 324 PHE A C 1
ATOM 2532 O O . PHE A 1 324 ? -22.728 -20.596 46.737 1.00 62.94 324 PHE A O 1
ATOM 2539 N N . TRP A 1 325 ? -21.930 -22.603 46.138 1.00 61.78 325 TRP A N 1
ATOM 2540 C CA . TRP A 1 325 ? -21.559 -22.151 44.796 1.00 61.78 325 TRP A CA 1
ATOM 2541 C C . TRP A 1 325 ? -22.755 -22.072 43.857 1.00 61.78 325 TRP A C 1
ATOM 2543 O O . TRP A 1 325 ? -22.732 -21.220 42.981 1.00 61.78 325 TRP A O 1
ATOM 2553 N N . GLU A 1 326 ? -23.805 -22.873 44.057 1.00 65.56 326 GLU A N 1
ATOM 2554 C CA . GLU A 1 326 ? -25.101 -22.668 43.395 1.00 65.56 326 GLU A CA 1
ATOM 2555 C C . GLU A 1 326 ? -25.674 -21.286 43.749 1.00 65.56 326 GLU A C 1
ATOM 2557 O O . GLU A 1 326 ? -26.018 -20.520 42.852 1.00 65.56 326 GLU A O 1
ATOM 2562 N N . GLN A 1 327 ? -25.654 -20.897 45.029 1.00 71.50 327 GLN A N 1
ATOM 2563 C CA . GLN A 1 327 ? -26.117 -19.575 45.468 1.00 71.50 327 GLN A CA 1
ATOM 2564 C C . GLN A 1 327 ? -25.262 -18.417 44.914 1.00 71.50 327 GLN A C 1
ATOM 2566 O O . GLN A 1 327 ? -25.800 -17.397 44.480 1.00 71.50 327 GLN A O 1
ATOM 2571 N N . GLU A 1 328 ? -23.934 -18.553 44.899 1.00 75.62 328 GLU A N 1
ATOM 2572 C CA . GLU A 1 328 ? -23.055 -17.539 44.297 1.00 75.62 328 GLU A CA 1
ATOM 2573 C C . GLU A 1 328 ? -23.191 -17.485 42.768 1.00 75.62 328 GLU A C 1
ATOM 2575 O O . GLU A 1 328 ? -23.156 -16.403 42.185 1.00 75.62 328 GLU A O 1
ATOM 2580 N N . GLN A 1 329 ? -23.410 -18.620 42.097 1.00 67.12 329 GLN A N 1
ATOM 2581 C CA . GLN A 1 329 ? -23.695 -18.651 40.659 1.00 67.12 329 GLN A CA 1
ATOM 2582 C C . GLN A 1 329 ? -25.020 -17.954 40.328 1.00 67.12 329 GLN A C 1
ATOM 2584 O O . GLN A 1 329 ? -25.068 -17.187 39.366 1.00 67.12 329 GLN A O 1
ATOM 2589 N N . GLU A 1 330 ? -26.063 -18.150 41.137 1.00 70.00 330 GLU A N 1
ATOM 2590 C CA . GLU A 1 330 ? -27.338 -17.438 40.994 1.00 70.00 330 GLU A CA 1
ATOM 2591 C C . GLU A 1 330 ? -27.187 -15.927 41.243 1.00 70.00 330 GLU A C 1
ATOM 2593 O O . GLU A 1 330 ? -27.722 -15.115 40.484 1.00 70.00 330 GLU A O 1
ATOM 2598 N N . SER A 1 331 ? -26.403 -15.521 42.249 1.00 82.44 331 SER A N 1
ATOM 2599 C CA . SER A 1 331 ? -26.123 -14.102 42.515 1.00 82.44 331 SER A CA 1
ATOM 2600 C C . SER A 1 331 ? -25.340 -13.438 41.375 1.00 82.44 331 SER A C 1
ATOM 2602 O O . SER A 1 331 ? -25.685 -12.340 40.924 1.00 82.44 331 SER A O 1
ATOM 2604 N N . LEU A 1 332 ? -24.315 -14.119 40.852 1.00 76.88 332 LEU A N 1
ATOM 2605 C CA . LEU A 1 332 ? -23.527 -13.633 39.720 1.00 76.88 332 LEU A CA 1
ATOM 2606 C C . LEU A 1 332 ? -24.356 -13.544 38.437 1.00 76.88 332 LEU A C 1
ATOM 2608 O O . LEU A 1 332 ? -24.163 -12.598 37.674 1.00 76.88 332 LEU A O 1
ATOM 2612 N N . LEU A 1 333 ? -25.293 -14.469 38.212 1.00 70.75 333 LEU A N 1
ATOM 2613 C CA . LEU A 1 333 ? -26.195 -14.430 37.062 1.00 70.75 333 LEU A CA 1
ATOM 2614 C C . LEU A 1 333 ? -27.022 -13.136 37.040 1.00 70.75 333 LEU A C 1
ATOM 2616 O O . LEU A 1 333 ? -27.073 -12.470 36.008 1.00 70.75 333 LEU A O 1
ATOM 2620 N N . PHE A 1 334 ? -27.570 -12.721 38.185 1.00 74.81 334 PHE A N 1
ATOM 2621 C CA . PHE A 1 334 ? -28.324 -11.468 38.299 1.00 74.81 334 PHE A CA 1
ATOM 2622 C C . PHE A 1 334 ? -27.458 -10.231 38.011 1.00 74.81 334 PHE A C 1
ATOM 2624 O O . PHE A 1 334 ? -27.861 -9.312 37.295 1.00 74.81 334 PHE A O 1
ATOM 2631 N N . VAL A 1 335 ? -26.226 -10.206 38.530 1.00 82.56 335 VAL A N 1
ATOM 2632 C CA . VAL A 1 335 ? -25.281 -9.107 38.272 1.00 82.56 335 VAL A CA 1
ATOM 2633 C C . VAL A 1 335 ? -24.875 -9.053 36.797 1.00 82.56 335 VAL A C 1
ATOM 2635 O O . VAL A 1 335 ? -24.727 -7.958 36.247 1.00 82.56 335 VAL A O 1
ATOM 2638 N N . ILE A 1 336 ? -24.690 -10.209 36.155 1.00 71.38 336 ILE A N 1
ATOM 2639 C CA . ILE A 1 336 ? -24.398 -10.307 34.721 1.00 71.38 336 ILE A CA 1
ATOM 2640 C C . ILE A 1 336 ? -25.577 -9.778 33.914 1.00 71.38 336 ILE A C 1
ATOM 2642 O O . ILE A 1 336 ? -25.357 -8.954 33.036 1.00 71.38 336 ILE A O 1
ATOM 2646 N N . GLU A 1 337 ? -26.806 -10.182 34.230 1.00 75.31 337 GLU A N 1
ATOM 2647 C CA . GLU A 1 337 ? -28.010 -9.726 33.530 1.00 75.31 337 GLU A CA 1
ATOM 2648 C C . GLU A 1 337 ? -28.165 -8.201 33.625 1.00 75.31 337 GLU A C 1
ATOM 2650 O O . GLU A 1 337 ? -28.229 -7.516 32.604 1.00 75.31 337 GLU A O 1
ATOM 2655 N N . MET A 1 338 ? -28.042 -7.639 34.831 1.00 81.38 338 MET A N 1
ATOM 2656 C CA . MET A 1 338 ? -28.039 -6.188 35.033 1.00 81.38 338 MET A CA 1
ATOM 2657 C C . MET A 1 338 ? -26.909 -5.464 34.284 1.00 81.38 338 MET A C 1
ATOM 2659 O O . MET A 1 338 ? -27.090 -4.349 33.781 1.00 81.38 338 MET A O 1
ATOM 2663 N N . LYS A 1 339 ? -25.700 -6.042 34.246 1.00 76.00 339 LYS A N 1
ATOM 2664 C CA . LYS A 1 339 ? -24.574 -5.459 33.500 1.00 76.00 339 LYS A CA 1
ATOM 2665 C C . LYS A 1 339 ? -24.797 -5.557 31.995 1.00 76.00 339 LYS A C 1
ATOM 2667 O O . LYS A 1 339 ? -24.467 -4.601 31.299 1.00 76.00 339 LYS A O 1
ATOM 2672 N N . SER A 1 340 ? -25.381 -6.645 31.510 1.00 73.75 340 SER A N 1
ATOM 2673 C CA . SER A 1 340 ? -25.747 -6.836 30.109 1.00 73.75 340 SER A CA 1
ATOM 2674 C C . SER A 1 340 ? -26.800 -5.825 29.663 1.00 73.75 340 SER A C 1
ATOM 2676 O O . SER A 1 340 ? -26.596 -5.174 28.641 1.00 73.75 340 SER A O 1
ATOM 2678 N N . GLU A 1 341 ? -27.848 -5.588 30.458 1.00 85.00 341 GLU A N 1
ATOM 2679 C CA . GLU A 1 341 ? -28.838 -4.535 30.180 1.00 85.00 341 GLU A CA 1
ATOM 2680 C C . GLU A 1 341 ? -28.191 -3.145 30.122 1.00 85.00 341 GLU A C 1
ATOM 2682 O O . GLU A 1 341 ? -28.443 -2.366 29.202 1.00 85.00 341 GLU A O 1
ATOM 2687 N N . ARG A 1 342 ? -27.287 -2.834 31.062 1.00 86.00 342 ARG A N 1
ATOM 2688 C CA . ARG A 1 342 ? -26.561 -1.554 31.070 1.00 86.00 342 ARG A CA 1
ATOM 2689 C C . ARG A 1 342 ? -25.654 -1.389 29.850 1.00 86.00 342 ARG A C 1
ATOM 2691 O O . ARG A 1 342 ? -25.582 -0.293 29.295 1.00 86.00 342 ARG A O 1
ATOM 2698 N N . ILE A 1 343 ? -24.960 -2.451 29.440 1.00 87.62 343 ILE A N 1
ATOM 2699 C CA . ILE A 1 343 ? -24.126 -2.454 28.232 1.00 87.62 343 ILE A CA 1
ATOM 2700 C C . ILE A 1 343 ? -25.002 -2.246 26.996 1.00 87.62 343 ILE A C 1
ATOM 2702 O O . ILE A 1 343 ? -24.655 -1.435 26.142 1.00 87.62 343 ILE A O 1
ATOM 2706 N N . GLN A 1 344 ? -26.156 -2.909 26.919 1.00 88.62 344 GLN A N 1
ATOM 2707 C CA . GLN A 1 344 ? -27.106 -2.734 25.824 1.00 88.62 344 GLN A CA 1
ATOM 2708 C C . GLN A 1 344 ? -27.634 -1.293 25.760 1.00 88.62 344 GLN A C 1
ATOM 2710 O O . GLN A 1 344 ? -27.683 -0.697 24.684 1.00 88.62 344 GLN A O 1
ATOM 2715 N N . GLU A 1 345 ? -27.964 -0.687 26.904 1.00 92.00 345 GLU A N 1
ATOM 2716 C CA . GLU A 1 345 ? -28.389 0.714 26.968 1.00 92.00 345 GLU A CA 1
ATOM 2717 C C . GLU A 1 345 ? -27.280 1.671 26.493 1.00 92.00 345 GLU A C 1
ATOM 2719 O O . GLU A 1 345 ? -27.540 2.603 25.728 1.00 92.00 345 GLU A O 1
ATOM 2724 N N . GLN A 1 346 ? -26.031 1.435 26.909 1.00 92.75 346 GLN A N 1
ATOM 2725 C CA . GLN A 1 346 ? -24.878 2.202 26.428 1.00 92.75 346 GLN A CA 1
ATOM 2726 C C . GLN A 1 346 ? -24.636 1.995 24.927 1.00 92.75 346 GLN A C 1
ATOM 2728 O O . GLN A 1 346 ? -24.370 2.970 24.226 1.00 92.75 346 GLN A O 1
ATOM 2733 N N . GLY A 1 347 ? -24.797 0.772 24.417 1.00 90.94 347 GLY A N 1
ATOM 2734 C CA . GLY A 1 347 ? -24.710 0.458 22.990 1.00 90.94 347 GLY A CA 1
ATOM 2735 C C . GLY A 1 347 ? -25.740 1.229 22.164 1.00 90.94 347 GLY A C 1
ATOM 2736 O O . GLY A 1 347 ? -25.391 1.844 21.159 1.00 90.94 347 GLY A O 1
ATOM 2737 N N . ASN A 1 348 ? -26.985 1.308 22.638 1.00 94.44 348 ASN A N 1
ATOM 2738 C CA . ASN A 1 348 ? -28.032 2.097 21.983 1.00 94.44 348 ASN A CA 1
ATOM 2739 C C . ASN A 1 348 ? -27.697 3.600 21.954 1.00 94.44 348 ASN A C 1
ATOM 2741 O O . ASN A 1 348 ? -27.934 4.265 20.945 1.00 94.44 348 ASN A O 1
ATOM 2745 N N . LYS A 1 349 ? -27.113 4.145 23.032 1.00 96.38 349 LYS A N 1
ATOM 2746 C CA . LYS A 1 349 ? -26.654 5.548 23.080 1.00 96.38 349 LYS A CA 1
ATOM 2747 C C . LYS A 1 349 ? -25.493 5.806 22.120 1.00 96.38 349 LYS A C 1
ATOM 2749 O O . LYS A 1 349 ? -25.472 6.845 21.465 1.00 96.38 349 LYS A O 1
ATOM 2754 N N . LEU A 1 350 ? -24.553 4.868 22.007 1.00 92.81 350 LEU A N 1
ATOM 2755 C CA . LEU A 1 350 ? -23.456 4.953 21.040 1.00 92.81 350 LEU A CA 1
ATOM 2756 C C . LEU A 1 350 ? -23.973 4.928 19.601 1.00 92.81 350 LEU A C 1
ATOM 2758 O O . LEU A 1 350 ? -23.533 5.740 18.794 1.00 92.81 350 LEU A O 1
ATOM 2762 N N . LEU A 1 351 ? -24.957 4.081 19.296 1.00 95.31 351 LEU A N 1
ATOM 2763 C CA . LEU A 1 351 ? -25.571 4.041 17.969 1.00 95.31 351 LEU A CA 1
ATOM 2764 C C . LEU A 1 351 ? -26.264 5.369 17.622 1.00 95.31 351 LEU A C 1
ATOM 2766 O O . LEU A 1 351 ? -26.106 5.886 16.519 1.00 95.31 351 LEU A O 1
ATOM 2770 N N . GLN A 1 352 ? -26.980 5.972 18.577 1.00 95.94 352 GLN A N 1
ATOM 2771 C CA . GLN A 1 352 ? -27.558 7.310 18.392 1.00 95.94 352 GLN A CA 1
ATOM 2772 C C . GLN A 1 352 ? -26.479 8.374 18.156 1.00 95.94 352 GLN A C 1
ATOM 2774 O O . GLN A 1 352 ? -26.646 9.235 17.293 1.00 95.94 352 GLN A O 1
ATOM 2779 N N . MET A 1 353 ? -25.365 8.304 18.889 1.00 94.69 353 MET A N 1
ATOM 2780 C CA . MET A 1 353 ? -24.225 9.196 18.683 1.00 94.69 353 MET A CA 1
ATOM 2781 C C . MET A 1 353 ? -23.615 9.021 17.287 1.00 94.69 353 MET A C 1
ATOM 2783 O O . MET A 1 353 ? -23.311 10.012 16.633 1.00 94.69 353 MET A O 1
ATOM 2787 N N . GLN A 1 354 ? -23.491 7.788 16.794 1.00 91.75 354 GLN A N 1
ATOM 2788 C CA . GLN A 1 354 ? -22.955 7.504 15.462 1.00 91.75 354 GLN A CA 1
ATOM 2789 C C . GLN A 1 354 ? -23.801 8.150 14.355 1.00 91.75 354 GLN A C 1
ATOM 2791 O O . GLN A 1 354 ? -23.254 8.803 13.470 1.00 91.75 354 GLN A O 1
ATOM 2796 N N . VAL A 1 355 ? -25.133 8.070 14.462 1.00 97.69 355 VAL A N 1
ATOM 2797 C CA . VAL A 1 355 ? -26.056 8.750 13.533 1.00 97.69 355 VAL A CA 1
ATOM 2798 C C . VAL A 1 355 ? -25.898 10.275 13.589 1.00 97.69 355 VAL A C 1
ATOM 2800 O O . VAL A 1 355 ? -26.019 10.954 12.570 1.00 97.69 355 VAL A O 1
ATOM 2803 N N . LEU A 1 356 ? -25.642 10.843 14.772 1.00 97.12 356 LEU A N 1
ATOM 2804 C CA . LEU A 1 356 ? -25.387 12.280 14.905 1.00 97.12 356 LEU A CA 1
ATOM 2805 C C . LEU A 1 356 ? -24.059 12.689 14.264 1.00 97.12 356 LEU A C 1
ATOM 2807 O O . LEU A 1 356 ? -24.014 13.731 13.616 1.00 97.12 356 LEU A O 1
ATOM 2811 N N . VAL A 1 357 ? -23.009 11.877 14.405 1.00 97.62 357 VAL A N 1
ATOM 2812 C CA . VAL A 1 357 ? -21.713 12.116 13.753 1.00 97.62 357 VAL A CA 1
ATOM 2813 C C . VAL A 1 357 ? -21.860 12.093 12.233 1.00 97.62 357 VAL A C 1
ATOM 2815 O O . VAL A 1 357 ? -21.394 13.017 11.578 1.00 97.62 357 VAL A O 1
ATOM 2818 N N . GLU A 1 358 ? -22.566 11.110 11.674 1.00 96.88 358 GLU A N 1
ATOM 2819 C CA . GLU A 1 358 ? -22.805 11.020 10.227 1.00 96.88 358 GLU A CA 1
ATOM 2820 C C . GLU A 1 358 ? -23.560 12.245 9.690 1.00 96.88 358 GLU A C 1
ATOM 2822 O O . GLU A 1 358 ? -23.175 12.838 8.682 1.00 96.88 358 GLU A O 1
ATOM 2827 N N . LYS A 1 359 ? -24.596 12.695 10.408 1.00 96.88 359 LYS A N 1
ATOM 2828 C CA . LYS A 1 359 ? -25.293 13.943 10.069 1.00 96.88 359 LYS A CA 1
ATOM 2829 C C . LYS A 1 359 ? -24.382 15.160 10.166 1.00 96.88 359 LYS A C 1
ATOM 2831 O O . LYS A 1 359 ? -24.515 16.058 9.344 1.00 96.88 359 LYS A O 1
ATOM 2836 N N . ASN A 1 360 ? -23.497 15.210 11.158 1.00 95.12 360 ASN A N 1
ATOM 2837 C CA . ASN A 1 360 ? -22.570 16.324 11.314 1.00 95.12 360 ASN A CA 1
ATOM 2838 C C . ASN A 1 360 ? -21.573 16.377 10.148 1.00 95.12 360 ASN A C 1
ATOM 2840 O O . ASN A 1 360 ? -21.433 17.426 9.536 1.00 95.12 360 ASN A O 1
ATOM 2844 N N . LEU A 1 361 ? -21.001 15.235 9.754 1.00 97.38 361 LEU A N 1
ATOM 2845 C CA . LEU A 1 361 ? -20.144 15.134 8.566 1.00 97.38 361 LEU A CA 1
ATOM 2846 C C . LEU A 1 361 ? -20.883 15.575 7.293 1.00 97.38 361 LEU A C 1
ATOM 2848 O O . LEU A 1 361 ? -20.371 16.378 6.520 1.00 97.38 361 LEU A O 1
ATOM 2852 N N . SER A 1 362 ? -22.134 15.139 7.109 1.00 97.50 362 SER A N 1
ATOM 2853 C CA . SER A 1 362 ? -22.954 15.584 5.972 1.00 97.50 362 SER A CA 1
ATOM 2854 C C . SER A 1 362 ? -23.212 17.097 5.976 1.00 97.50 362 SER A C 1
ATOM 2856 O O . SER A 1 362 ? -23.273 17.721 4.915 1.00 97.50 362 SER A O 1
ATOM 2858 N N . LEU A 1 363 ? -23.377 17.702 7.155 1.00 97.81 363 LEU A N 1
ATOM 2859 C CA . LEU A 1 363 ? -23.506 19.152 7.286 1.00 97.81 363 LEU A CA 1
ATOM 2860 C C . LEU A 1 363 ? -22.180 19.867 6.996 1.00 97.81 363 LEU A C 1
ATOM 2862 O O . LEU A 1 363 ? -22.201 20.909 6.345 1.00 97.81 363 LEU A O 1
ATOM 2866 N N . GLU A 1 364 ? -21.043 19.318 7.425 1.00 95.75 364 GLU A N 1
ATOM 2867 C CA . GLU A 1 364 ? -19.712 19.848 7.101 1.00 95.75 364 GLU A CA 1
ATOM 2868 C C . GLU A 1 364 ? -19.473 19.867 5.581 1.00 95.75 364 GLU A C 1
ATOM 2870 O O . GLU A 1 364 ? -19.091 20.908 5.040 1.00 95.75 364 GLU A O 1
ATOM 2875 N N . ASP A 1 365 ? -19.814 18.790 4.866 1.00 97.56 365 ASP A N 1
ATOM 2876 C CA . ASP A 1 365 ? -19.720 18.726 3.397 1.00 97.56 365 ASP A CA 1
ATOM 2877 C C . ASP A 1 365 ? -20.614 19.768 2.702 1.00 97.56 365 ASP A C 1
ATOM 2879 O O . ASP A 1 365 ? -20.217 20.411 1.720 1.00 97.56 365 ASP A O 1
ATOM 2883 N N . GLN A 1 366 ? -21.827 19.985 3.224 1.00 97.19 366 GLN A N 1
ATOM 2884 C CA . GLN A 1 366 ? -22.722 21.030 2.721 1.00 97.19 366 GLN A CA 1
ATOM 2885 C C . GLN A 1 366 ? -22.135 22.428 2.938 1.00 97.19 366 GLN A C 1
ATOM 2887 O O . GLN A 1 366 ? -22.210 23.266 2.038 1.00 97.19 366 GLN A O 1
ATOM 2892 N N . VAL A 1 367 ? -21.518 22.684 4.096 1.00 96.75 367 VAL A N 1
ATOM 2893 C CA . VAL A 1 367 ? -20.848 23.962 4.378 1.00 96.75 367 VAL A CA 1
ATOM 2894 C C . VAL A 1 367 ? -19.693 24.191 3.406 1.00 96.75 367 VAL A C 1
ATOM 2896 O O . VAL A 1 367 ? -19.601 25.277 2.835 1.00 96.75 367 VAL A O 1
ATOM 2899 N N . ILE A 1 368 ? -18.857 23.180 3.156 1.00 96.94 368 ILE A N 1
ATOM 2900 C CA . ILE A 1 368 ? -17.759 23.267 2.179 1.00 96.94 368 ILE A CA 1
ATOM 2901 C C . ILE A 1 368 ? -18.303 23.595 0.785 1.00 96.94 368 ILE A C 1
ATOM 2903 O O . ILE A 1 368 ? -17.804 24.506 0.123 1.00 96.94 368 ILE A O 1
ATOM 2907 N N . THR A 1 369 ? -19.369 22.912 0.363 1.00 97.31 369 THR A N 1
ATOM 2908 C CA . THR A 1 369 ? -20.005 23.145 -0.942 1.00 97.31 369 THR A CA 1
ATOM 2909 C C . THR A 1 369 ? -20.499 24.586 -1.077 1.00 97.31 369 THR A C 1
ATOM 2911 O O . THR A 1 369 ? -20.242 25.244 -2.087 1.00 97.31 369 THR A O 1
ATOM 2914 N N . VAL A 1 370 ? -21.177 25.110 -0.052 1.00 96.62 370 VAL A N 1
ATOM 2915 C CA . VAL A 1 370 ? -21.666 26.497 -0.041 1.00 96.62 370 VAL A CA 1
ATOM 2916 C C . VAL A 1 370 ? -20.506 27.495 -0.055 1.00 96.62 370 VAL A C 1
ATOM 2918 O O . VAL A 1 370 ? -20.570 28.495 -0.771 1.00 96.62 370 VAL A O 1
ATOM 2921 N N . LEU A 1 371 ? -19.427 27.234 0.687 1.00 96.69 371 LEU A N 1
ATOM 2922 C CA . LEU A 1 371 ? -18.231 28.079 0.663 1.00 96.69 371 LEU A CA 1
ATOM 2923 C C . LEU A 1 371 ? -17.598 28.120 -0.733 1.00 96.69 371 LEU A C 1
ATOM 2925 O O . LEU A 1 371 ? -17.271 29.200 -1.218 1.00 96.69 371 LEU A O 1
ATOM 2929 N N . GLN A 1 372 ? -17.501 26.978 -1.413 1.00 96.44 372 GLN A N 1
ATOM 2930 C CA . GLN A 1 372 ? -16.975 26.913 -2.776 1.00 96.44 372 GLN A CA 1
ATOM 2931 C C . GLN A 1 372 ? -17.861 27.671 -3.778 1.00 96.44 372 GLN A C 1
ATOM 2933 O O . GLN A 1 372 ? -17.350 28.383 -4.641 1.00 96.44 372 GLN A O 1
ATOM 2938 N N . GLN A 1 373 ? -19.188 27.567 -3.649 1.00 96.06 373 GLN A N 1
ATOM 2939 C CA . GLN A 1 373 ? -20.124 28.343 -4.470 1.00 96.06 373 GLN A CA 1
ATOM 2940 C C . GLN A 1 373 ? -19.988 29.853 -4.238 1.00 96.06 373 GLN A C 1
ATOM 2942 O O . GLN A 1 373 ? -20.067 30.629 -5.190 1.00 96.06 373 GLN A O 1
ATOM 2947 N N . ASN A 1 374 ? -19.767 30.280 -2.993 1.00 96.12 374 ASN A N 1
ATOM 2948 C CA . ASN A 1 374 ? -19.541 31.689 -2.671 1.00 96.12 374 ASN A CA 1
ATOM 2949 C C . ASN A 1 374 ? -18.229 32.219 -3.266 1.00 96.12 374 ASN A C 1
ATOM 2951 O O . ASN A 1 374 ? -18.199 33.354 -3.745 1.00 96.12 374 ASN A O 1
ATOM 2955 N N . GLU A 1 375 ? -17.170 31.411 -3.283 1.00 97.31 375 GLU A N 1
ATOM 2956 C CA . GLU A 1 375 ? -15.902 31.782 -3.921 1.00 97.31 375 GLU A CA 1
ATOM 2957 C C . GLU A 1 375 ? -16.076 31.958 -5.438 1.00 97.31 375 GLU A C 1
ATOM 2959 O O . GLU A 1 375 ? -15.689 32.982 -5.998 1.00 97.31 375 GLU A O 1
ATOM 2964 N N . ASP A 1 376 ? -16.757 31.020 -6.103 1.00 97.06 376 ASP A N 1
ATOM 2965 C CA . ASP A 1 376 ? -17.066 31.126 -7.536 1.00 97.06 376 ASP A CA 1
ATOM 2966 C C . ASP A 1 376 ? -17.912 32.371 -7.862 1.00 97.06 376 ASP A C 1
ATOM 2968 O O . ASP A 1 376 ? -17.658 33.079 -8.842 1.00 97.06 376 ASP A O 1
ATOM 2972 N N . LEU A 1 377 ? -18.905 32.683 -7.023 1.00 97.62 377 LEU A N 1
ATOM 2973 C CA . LEU A 1 377 ? -19.684 33.914 -7.155 1.00 97.62 377 LEU A CA 1
ATOM 2974 C C . LEU A 1 377 ? -18.810 35.161 -6.993 1.00 97.62 377 LEU A C 1
ATOM 2976 O O . LEU A 1 377 ? -18.984 36.116 -7.748 1.00 97.62 377 LEU A O 1
ATOM 2980 N N . THR A 1 378 ? -17.862 35.149 -6.057 1.00 97.69 378 THR A N 1
ATOM 2981 C CA . THR A 1 378 ? -16.924 36.259 -5.833 1.00 97.69 378 THR A CA 1
ATOM 2982 C C . THR A 1 378 ? -16.059 36.496 -7.070 1.00 97.69 378 THR A C 1
ATOM 2984 O O . THR A 1 378 ? -16.013 37.613 -7.582 1.00 97.69 378 THR A O 1
ATOM 2987 N N . VAL A 1 379 ? -15.496 35.433 -7.651 1.00 98.06 379 VAL A N 1
ATOM 2988 C CA . VAL A 1 379 ? -14.730 35.505 -8.908 1.00 98.06 379 VAL A CA 1
ATOM 2989 C C . VAL A 1 379 ? -15.586 36.053 -10.056 1.00 98.06 379 VAL A C 1
ATOM 2991 O O . VAL A 1 379 ? -15.135 36.892 -10.842 1.00 98.06 379 VAL A O 1
ATOM 2994 N N . ARG A 1 380 ? -16.850 35.621 -10.168 1.00 97.75 380 ARG A N 1
ATOM 2995 C CA . ARG A 1 380 ? -17.782 36.160 -11.174 1.00 97.75 380 ARG A CA 1
ATOM 2996 C C . ARG A 1 380 ? -18.063 37.646 -10.967 1.00 97.75 380 ARG A C 1
ATOM 2998 O O . ARG A 1 380 ? -18.110 38.389 -11.948 1.00 97.75 380 ARG A O 1
ATOM 3005 N N . ILE A 1 381 ? -18.227 38.085 -9.722 1.00 97.81 381 ILE A N 1
ATOM 3006 C CA . ILE A 1 381 ? -18.407 39.500 -9.384 1.00 97.81 381 ILE A CA 1
ATOM 3007 C C . ILE A 1 381 ? -17.171 40.308 -9.795 1.00 97.81 381 ILE A C 1
ATOM 3009 O O . ILE A 1 381 ? -17.337 41.329 -10.459 1.00 97.81 381 ILE A O 1
ATOM 3013 N N . ASP A 1 382 ? -15.957 39.839 -9.507 1.00 97.38 382 ASP A N 1
ATOM 3014 C CA . ASP A 1 382 ? -14.713 40.530 -9.883 1.00 97.38 382 ASP A CA 1
ATOM 3015 C C . ASP A 1 382 ? -14.546 40.659 -11.406 1.00 97.38 382 ASP A C 1
ATOM 3017 O O . ASP A 1 382 ? -14.150 41.713 -11.924 1.00 97.38 382 ASP A O 1
ATOM 3021 N N . ASN A 1 383 ? -14.928 39.620 -12.154 1.00 97.25 383 ASN A N 1
ATOM 3022 C CA . ASN A 1 383 ? -14.955 39.659 -13.616 1.00 97.25 383 ASN A CA 1
ATOM 3023 C C . ASN A 1 383 ? -15.958 40.698 -14.141 1.00 97.25 383 ASN A C 1
ATOM 3025 O O . ASN A 1 383 ? -15.622 41.509 -15.009 1.00 97.25 383 ASN A O 1
ATOM 3029 N N . HIS A 1 384 ? -17.182 40.715 -13.604 1.00 96.81 384 HIS A N 1
ATOM 3030 C CA . HIS A 1 384 ? -18.184 41.719 -13.969 1.00 96.81 384 HIS A CA 1
ATOM 3031 C C . HIS A 1 384 ? -17.740 43.134 -13.591 1.00 96.81 384 HIS A C 1
ATOM 3033 O O . HIS A 1 384 ? -17.920 44.062 -14.379 1.00 96.81 384 HIS A O 1
ATOM 3039 N N . GLN A 1 385 ? -17.105 43.302 -12.433 1.00 98.06 385 GLN A N 1
ATOM 3040 C CA . GLN A 1 385 ? -16.558 44.576 -11.987 1.00 98.06 385 GLN A CA 1
ATOM 3041 C C . GLN A 1 385 ? -15.469 45.085 -12.943 1.00 98.06 385 GLN A C 1
ATOM 3043 O O . GLN A 1 385 ? -15.468 46.264 -13.303 1.00 98.06 385 GLN A O 1
ATOM 3048 N N . SER A 1 386 ? -14.592 44.197 -13.416 1.00 97.62 386 SER A N 1
ATOM 3049 C CA . SER A 1 386 ? -13.560 44.516 -14.413 1.00 97.62 386 SER A CA 1
ATOM 3050 C C . SER A 1 386 ? -14.171 44.948 -15.750 1.00 97.62 386 SER A C 1
ATOM 3052 O O . SER A 1 386 ? -13.751 45.949 -16.335 1.00 97.62 386 SER A O 1
ATOM 3054 N N . LEU A 1 387 ? -15.220 44.254 -16.206 1.00 97.81 387 LEU A N 1
ATOM 3055 C CA . LEU A 1 387 ? -15.956 44.622 -17.418 1.00 97.81 387 LEU A CA 1
ATOM 3056 C C . LEU A 1 387 ? -16.625 45.998 -17.288 1.00 97.81 387 LEU A C 1
ATOM 3058 O O . LEU A 1 387 ? -16.553 46.809 -18.210 1.00 97.81 387 LEU A O 1
ATOM 3062 N N . ILE A 1 388 ? -17.243 46.287 -16.139 1.00 97.50 388 ILE A N 1
ATOM 3063 C CA . ILE A 1 388 ? -17.850 47.596 -15.858 1.00 97.50 388 ILE A CA 1
ATOM 3064 C C . ILE A 1 388 ? -16.788 48.702 -15.904 1.00 97.50 388 ILE A C 1
ATOM 3066 O O . ILE A 1 388 ? -17.021 49.751 -16.507 1.00 97.50 388 ILE A O 1
ATOM 3070 N N . GLN A 1 389 ? -15.610 48.477 -15.312 1.00 97.44 389 GLN A N 1
ATOM 3071 C CA . GLN A 1 389 ? -14.503 49.436 -15.362 1.00 97.44 389 GLN A CA 1
ATOM 3072 C C . GLN A 1 389 ? -14.022 49.685 -16.797 1.00 97.44 389 GLN A C 1
ATOM 3074 O O . GLN A 1 389 ? -13.799 50.838 -17.175 1.00 97.44 389 GLN A O 1
ATOM 3079 N N . GLN A 1 390 ? -13.904 48.632 -17.611 1.00 97.50 390 GLN A N 1
ATOM 3080 C CA . GLN A 1 390 ? -13.523 48.757 -19.017 1.00 97.50 390 GLN A CA 1
ATOM 3081 C C . GLN A 1 390 ? -14.562 49.550 -19.819 1.00 97.50 390 GLN A C 1
ATOM 3083 O O . GLN A 1 390 ? -14.204 50.522 -20.483 1.00 97.50 390 GLN A O 1
ATOM 3088 N N . LEU A 1 391 ? -15.844 49.190 -19.718 1.00 97.50 391 LEU A N 1
ATOM 3089 C CA . LEU A 1 391 ? -16.930 49.888 -20.415 1.00 97.50 391 LEU A CA 1
ATOM 3090 C C . LEU A 1 391 ? -17.025 51.359 -19.997 1.00 97.50 391 LEU A C 1
ATOM 3092 O O . LEU A 1 391 ? -17.242 52.228 -20.836 1.00 97.50 391 LEU A O 1
ATOM 3096 N N . SER A 1 392 ? -16.817 51.655 -18.713 1.00 97.69 392 SER A N 1
ATOM 3097 C CA . SER A 1 392 ? -16.773 53.031 -18.208 1.00 97.69 392 SER A CA 1
ATOM 3098 C C . SER A 1 392 ? -15.634 53.835 -18.849 1.00 97.69 392 SER A C 1
ATOM 3100 O O . SER A 1 392 ? -15.832 54.975 -19.272 1.00 97.69 392 SER A O 1
ATOM 3102 N N . LYS A 1 393 ? -14.454 53.221 -19.008 1.00 97.94 393 LYS A N 1
ATOM 3103 C CA . LYS A 1 393 ? -13.308 53.838 -19.689 1.00 97.94 393 LYS A CA 1
ATOM 3104 C C . LYS A 1 393 ? -13.581 54.083 -21.175 1.00 97.94 393 LYS A C 1
ATOM 3106 O O . LYS A 1 393 ? -13.286 55.168 -21.668 1.00 97.94 393 LYS A O 1
ATOM 3111 N N . GLU A 1 394 ? -14.153 53.106 -21.877 1.00 97.38 394 GLU A N 1
ATOM 3112 C CA . GLU A 1 394 ? -14.543 53.248 -23.287 1.00 97.38 394 GLU A CA 1
ATOM 3113 C C . GLU A 1 394 ? -15.594 54.350 -23.467 1.00 97.38 394 GLU A C 1
ATOM 3115 O O . GLU A 1 394 ? -15.468 55.195 -24.353 1.00 97.38 394 GLU A O 1
ATOM 3120 N N . HIS A 1 395 ? -16.591 54.406 -22.581 1.00 97.62 395 HIS A N 1
ATOM 3121 C CA . HIS A 1 395 ? -17.593 55.466 -22.579 1.00 97.62 395 HIS A CA 1
ATOM 3122 C C . HIS A 1 395 ? -16.958 56.851 -22.385 1.00 97.62 395 HIS A C 1
ATOM 3124 O O . HIS A 1 395 ? -17.291 57.783 -23.116 1.00 97.62 395 HIS A O 1
ATOM 3130 N N . GLN A 1 396 ? -16.008 56.987 -21.453 1.00 97.75 396 GLN A N 1
ATOM 3131 C CA . GLN A 1 396 ? -15.298 58.244 -21.215 1.00 97.75 396 GLN A CA 1
ATOM 3132 C C . GLN A 1 396 ? -14.458 58.687 -22.427 1.00 97.75 396 GLN A C 1
ATOM 3134 O O . GLN A 1 396 ? -14.432 59.876 -22.753 1.00 97.75 396 GLN A O 1
ATOM 3139 N N . ASP A 1 397 ? -13.787 57.758 -23.112 1.00 97.38 397 ASP A N 1
ATOM 3140 C CA . ASP A 1 397 ? -12.983 58.072 -24.300 1.00 97.38 397 ASP A CA 1
ATOM 3141 C C . ASP A 1 397 ? -13.852 58.489 -25.500 1.00 97.38 397 ASP A C 1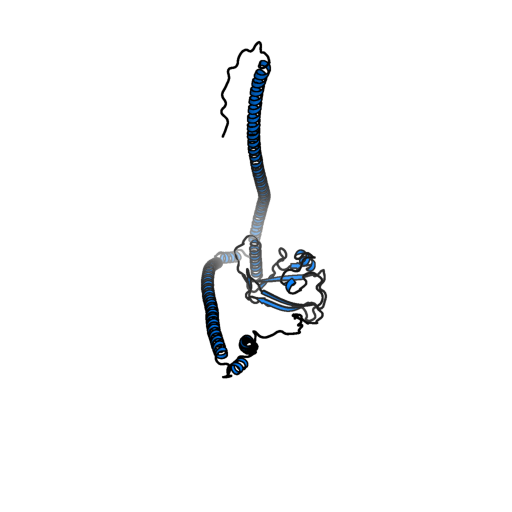
ATOM 3143 O O . ASP A 1 397 ? -13.577 59.496 -26.168 1.00 97.38 397 ASP A O 1
ATOM 3147 N N . LEU A 1 398 ? -14.959 57.773 -25.728 1.00 98.00 398 LEU A N 1
ATOM 3148 C CA . LEU A 1 398 ? -15.947 58.125 -26.749 1.00 98.00 398 LEU A CA 1
ATOM 3149 C C . LEU A 1 398 ? -16.582 59.488 -26.469 1.00 98.00 398 LEU A C 1
ATOM 3151 O O . LEU A 1 398 ? -16.677 60.310 -27.382 1.00 98.00 398 LEU A O 1
ATOM 3155 N N . GLN A 1 399 ? -16.950 59.762 -25.215 1.00 97.38 399 GLN A N 1
ATOM 3156 C CA . GLN A 1 399 ? -17.466 61.067 -24.806 1.00 97.38 399 GLN A CA 1
ATOM 3157 C C . GLN A 1 399 ? -16.439 62.175 -25.079 1.00 97.38 399 GLN A C 1
ATOM 3159 O O . GLN A 1 399 ? -16.771 63.191 -25.686 1.00 97.38 399 GLN A O 1
ATOM 3164 N N . GLY A 1 400 ? -15.168 61.953 -24.730 1.00 97.00 400 GLY A N 1
ATOM 3165 C CA . GLY A 1 400 ? -14.095 62.902 -25.026 1.00 97.00 400 GLY A CA 1
ATOM 3166 C C . GLY A 1 400 ? -13.913 63.153 -26.528 1.00 97.00 400 GLY A C 1
ATOM 3167 O O . GLY A 1 400 ? -13.636 64.277 -26.946 1.00 97.00 400 GLY A O 1
ATOM 3168 N N . THR A 1 401 ? -14.093 62.134 -27.367 1.00 96.19 401 THR A N 1
ATOM 3169 C CA . THR A 1 401 ? -14.049 62.279 -28.831 1.00 96.19 401 THR A CA 1
ATOM 3170 C C . THR A 1 401 ? -15.247 63.063 -29.363 1.00 96.19 401 THR A C 1
ATOM 3172 O O . THR A 1 401 ? -15.069 63.969 -30.183 1.00 96.19 401 THR A O 1
ATOM 3175 N N . LEU A 1 402 ? -16.446 62.780 -28.852 1.00 97.12 402 LEU A N 1
ATOM 3176 C CA . LEU A 1 402 ? -17.665 63.508 -29.192 1.00 97.12 402 LEU A CA 1
ATOM 3177 C C . LEU A 1 402 ? -17.560 64.997 -28.826 1.00 97.12 402 LEU A C 1
ATOM 3179 O O . LEU A 1 402 ? -17.899 65.856 -29.643 1.00 97.12 402 LEU A O 1
ATOM 3183 N N . ASP A 1 403 ? -17.034 65.320 -27.644 1.00 97.06 403 ASP A N 1
ATOM 3184 C CA . ASP A 1 403 ? -16.845 66.703 -27.192 1.00 97.06 403 ASP A CA 1
ATOM 3185 C C . ASP A 1 403 ? -15.848 67.455 -28.090 1.00 97.06 403 ASP A C 1
ATOM 3187 O O . ASP A 1 403 ? -16.098 68.593 -28.503 1.00 97.06 403 ASP A O 1
ATOM 3191 N N . ARG A 1 404 ? -14.741 66.802 -28.482 1.00 96.81 404 ARG A N 1
ATOM 3192 C CA . ARG A 1 404 ? -13.769 67.365 -29.439 1.00 96.81 404 ARG A CA 1
ATOM 3193 C C . ARG A 1 404 ? -14.410 67.645 -30.800 1.00 96.81 404 ARG A C 1
ATOM 3195 O O . ARG A 1 404 ? -14.184 68.720 -31.362 1.00 96.81 404 ARG A O 1
ATOM 3202 N N . GLN A 1 405 ? -15.203 66.709 -31.328 1.00 95.62 405 GLN A N 1
ATOM 3203 C CA . GLN A 1 405 ? -15.903 66.876 -32.604 1.00 95.62 405 GLN A CA 1
ATOM 3204 C C . GLN A 1 405 ? -16.941 68.001 -32.525 1.00 95.62 405 GLN A C 1
ATOM 3206 O O . GLN A 1 405 ? -16.999 68.846 -33.417 1.00 95.62 405 GLN A O 1
ATOM 3211 N N . THR A 1 406 ? -17.702 68.067 -31.434 1.00 96.69 406 THR A N 1
ATOM 3212 C CA . THR A 1 406 ? -18.678 69.136 -31.185 1.00 96.69 406 THR A CA 1
ATOM 3213 C C . THR A 1 406 ? -17.992 70.502 -31.153 1.00 96.69 406 THR A C 1
ATOM 3215 O O . THR A 1 406 ? -18.442 71.434 -31.820 1.00 96.69 406 THR A O 1
ATOM 3218 N N . GLY A 1 407 ? -16.846 70.613 -30.472 1.00 96.56 407 GLY A N 1
ATOM 3219 C CA . GLY A 1 407 ? -16.035 71.831 -30.465 1.00 96.56 407 GLY A CA 1
ATOM 3220 C C . GLY A 1 407 ? -15.495 72.217 -31.850 1.00 96.56 407 GLY A C 1
ATOM 3221 O O . GLY A 1 407 ? -15.480 73.398 -32.197 1.00 96.56 407 GLY A O 1
ATOM 3222 N N . LEU A 1 408 ? -15.085 71.244 -32.674 1.00 96.62 408 LEU A N 1
ATOM 3223 C CA . LEU A 1 408 ? -14.696 71.484 -34.073 1.00 96.62 408 LEU A CA 1
ATOM 3224 C C . LEU A 1 408 ? -15.876 71.985 -34.917 1.00 96.62 408 LEU A C 1
ATOM 3226 O O . LEU A 1 408 ? -15.732 72.973 -35.633 1.00 96.62 408 LEU A O 1
ATOM 3230 N N . CYS A 1 409 ? -17.045 71.351 -34.809 1.00 95.12 409 CYS A N 1
ATOM 3231 C CA . CYS A 1 409 ? -18.257 71.769 -35.513 1.00 95.12 409 CYS A CA 1
ATOM 3232 C C . CYS A 1 409 ? -18.686 73.189 -35.131 1.00 95.12 409 CYS A C 1
ATOM 3234 O O . CYS A 1 409 ? -19.042 73.974 -36.011 1.00 95.12 409 CYS A O 1
ATOM 3236 N N . GLN A 1 410 ? -18.618 73.545 -33.845 1.00 96.62 410 GLN A N 1
ATOM 3237 C CA . GLN A 1 410 ? -18.896 74.907 -33.382 1.00 96.62 410 GLN A CA 1
ATOM 3238 C C . GLN A 1 410 ? -17.924 75.921 -33.998 1.00 96.62 410 GLN A C 1
ATOM 3240 O O . GLN A 1 410 ? -18.375 76.931 -34.534 1.00 96.62 410 GLN A O 1
ATOM 3245 N N . ARG A 1 411 ? -16.612 75.631 -34.010 1.00 95.94 411 ARG A N 1
ATOM 3246 C CA . ARG A 1 411 ? -15.608 76.500 -34.656 1.00 95.94 411 ARG A CA 1
ATOM 3247 C C . ARG A 1 411 ? -15.871 76.684 -36.147 1.00 95.94 411 ARG A C 1
ATOM 3249 O O . ARG A 1 411 ? -15.925 77.815 -36.614 1.00 95.94 411 ARG A O 1
ATOM 3256 N N . LEU A 1 412 ? -16.100 75.594 -36.880 1.00 95.25 412 LEU A N 1
ATOM 3257 C CA . LEU A 1 412 ? -16.417 75.655 -38.311 1.00 95.25 412 LEU A CA 1
ATOM 3258 C C . LEU A 1 412 ? -17.714 76.426 -38.579 1.00 95.25 412 LEU A C 1
ATOM 3260 O O . LEU A 1 412 ? -17.811 77.144 -39.570 1.00 95.25 412 LEU A O 1
ATOM 3264 N N . THR A 1 413 ? -18.709 76.307 -37.698 1.00 93.75 413 THR A N 1
ATOM 3265 C CA . THR A 1 413 ? -19.958 77.075 -37.797 1.00 93.75 413 THR A CA 1
ATOM 3266 C C . THR A 1 413 ? -19.695 78.564 -37.595 1.00 93.75 413 THR A C 1
ATOM 3268 O O . THR A 1 413 ? -20.149 79.373 -38.400 1.00 93.75 413 THR A O 1
ATOM 3271 N N . GLN A 1 414 ? -18.896 78.927 -36.590 1.00 95.38 414 GLN A N 1
ATOM 3272 C CA . GLN A 1 414 ? -18.502 80.311 -36.345 1.00 95.38 414 GLN A CA 1
ATOM 3273 C C . GLN A 1 414 ? -17.695 80.893 -37.520 1.00 95.38 414 GLN A C 1
ATOM 3275 O O . GLN A 1 414 ? -17.978 82.000 -37.975 1.00 95.38 414 GLN A O 1
ATOM 3280 N N . GLU A 1 415 ? -16.727 80.149 -38.063 1.00 94.69 415 GLU A N 1
ATOM 3281 C CA . GLU A 1 415 ? -15.974 80.549 -39.260 1.00 94.69 415 GLU A CA 1
ATOM 3282 C C . GLU A 1 415 ? -16.886 80.701 -40.481 1.00 94.69 415 GLU A C 1
ATOM 3284 O O . GLU A 1 415 ? -16.792 81.690 -41.209 1.00 94.69 415 GLU A O 1
ATOM 3289 N N . LYS A 1 416 ? -17.818 79.762 -40.688 1.00 93.75 416 LYS A N 1
ATOM 3290 C CA . LYS A 1 416 ? -18.830 79.846 -41.745 1.00 93.75 416 LYS A CA 1
ATOM 3291 C C . LYS A 1 416 ? -19.663 81.118 -41.609 1.00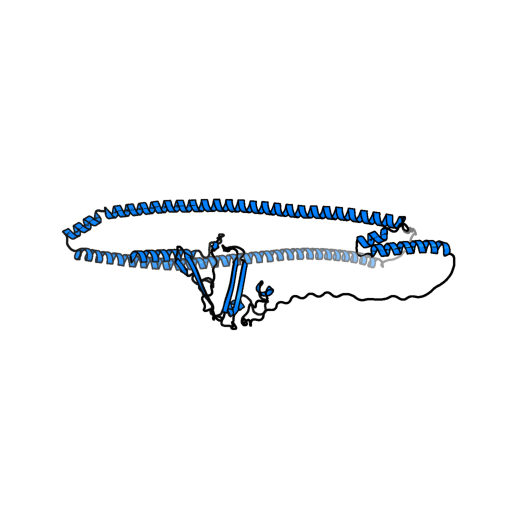 93.75 416 LYS A C 1
ATOM 3293 O O . LYS A 1 416 ? -19.866 81.801 -42.607 1.00 93.75 416 LYS A O 1
ATOM 3298 N N . GLU A 1 417 ? -20.145 81.450 -40.414 1.00 93.25 417 GLU A N 1
ATOM 3299 C CA . GLU A 1 417 ? -20.911 82.677 -40.165 1.00 93.25 417 GLU A CA 1
ATOM 3300 C C . GLU A 1 417 ? -20.080 83.933 -40.449 1.00 93.25 417 GLU A C 1
ATOM 3302 O O . GLU A 1 417 ? -20.562 84.849 -41.117 1.00 93.25 417 GLU A O 1
ATOM 3307 N N . GLN A 1 418 ? -18.807 83.954 -40.041 1.00 90.88 418 GLN A N 1
ATOM 3308 C CA . GLN A 1 418 ? -17.883 85.046 -40.362 1.00 90.88 418 GLN A CA 1
ATOM 3309 C C . GLN A 1 418 ? -17.649 85.191 -41.874 1.00 90.88 418 GLN A C 1
ATOM 3311 O O . GLN A 1 418 ? -17.642 86.307 -42.397 1.00 90.88 418 GLN A O 1
ATOM 3316 N N . LEU A 1 419 ? -17.467 84.086 -42.600 1.00 91.25 419 LEU A N 1
ATOM 3317 C CA . LEU A 1 419 ? -17.291 84.098 -44.055 1.00 91.25 419 LEU A CA 1
ATOM 3318 C C . LEU A 1 419 ? -18.578 84.496 -44.785 1.00 91.25 419 LEU A C 1
ATOM 3320 O O . LEU A 1 419 ? -18.522 85.288 -45.723 1.00 91.25 419 LEU A O 1
ATOM 3324 N N . MET A 1 420 ? -19.737 84.016 -44.335 1.00 88.94 420 MET A N 1
ATOM 3325 C CA . MET A 1 420 ? -21.049 84.428 -44.845 1.00 88.94 420 MET A CA 1
ATOM 3326 C C . MET A 1 420 ? -21.285 85.922 -44.635 1.00 88.94 420 MET A C 1
ATOM 3328 O O . MET A 1 420 ? -21.775 86.601 -45.538 1.00 88.94 420 MET A O 1
ATOM 3332 N N . PHE A 1 421 ? -20.895 86.450 -43.473 1.00 88.00 421 PHE A N 1
ATOM 3333 C CA . PHE A 1 421 ? -20.912 87.883 -43.215 1.00 88.00 421 PHE A CA 1
ATOM 3334 C C . PHE A 1 421 ? -20.008 88.619 -44.212 1.00 88.00 421 PHE A C 1
ATOM 3336 O O . PHE A 1 421 ? -20.469 89.552 -44.865 1.00 88.00 421 PHE A O 1
ATOM 3343 N N . LYS A 1 422 ? -18.767 88.162 -44.427 1.00 86.06 422 LYS A N 1
ATOM 3344 C CA . LYS A 1 422 ? -17.858 88.756 -45.423 1.00 86.06 422 LYS A CA 1
ATOM 3345 C C . LYS A 1 422 ? -18.409 88.701 -46.855 1.00 86.06 422 LYS A C 1
ATOM 3347 O O . LYS A 1 422 ? -18.286 89.691 -47.561 1.00 86.06 422 LYS A O 1
ATOM 3352 N N . LEU A 1 423 ? -19.038 87.601 -47.282 1.00 83.12 423 LEU A N 1
ATOM 3353 C CA . LEU A 1 423 ? -19.662 87.470 -48.610 1.00 83.12 423 LEU A CA 1
ATOM 3354 C C . LEU A 1 423 ? -20.858 88.412 -48.782 1.00 83.12 423 LEU A C 1
ATOM 3356 O O . LEU A 1 423 ? -20.908 89.162 -49.750 1.00 83.12 423 LEU A O 1
ATOM 3360 N N . LYS A 1 424 ? -21.790 88.429 -47.821 1.00 77.44 424 LYS A N 1
ATOM 3361 C CA . LYS A 1 424 ? -23.005 89.260 -47.881 1.00 77.44 424 LYS A CA 1
ATOM 3362 C C . LYS A 1 424 ? -22.699 90.761 -47.920 1.00 77.44 424 LYS A C 1
ATOM 3364 O O . LYS A 1 424 ? -23.476 91.530 -48.474 1.00 77.44 424 LYS A O 1
ATOM 3369 N N . HIS A 1 425 ? -21.570 91.170 -47.347 1.00 68.75 425 HIS A N 1
ATOM 3370 C CA . HIS A 1 425 ? -21.114 92.561 -47.343 1.00 68.75 425 HIS A CA 1
ATOM 3371 C C . HIS A 1 425 ? -20.046 92.845 -48.415 1.00 68.75 425 HIS A C 1
ATOM 3373 O O . HIS A 1 425 ? -19.571 93.972 -48.502 1.00 68.75 425 HIS A O 1
ATOM 3379 N N . ARG A 1 426 ? -19.693 91.861 -49.259 1.00 59.44 426 ARG A N 1
ATOM 3380 C CA . ARG A 1 426 ? -18.839 92.052 -50.443 1.00 59.44 426 ARG A CA 1
ATOM 3381 C C . ARG A 1 426 ? -19.605 92.691 -51.608 1.00 59.44 426 ARG A C 1
ATOM 3383 O O . ARG A 1 426 ? -18.993 93.399 -52.399 1.00 59.44 426 ARG A O 1
ATOM 3390 N N . ASP A 1 427 ? -20.926 92.508 -51.650 1.00 46.88 427 ASP A N 1
ATOM 3391 C CA . ASP A 1 427 ? -21.796 93.000 -52.731 1.00 46.88 427 ASP A CA 1
ATOM 3392 C C . ASP A 1 427 ? -22.590 94.273 -52.375 1.00 46.88 427 ASP A C 1
ATOM 3394 O O . ASP A 1 427 ? -23.429 94.725 -53.150 1.00 46.88 427 ASP A O 1
ATOM 3398 N N . SER A 1 428 ? -22.289 94.914 -51.241 1.00 48.41 428 SER A N 1
ATOM 3399 C CA . SER A 1 428 ? -22.812 96.246 -50.904 1.00 48.41 428 SER A CA 1
ATOM 3400 C C . SER A 1 428 ? -21.711 97.291 -51.044 1.00 48.41 428 SER A C 1
ATOM 3402 O O . SER A 1 428 ? -21.165 97.785 -50.061 1.00 48.41 428 SER A O 1
ATOM 3404 N N . CYS A 1 429 ? -21.385 97.626 -52.289 1.00 45.12 429 CYS A N 1
ATOM 3405 C CA . CYS A 1 429 ? -20.632 98.829 -52.620 1.00 45.12 429 CYS A CA 1
ATOM 3406 C C . CYS A 1 429 ? -21.602 99.898 -53.146 1.00 45.12 429 CYS A C 1
ATOM 3408 O O . CYS A 1 429 ? -22.442 99.591 -53.994 1.00 45.12 429 CYS A O 1
ATOM 3410 N N . PRO A 1 430 ? -21.429 101.166 -52.750 1.00 48.28 430 PRO A N 1
ATOM 3411 C CA . PRO A 1 430 ? -21.516 102.252 -53.705 1.00 48.28 430 PRO A CA 1
ATOM 3412 C C . PRO A 1 430 ? -20.134 102.897 -53.880 1.00 48.28 430 PRO A C 1
ATOM 3414 O O . PRO A 1 430 ? -19.513 103.333 -52.915 1.00 48.28 430 PRO A O 1
ATOM 3417 N N . THR A 1 431 ? -19.725 103.002 -55.148 1.00 36.88 431 THR A N 1
ATOM 3418 C CA . THR A 1 431 ? -18.716 103.936 -55.678 1.00 36.88 431 THR A CA 1
ATOM 3419 C C . THR A 1 431 ? -17.248 103.672 -55.302 1.00 36.88 431 THR A C 1
ATOM 3421 O O . THR A 1 431 ? -16.753 104.095 -54.263 1.00 36.88 431 THR A O 1
ATOM 3424 N N . PHE A 1 432 ? -16.502 103.087 -56.248 1.00 43.09 432 PHE A N 1
ATOM 3425 C CA . PHE A 1 432 ? -15.060 103.342 -56.394 1.00 43.09 432 PHE A CA 1
ATOM 3426 C C . PHE A 1 432 ? -14.823 104.852 -56.614 1.00 43.09 432 PHE A C 1
ATOM 3428 O O . PHE A 1 432 ? -15.595 105.481 -57.342 1.00 43.09 432 PHE A O 1
ATOM 3435 N N . PRO A 1 433 ? -13.730 105.431 -56.084 1.00 45.53 433 PRO A N 1
ATOM 3436 C CA . PRO A 1 433 ? -12.583 105.584 -56.974 1.00 45.53 433 PRO A CA 1
ATOM 3437 C C . PRO A 1 433 ? -11.216 105.297 -56.336 1.00 45.53 433 PRO A C 1
ATOM 3439 O O . PRO A 1 433 ? -10.973 105.492 -55.149 1.00 45.53 433 PRO A O 1
ATOM 3442 N N . SER A 1 434 ? -10.312 104.925 -57.242 1.00 33.09 434 SER A N 1
ATOM 3443 C CA . SER A 1 434 ? -8.847 104.937 -57.166 1.00 33.09 434 SER A CA 1
ATOM 3444 C C . SER A 1 434 ? -8.146 103.934 -56.244 1.00 33.09 434 SER A C 1
ATOM 3446 O O . SER A 1 434 ? -7.943 104.154 -55.055 1.00 33.09 434 SER A O 1
ATOM 3448 N N . PHE A 1 435 ? -7.634 102.886 -56.894 1.00 44.75 435 PHE A N 1
ATOM 3449 C CA . PHE A 1 435 ? -6.312 102.328 -56.612 1.00 44.75 435 PHE A CA 1
ATOM 3450 C C . PHE A 1 435 ? -5.231 103.429 -56.604 1.00 44.75 435 PHE A C 1
ATOM 3452 O O . PHE A 1 435 ? -5.312 104.378 -57.388 1.00 44.75 435 PHE A O 1
ATOM 3459 N N . PRO A 1 436 ? -4.159 103.225 -55.828 1.00 43.38 436 PRO A N 1
ATOM 3460 C CA . PRO A 1 436 ? -2.820 103.109 -56.407 1.00 43.38 436 PRO A CA 1
ATOM 3461 C C . PRO A 1 436 ? -2.252 101.724 -56.046 1.00 43.38 436 PRO A C 1
ATOM 3463 O O . PRO A 1 436 ? -2.286 101.308 -54.896 1.00 43.38 436 PRO A O 1
ATOM 3466 N N . ILE A 1 437 ? -1.993 100.861 -57.031 1.00 42.75 437 ILE A N 1
ATOM 3467 C CA . ILE A 1 437 ? -0.698 100.719 -57.719 1.00 42.75 437 ILE A CA 1
ATOM 3468 C C . ILE A 1 437 ? 0.426 100.264 -56.763 1.00 42.75 437 ILE A C 1
ATOM 3470 O O . ILE A 1 437 ? 0.978 101.080 -56.036 1.00 42.75 437 ILE A O 1
ATOM 3474 N N . VAL A 1 438 ? 0.766 98.968 -56.917 1.00 43.06 438 VAL A N 1
ATOM 3475 C CA . VAL A 1 438 ? 2.125 98.364 -56.972 1.00 43.06 438 VAL A CA 1
ATOM 3476 C C . VAL A 1 438 ? 2.852 98.263 -55.608 1.00 43.06 438 VAL A C 1
ATOM 3478 O O . VAL A 1 438 ? 2.883 99.206 -54.836 1.00 43.06 438 VAL A O 1
ATOM 3481 N N . SER A 1 439 ? 3.369 97.103 -55.180 1.00 39.66 439 SER A N 1
ATOM 3482 C CA . SER A 1 439 ? 4.245 96.200 -55.938 1.00 39.66 439 SER A CA 1
ATOM 3483 C C . SER A 1 439 ? 4.108 94.711 -55.613 1.00 39.66 439 SER A C 1
ATOM 3485 O O . SER A 1 439 ? 3.955 94.307 -54.463 1.00 39.66 439 SER A O 1
ATOM 3487 N N . GLU A 1 440 ? 4.283 93.923 -56.677 1.00 46.84 440 GLU A N 1
ATOM 3488 C CA . GLU A 1 440 ? 5.022 92.657 -56.713 1.00 46.84 440 GLU A CA 1
ATOM 3489 C C . GLU A 1 440 ? 6.175 92.583 -55.700 1.00 46.84 440 GLU A C 1
ATOM 3491 O O . GLU A 1 440 ? 6.915 93.549 -55.536 1.00 46.84 440 GLU A O 1
ATOM 3496 N N . ILE A 1 441 ? 6.399 91.397 -55.132 1.00 43.62 441 ILE A N 1
ATOM 3497 C CA . ILE A 1 441 ? 7.608 90.607 -55.407 1.00 43.62 441 ILE A CA 1
ATOM 3498 C C . ILE A 1 441 ? 7.234 89.124 -55.290 1.00 43.62 441 ILE A C 1
ATOM 3500 O O . ILE A 1 441 ? 6.530 88.689 -54.381 1.00 43.62 441 ILE A O 1
ATOM 3504 N N . SER A 1 442 ? 7.687 88.410 -56.310 1.00 39.78 442 SER A N 1
ATOM 3505 C CA . SER A 1 442 ? 7.520 86.997 -56.619 1.00 39.78 442 SER A CA 1
ATOM 3506 C C . SER A 1 442 ? 8.489 86.104 -55.802 1.00 39.78 442 SER A C 1
ATOM 3508 O O . SER A 1 442 ? 9.243 86.616 -54.974 1.00 39.78 442 SER A O 1
ATOM 3510 N N . PRO A 1 443 ? 8.460 84.773 -56.000 1.00 60.44 443 PRO A N 1
ATOM 3511 C CA . PRO A 1 443 ? 8.858 83.762 -55.025 1.00 60.44 443 PRO A CA 1
ATOM 3512 C C . PRO A 1 443 ? 10.319 83.314 -55.148 1.00 60.44 443 PRO A C 1
ATOM 3514 O O . PRO A 1 443 ? 10.974 83.531 -56.169 1.00 60.44 443 PRO A O 1
ATOM 3517 N N . SER A 1 444 ? 10.781 82.572 -54.142 1.00 43.75 444 SER A N 1
ATOM 3518 C CA . SER A 1 444 ? 11.605 81.359 -54.282 1.00 43.75 444 SER A CA 1
ATOM 3519 C C . SER A 1 444 ? 11.449 80.497 -53.039 1.00 43.75 444 SER A C 1
ATOM 3521 O O . SER A 1 444 ? 11.410 81.088 -51.936 1.00 43.75 444 SER A O 1
#

Foldseek 3Di:
DVVVVVVVVVVVVVVVVVVVPPPPPDPDDDKDWAADDDDDDPDDPPDQKHWDDWDWDDGRDIPPDDIDIDTDIFGQAWAAPQHKDWDWDWDDDPNDTDFDDDDPNDGGDIDRRPQVVLCVVPPPPDQDDPPCNVVVHDSHPGDDGDDDDDDDDDDDDDDDDDDDDDDDDDDDDDDVPPVVVVVVVVVVVLVVLVVLLVPDDDPVSNVVSLPDPVNPPSSVVVVVVVVVCCVVVVVVVVVVVVVVVVVVVVVVVVVVVVVVVVVVVVVVVVVVVVVVVVVVVVVVVVVVVVVVVVVVVVVVCVVVDCVVVVVVVCCVVPPDPPPVVVVVVVVVVVVVVVVVVVVVVVVVVVVVVVVVVVVVVVVVVVVVVVVVVVVVVVVVVVVVVVVVVVVVVVVVVVVVVVVVVVVVVVVVVVVVVVVVVVVVVVPDDDDDDDDDDDDDDDDD

InterPro domains:
  IPR003172 MD-2-related lipid-recognition domain [PF02221] (37-148)
  IPR036846 GM2-AP, lipid-recognition domain superfamily [G3DSA:2.70.220.10] (36-200)
  IPR036846 GM2-AP, lipid-recognition domain superfamily [SSF63707] (36-149)
  IPR051293 Microtubule-associated tumor suppressor/Coiled-coil domain-containing protein 69 [PTHR24200] (173-434)
  IPR060408 MTUS1/CCDC69, second coiled-coil domain [PF27558] (324-393)

Sequence (444 aa):
MKNCIAAVITLCIVMQVNDALDFEKTRTAYSAKIFGFSWENCGKPDDPAVLKTLTLSPDPITVPGDLTASASGNTTVELAAPLAVNVTLEKEVAGFWVTVPCLEEIGSCHYTDGCDLLNQLIPPGQDCPEPLHTYGIPCHCPFKARKSKVKEEEKTKEVRGQDGGGGKVPLEELNVGLEAEKQLGQYEWQLKILREVLSASGTQEREELLKDPTKGELCFLVHNIIEKVETETAADMTVLYVEKSQRTAEQHARQLEERQRRQSEERKQLTETHQAAEKVLKEEVEELTTELHVYNQLKKRVDESTFKKDLQRNIEAHGSPGPFWEQEQESLLFVIEMKSERIQEQGNKLLQMQVLVEKNLSLEDQVITVLQQNEDLTVRIDNHQSLIQQLSKEHQDLQGTLDRQTGLCQRLTQEKEQLMFKLKHRDSCPTFPSFPIVSEISPS